Protein AF-A0A660WBM5-F1 (afdb_monomer)

Secondary structure (DSSP, 8-state):
----------------------SSHHHHHHHHHHHHHHHHHHHHHHHHHHTS-TT-HHHHHHHHHHHHHH-TT-HHHHHHHHHHHHHHHHH-TT-HHHHHHHHHHHHHHHHHHHHHHHHS--S--SSPPPGGGS--HHHHHHHHHHT--TTT-TTS-EEE-TTHHHHHHHHHTT-TGGGTTSTTHHHHHHHS-HHHHHHHHHHH-TT-HHHHTTEEE-S--HHHHHIIIIIHHHHHHHTSSTTTTSSSS-GGG------SS--HHHHHHHHHHHHHBEETTEESS-SSSGGG-HHHHTTB-TTT-SSPPPPBTTBPPPPSBSSTTSHHHHHHHHHHHHSSSSS----------STT--B---SSPPPPPPP---TT--

Solvent-accessible surface area (backbone atoms only — not comparable to full-atom values): 22478 Å² total; per-residue (Å²): 134,84,90,86,94,86,92,88,88,80,84,87,84,83,90,80,90,83,87,90,84,86,89,74,64,76,68,63,57,57,62,59,53,56,59,51,53,55,54,51,53,53,50,55,49,51,60,56,53,72,74,48,61,95,80,43,33,66,58,31,37,52,52,28,49,47,40,56,74,77,41,75,81,44,62,66,59,46,50,50,28,47,50,35,25,51,51,20,38,69,73,34,76,81,44,60,70,36,57,54,49,41,55,53,48,54,52,49,45,52,52,52,51,51,53,44,62,74,67,51,87,75,69,95,60,75,88,70,81,59,67,86,65,40,48,52,73,67,48,51,29,48,48,41,52,66,54,53,47,49,91,83,37,65,84,51,50,73,45,73,37,94,58,28,68,56,56,51,50,64,75,38,60,64,32,72,66,95,45,33,55,44,88,62,36,68,62,53,51,72,69,44,58,70,43,57,46,48,47,51,44,52,69,79,44,71,80,43,57,83,52,52,73,31,44,37,42,77,44,80,39,63,70,56,53,46,36,62,72,59,36,44,60,54,43,46,66,69,45,28,34,58,91,34,16,29,25,98,74,36,50,97,65,46,74,38,73,75,69,92,62,93,48,70,46,46,55,52,34,42,51,50,46,43,53,16,27,57,60,96,87,41,36,31,49,29,48,74,48,51,79,72,5,38,61,56,20,38,24,22,33,60,93,76,25,95,49,46,52,76,60,62,95,87,36,81,70,83,49,75,19,89,41,83,81,32,68,64,42,48,51,39,49,53,49,52,69,65,49,49,64,58,55,78,61,52,64,34,56,89,70,65,64,59,93,83,39,66,62,62,46,76,73,71,76,69,57,79,74,80,79,76,84,57,93,83,83,125

Structure (mmCIF, N/CA/C/O backbone):
data_AF-A0A660WBM5-F1
#
_entry.id   AF-A0A660WBM5-F1
#
loop_
_atom_site.group_PDB
_atom_site.id
_atom_site.type_symbol
_atom_site.label_atom_id
_atom_site.label_alt_id
_atom_site.label_comp_id
_atom_site.label_asym_id
_atom_site.label_entity_id
_atom_site.label_seq_id
_atom_site.pdbx_PDB_ins_code
_atom_site.Cartn_x
_atom_site.Cartn_y
_atom_site.Cartn_z
_atom_site.occupancy
_atom_site.B_iso_or_equiv
_atom_site.auth_seq_id
_atom_site.auth_comp_id
_atom_site.auth_asym_id
_atom_site.auth_atom_id
_atom_site.pdbx_PDB_model_num
ATOM 1 N N . MET A 1 1 ? -7.941 -51.339 75.725 1.00 37.44 1 MET A N 1
ATOM 2 C CA . MET A 1 1 ? -7.046 -52.435 76.156 1.00 37.44 1 MET A CA 1
ATOM 3 C C . MET A 1 1 ? -6.690 -53.283 74.933 1.00 37.44 1 MET A C 1
ATOM 5 O O . MET A 1 1 ? -7.613 -53.623 74.214 1.00 37.44 1 MET A O 1
ATOM 9 N N . SER A 1 2 ? -5.383 -53.537 74.729 1.00 32.81 2 SER A N 1
ATOM 10 C CA . SER A 1 2 ? -4.681 -54.521 73.850 1.00 32.81 2 SER A CA 1
ATOM 11 C C . SER A 1 2 ? -5.039 -54.623 72.350 1.00 32.81 2 SER A C 1
ATOM 13 O O . SER A 1 2 ? -6.187 -54.861 72.014 1.00 32.81 2 SER A O 1
ATOM 15 N N . LYS A 1 3 ? -4.131 -54.319 71.392 1.00 39.41 3 LYS A N 1
ATOM 16 C CA . LYS A 1 3 ? -2.927 -55.061 70.876 1.00 39.41 3 LYS A CA 1
ATOM 17 C C . LYS A 1 3 ? -3.311 -56.382 70.165 1.00 39.41 3 LYS A C 1
ATOM 19 O O . LYS A 1 3 ? -4.073 -57.137 70.743 1.00 39.41 3 LYS A O 1
ATOM 24 N N . VAL A 1 4 ? -2.869 -56.710 68.934 1.00 36.50 4 VAL A N 1
ATOM 25 C CA . VAL A 1 4 ? -1.519 -57.175 68.478 1.00 36.50 4 VAL A CA 1
ATOM 26 C C . VAL A 1 4 ? -1.544 -57.285 66.913 1.00 36.50 4 VAL A C 1
ATOM 28 O O . VAL A 1 4 ? -2.536 -57.780 66.397 1.00 36.50 4 VAL A O 1
ATOM 31 N N . ILE A 1 5 ? -0.690 -56.616 66.105 1.00 38.00 5 ILE A N 1
ATOM 32 C CA . ILE A 1 5 ? 0.656 -56.929 65.506 1.00 38.00 5 ILE A CA 1
ATOM 33 C C . ILE A 1 5 ? 0.706 -57.933 64.319 1.00 38.00 5 ILE A C 1
ATOM 35 O O . ILE A 1 5 ? 0.404 -59.104 64.499 1.00 38.00 5 ILE A O 1
ATOM 39 N N . SER A 1 6 ? 1.246 -57.476 63.167 1.00 34.03 6 SER A N 1
ATOM 40 C CA . SER A 1 6 ? 2.278 -58.113 62.289 1.00 34.03 6 SER A CA 1
ATOM 41 C C . SER A 1 6 ? 2.413 -57.283 60.984 1.00 34.03 6 SER A C 1
ATOM 43 O O . SER A 1 6 ? 1.435 -57.161 60.258 1.00 34.03 6 SER A O 1
ATOM 45 N N . VAL A 1 7 ? 3.435 -56.445 60.731 1.00 35.16 7 VAL A N 1
ATOM 46 C CA . VAL A 1 7 ? 4.873 -56.653 60.405 1.00 35.16 7 VAL A CA 1
ATOM 47 C C . VAL A 1 7 ? 5.140 -57.214 58.998 1.00 35.16 7 VAL A C 1
ATOM 49 O O . VAL A 1 7 ? 5.101 -58.419 58.811 1.00 35.16 7 VAL A O 1
ATOM 52 N N . ILE A 1 8 ? 5.594 -56.349 58.072 1.00 36.34 8 ILE A N 1
ATOM 53 C CA . ILE A 1 8 ? 6.678 -56.651 57.111 1.00 36.34 8 ILE A CA 1
ATOM 54 C C . ILE A 1 8 ? 7.597 -55.422 56.990 1.00 36.34 8 ILE A C 1
ATOM 56 O O . ILE A 1 8 ? 7.153 -54.285 56.850 1.00 36.34 8 ILE A O 1
ATOM 60 N N . ARG A 1 9 ? 8.901 -55.696 57.111 1.00 37.91 9 ARG A N 1
ATOM 61 C CA . ARG A 1 9 ? 10.061 -54.791 57.087 1.00 37.91 9 ARG A CA 1
ATOM 62 C C . ARG A 1 9 ? 10.485 -54.429 55.660 1.00 37.91 9 ARG A C 1
ATOM 64 O O . ARG A 1 9 ? 10.399 -55.269 54.773 1.00 37.91 9 ARG A O 1
ATOM 71 N N . GLY A 1 10 ? 11.164 -53.287 55.511 1.00 30.62 10 GLY A N 1
ATOM 72 C CA . GLY A 1 10 ? 12.124 -53.097 54.418 1.00 30.62 10 GLY A CA 1
ATOM 73 C C . GLY A 1 10 ? 12.723 -51.694 54.281 1.00 30.62 10 GLY A C 1
ATOM 74 O O . GLY A 1 10 ? 12.184 -50.903 53.527 1.00 30.62 10 GLY A O 1
ATOM 75 N N . ARG A 1 11 ? 13.832 -51.436 55.004 1.00 35.22 11 ARG A N 1
ATOM 76 C CA . ARG A 1 11 ? 15.016 -50.585 54.675 1.00 35.22 11 ARG A CA 1
ATOM 77 C C . ARG A 1 11 ? 14.768 -49.371 53.745 1.00 35.22 11 ARG A C 1
ATOM 79 O O . ARG A 1 11 ? 14.479 -49.551 52.578 1.00 35.22 11 ARG A O 1
ATOM 86 N N . GLY A 1 12 ? 14.896 -48.107 54.153 1.00 33.94 12 GLY A N 1
ATOM 87 C CA . GLY A 1 12 ? 16.041 -47.476 54.814 1.00 33.94 12 GLY A CA 1
ATOM 88 C C . GLY A 1 12 ? 17.023 -46.922 53.773 1.00 33.94 12 GLY A C 1
ATOM 89 O O . GLY A 1 12 ? 17.743 -47.721 53.196 1.00 33.94 12 GLY A O 1
ATOM 90 N N . PHE A 1 13 ? 17.065 -45.598 53.557 1.00 31.97 13 PHE A N 1
ATOM 91 C CA . PHE A 1 13 ? 18.307 -44.828 53.360 1.00 31.97 13 PHE A CA 1
ATOM 92 C C . PHE A 1 13 ? 18.050 -43.312 53.396 1.00 31.97 13 PHE A C 1
ATOM 94 O O . PHE A 1 13 ? 17.075 -42.811 52.839 1.00 31.97 13 PHE A O 1
ATOM 101 N N . LEU A 1 14 ? 18.941 -42.615 54.104 1.00 33.38 14 LEU A N 1
ATOM 102 C CA . LEU A 1 14 ? 19.004 -41.168 54.273 1.00 33.38 14 LEU A CA 1
ATOM 103 C C . LEU A 1 14 ? 19.520 -40.458 53.015 1.00 33.38 14 LEU A C 1
ATOM 105 O O . LEU A 1 14 ? 20.218 -41.028 52.181 1.00 33.38 14 LEU A O 1
ATOM 109 N N . ALA A 1 15 ? 19.195 -39.170 52.966 1.00 39.78 15 ALA A N 1
ATOM 110 C CA . ALA A 1 15 ? 19.578 -38.189 51.970 1.00 39.78 15 ALA A CA 1
ATOM 111 C C . ALA A 1 15 ? 21.095 -37.986 51.805 1.00 39.78 15 ALA A C 1
ATOM 113 O O . ALA A 1 15 ? 21.861 -37.999 52.767 1.00 39.78 15 ALA A O 1
ATOM 114 N N . THR A 1 16 ? 21.503 -37.642 50.583 1.00 32.66 16 THR A N 1
ATOM 115 C CA . THR A 1 16 ? 22.642 -36.748 50.328 1.00 32.66 16 THR A CA 1
ATOM 116 C C . THR A 1 16 ? 22.390 -35.957 49.043 1.00 32.66 16 THR A C 1
ATOM 118 O O . THR A 1 16 ? 21.911 -36.491 48.046 1.00 32.66 16 THR A O 1
ATOM 121 N N . MET A 1 17 ? 22.654 -34.652 49.114 1.00 34.69 17 MET A N 1
ATOM 122 C CA . MET A 1 17 ? 22.636 -33.701 48.004 1.00 34.69 17 MET A CA 1
ATOM 123 C C . MET A 1 17 ? 23.646 -34.085 46.914 1.00 34.69 17 MET A C 1
ATOM 125 O O . MET A 1 17 ? 24.736 -34.539 47.246 1.00 34.69 17 MET A O 1
ATOM 129 N N . ALA A 1 18 ? 23.325 -33.756 45.658 1.00 34.91 18 ALA A N 1
ATOM 130 C CA . ALA A 1 18 ? 24.152 -32.994 44.703 1.00 34.91 18 ALA A CA 1
ATOM 131 C C . ALA A 1 18 ? 23.901 -33.427 43.245 1.00 34.91 18 ALA A C 1
ATOM 133 O O . ALA A 1 18 ? 23.532 -34.558 42.966 1.00 34.91 18 ALA A O 1
ATOM 134 N N . MET A 1 19 ? 24.182 -32.494 42.330 1.00 35.59 19 MET A N 1
ATOM 135 C CA . MET A 1 19 ? 24.189 -32.608 40.864 1.00 35.59 19 MET A CA 1
ATOM 136 C C . MET A 1 19 ? 22.841 -32.621 40.129 1.00 35.59 19 MET A C 1
ATOM 138 O O . MET A 1 19 ? 22.319 -33.651 39.725 1.00 35.59 19 MET A O 1
ATOM 142 N N . ALA A 1 20 ? 22.387 -31.413 39.783 1.00 30.30 20 ALA A N 1
ATOM 143 C CA . ALA A 1 20 ? 21.717 -31.162 38.507 1.00 30.30 20 ALA A CA 1
ATOM 144 C C . ALA A 1 20 ? 22.039 -29.739 38.013 1.00 30.30 20 ALA A C 1
ATOM 146 O O . ALA A 1 20 ? 21.197 -28.848 37.987 1.00 30.30 20 ALA A O 1
ATOM 147 N N . VAL A 1 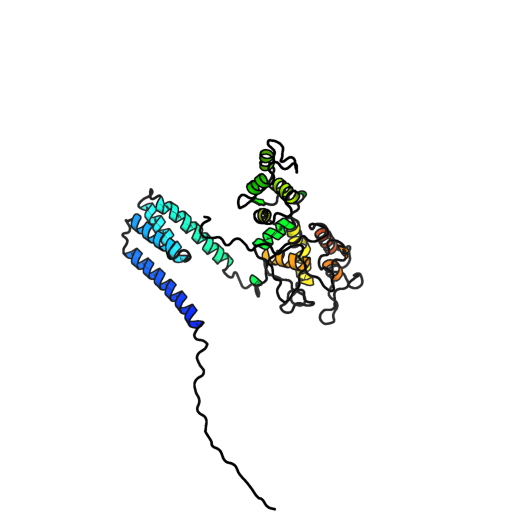21 ? 23.296 -29.518 37.628 1.00 38.28 21 VAL A N 1
ATOM 148 C CA . VAL A 1 21 ? 23.694 -28.432 36.723 1.00 38.28 21 VAL A CA 1
ATOM 149 C C . VAL A 1 21 ? 24.352 -29.124 35.545 1.00 38.28 21 VAL A C 1
ATOM 151 O O . VAL A 1 21 ? 25.392 -29.718 35.758 1.00 38.28 21 VAL A O 1
ATOM 154 N N . VAL A 1 22 ? 23.725 -29.106 34.365 1.00 39.94 22 VAL A N 1
ATOM 155 C CA . VAL A 1 22 ? 24.316 -28.913 33.020 1.00 39.94 22 VAL A CA 1
ATOM 156 C C . VAL A 1 22 ? 23.165 -29.057 32.013 1.00 39.94 22 VAL A C 1
ATOM 158 O O . VAL A 1 22 ? 22.934 -30.126 31.476 1.00 39.94 22 VAL A O 1
ATOM 161 N N . PHE A 1 23 ? 22.420 -27.980 31.752 1.00 36.38 23 PHE A N 1
ATOM 162 C CA . PHE A 1 23 ? 21.722 -27.767 30.465 1.00 36.38 23 PHE A CA 1
ATOM 163 C C . PHE A 1 23 ? 21.546 -26.261 30.167 1.00 36.38 23 PHE A C 1
ATOM 165 O O . PHE A 1 23 ? 20.619 -25.833 29.491 1.00 36.38 23 PHE A O 1
ATOM 172 N N . ALA A 1 24 ? 22.485 -25.441 30.657 1.00 35.47 24 ALA A N 1
ATOM 173 C CA . ALA A 1 24 ? 22.638 -24.023 30.306 1.00 35.47 24 ALA A CA 1
ATOM 174 C C . ALA A 1 24 ? 23.972 -23.741 29.574 1.00 35.47 24 ALA A C 1
ATOM 176 O O . ALA A 1 24 ? 24.355 -22.590 29.388 1.00 35.47 24 ALA A O 1
ATOM 177 N N . GLY A 1 25 ? 24.695 -24.789 29.157 1.00 34.50 25 GLY A N 1
ATOM 178 C CA . GLY A 1 25 ? 26.045 -24.680 28.588 1.00 34.50 25 GLY A CA 1
ATOM 179 C C . GLY A 1 25 ? 26.119 -24.499 27.069 1.00 34.50 25 GLY A C 1
ATOM 180 O O . GLY A 1 25 ? 27.145 -24.055 26.572 1.00 34.50 25 GLY A O 1
ATOM 181 N N . VAL A 1 26 ? 25.057 -24.792 26.309 1.00 36.31 26 VAL A N 1
ATOM 182 C CA . VAL A 1 26 ? 25.146 -24.797 24.830 1.00 36.31 26 VAL A CA 1
ATOM 183 C C . VAL A 1 26 ? 24.845 -23.426 24.210 1.00 36.31 26 VAL A C 1
ATOM 185 O O . VAL A 1 26 ? 25.359 -23.108 23.142 1.00 36.31 26 VAL A O 1
ATOM 188 N N . ILE A 1 27 ? 24.094 -22.553 24.892 1.00 37.69 27 ILE A N 1
ATOM 189 C CA . ILE A 1 27 ? 23.796 -21.207 24.368 1.00 37.69 27 ILE A CA 1
ATOM 190 C C . ILE A 1 27 ? 24.880 -20.193 24.776 1.00 37.69 27 ILE A C 1
ATOM 192 O O . ILE A 1 27 ? 25.253 -19.350 23.960 1.00 37.69 27 ILE A O 1
ATOM 196 N N . PHE A 1 28 ? 25.480 -20.324 25.967 1.00 31.98 28 PHE A N 1
ATOM 197 C CA . PHE A 1 28 ? 26.558 -19.427 26.416 1.00 31.98 28 PHE A CA 1
ATOM 198 C C . PHE A 1 28 ? 27.913 -19.678 25.725 1.00 31.98 28 PHE A C 1
ATOM 200 O O . PHE A 1 28 ? 28.710 -18.749 25.613 1.00 31.98 28 PHE A O 1
ATOM 207 N N . LEU A 1 29 ? 28.155 -20.879 25.180 1.00 33.47 29 LEU A N 1
ATOM 208 C CA . LEU A 1 29 ? 29.366 -21.172 24.395 1.00 33.47 29 LEU A CA 1
ATOM 209 C C . LEU A 1 29 ? 29.358 -20.525 22.994 1.00 33.47 29 LEU A C 1
ATOM 211 O O . LEU A 1 29 ? 30.414 -20.323 22.401 1.00 33.47 29 LEU A O 1
ATOM 215 N N . SER A 1 30 ? 28.179 -20.184 22.461 1.00 41.28 30 SER A N 1
ATOM 216 C CA . SER A 1 30 ? 28.040 -19.667 21.089 1.00 41.28 30 SER A CA 1
ATOM 217 C C . SER A 1 30 ? 28.329 -18.165 20.955 1.00 41.28 30 SER A C 1
ATOM 219 O O . SER A 1 30 ? 28.840 -17.728 19.924 1.00 41.28 30 SER A O 1
ATOM 221 N N . LEU A 1 31 ? 28.074 -17.365 22.002 1.00 40.19 31 LEU A N 1
ATOM 222 C CA . LEU A 1 31 ? 28.387 -15.929 21.993 1.00 40.19 31 LEU A CA 1
ATOM 223 C C . LEU A 1 31 ? 29.866 -15.633 22.293 1.00 40.19 31 LEU A C 1
ATOM 225 O O . LEU A 1 31 ? 30.384 -14.639 21.785 1.00 40.19 31 LEU A O 1
ATOM 229 N N . SER A 1 32 ? 30.570 -16.480 23.058 1.00 49.03 32 SER A N 1
ATOM 230 C CA . SER A 1 32 ? 32.002 -16.261 23.330 1.00 49.03 32 SER A CA 1
ATOM 231 C C . SER A 1 32 ? 32.884 -16.551 22.108 1.00 49.03 32 SER A C 1
ATOM 233 O O . SER A 1 32 ? 33.915 -15.906 21.924 1.00 49.03 32 SER A O 1
ATOM 235 N N . GLN A 1 33 ? 32.462 -17.468 21.229 1.00 46.84 33 GLN A N 1
ATOM 236 C CA . GLN A 1 33 ? 33.197 -17.812 20.007 1.00 46.84 33 GLN A CA 1
ATOM 237 C C . GLN A 1 33 ? 33.145 -16.708 18.938 1.00 46.84 33 GLN A C 1
ATOM 239 O O . GLN A 1 33 ? 34.133 -16.500 18.236 1.00 46.84 33 GLN A O 1
ATOM 244 N N . ALA A 1 34 ? 32.040 -15.959 18.837 1.00 54.53 34 ALA A N 1
ATOM 245 C CA . ALA A 1 34 ? 31.903 -14.882 17.852 1.00 54.53 34 ALA A CA 1
ATOM 246 C C . ALA A 1 34 ? 32.842 -13.694 18.144 1.00 54.53 34 ALA A C 1
ATOM 248 O O . ALA A 1 34 ? 33.523 -13.208 17.244 1.00 54.53 34 ALA A O 1
ATOM 249 N N . GLY A 1 35 ? 32.951 -13.276 19.412 1.00 56.84 35 GLY A N 1
ATOM 250 C CA . GLY A 1 35 ? 33.861 -12.194 19.811 1.00 56.84 35 GLY A CA 1
ATOM 251 C C . GLY A 1 35 ? 35.345 -12.559 19.674 1.00 56.84 35 GLY A C 1
ATOM 252 O O . GLY A 1 35 ? 36.164 -11.712 19.318 1.00 56.84 35 GLY A O 1
ATOM 253 N N . ALA A 1 36 ? 35.695 -13.830 19.899 1.00 63.28 36 ALA A N 1
ATOM 254 C CA . ALA A 1 36 ? 37.061 -14.324 19.727 1.00 63.28 36 ALA A CA 1
ATOM 255 C C . ALA A 1 36 ? 37.495 -14.352 18.247 1.00 63.28 36 ALA A C 1
ATOM 257 O O . ALA A 1 36 ? 38.632 -13.992 17.932 1.00 63.28 36 ALA A O 1
ATOM 258 N N . ALA A 1 37 ? 36.589 -14.719 17.334 1.00 66.38 37 ALA A N 1
ATOM 259 C CA . ALA A 1 37 ? 36.862 -14.754 15.896 1.00 66.38 37 ALA A CA 1
ATOM 260 C C . ALA A 1 37 ? 37.104 -13.352 15.300 1.00 66.38 37 ALA A C 1
ATOM 262 O O . ALA A 1 37 ? 38.019 -13.173 14.490 1.00 66.38 37 ALA A O 1
ATOM 263 N N . ASP A 1 38 ? 36.346 -12.344 15.741 1.00 73.69 38 ASP A N 1
ATOM 264 C CA . ASP A 1 38 ? 36.513 -10.954 15.293 1.00 73.69 38 ASP A CA 1
ATOM 265 C C . ASP A 1 38 ? 37.837 -10.345 15.791 1.00 73.69 38 ASP A C 1
ATOM 267 O O . ASP A 1 38 ? 38.545 -9.663 15.042 1.00 73.69 38 ASP A O 1
ATOM 271 N N . ALA A 1 39 ? 38.229 -10.640 17.036 1.00 78.56 39 ALA A N 1
ATOM 272 C CA . ALA A 1 39 ? 39.524 -10.226 17.580 1.00 78.56 39 ALA A CA 1
ATOM 273 C C . ALA A 1 39 ? 40.699 -10.868 16.819 1.00 78.56 39 ALA A C 1
ATOM 275 O O . ALA A 1 39 ? 41.682 -10.197 16.492 1.00 78.56 39 ALA A O 1
ATOM 276 N N . GLN A 1 40 ? 40.577 -12.150 16.463 1.00 85.44 40 GLN A N 1
ATOM 277 C CA . GLN A 1 40 ? 41.582 -12.865 15.680 1.00 85.44 40 GLN A CA 1
ATOM 278 C C . GLN A 1 40 ? 41.744 -12.277 14.268 1.00 85.44 40 GLN A C 1
ATOM 280 O O . GLN A 1 40 ? 42.871 -12.110 13.796 1.00 85.44 40 GLN A O 1
ATOM 285 N N . ALA A 1 41 ? 40.644 -11.910 13.603 1.00 86.69 41 ALA A N 1
ATOM 286 C CA . ALA A 1 41 ? 40.672 -11.298 12.274 1.00 86.69 41 ALA A CA 1
ATOM 287 C C . ALA A 1 41 ? 41.358 -9.921 12.274 1.00 86.69 41 ALA A C 1
ATOM 289 O O . ALA A 1 41 ? 42.166 -9.623 11.387 1.00 86.69 41 ALA A O 1
ATOM 290 N N . LYS A 1 42 ? 41.087 -9.100 13.297 1.00 90.44 42 LYS A N 1
ATOM 291 C CA . LYS A 1 42 ? 41.729 -7.790 13.487 1.00 90.44 42 LYS A CA 1
ATOM 292 C C . LYS A 1 42 ? 43.230 -7.918 13.746 1.00 90.44 42 LYS A C 1
ATOM 294 O O . LYS A 1 42 ? 44.014 -7.215 13.110 1.00 90.44 42 LYS A O 1
ATOM 299 N N . ASN A 1 43 ? 43.645 -8.860 14.589 1.00 91.31 43 ASN A N 1
ATOM 300 C CA . ASN A 1 43 ? 45.066 -9.112 14.845 1.00 91.31 43 ASN A CA 1
ATOM 301 C C . ASN A 1 43 ? 45.795 -9.613 13.590 1.00 91.31 43 ASN A C 1
ATOM 303 O O . ASN A 1 43 ? 46.857 -9.095 13.248 1.00 91.31 43 ASN A O 1
ATOM 307 N N . ALA A 1 44 ? 45.188 -10.539 12.842 1.00 91.94 44 ALA A N 1
ATOM 308 C CA . ALA A 1 44 ? 45.744 -11.032 11.582 1.00 91.94 44 ALA A CA 1
ATOM 309 C C . ALA A 1 44 ? 45.887 -9.923 10.523 1.00 91.94 44 ALA A C 1
ATOM 311 O O . ALA A 1 44 ? 46.835 -9.932 9.735 1.00 91.94 44 ALA A O 1
ATOM 312 N N . TYR A 1 45 ? 44.965 -8.955 10.500 1.00 95.00 45 TYR A N 1
ATOM 313 C CA . TYR A 1 45 ? 45.082 -7.772 9.649 1.00 95.00 45 TYR A CA 1
ATOM 314 C C . TYR A 1 45 ? 46.288 -6.907 10.042 1.00 95.00 45 TYR A C 1
ATOM 316 O O . TYR A 1 45 ? 47.095 -6.567 9.178 1.00 95.00 45 TYR A O 1
ATOM 324 N N . LEU A 1 46 ? 46.433 -6.580 11.331 1.00 94.25 46 LEU A N 1
ATOM 325 C CA . LEU A 1 46 ? 47.525 -5.737 11.833 1.00 94.25 46 LEU A CA 1
ATOM 326 C C . LEU A 1 46 ? 48.899 -6.372 11.601 1.00 94.25 46 LEU A C 1
ATOM 328 O O . LEU A 1 46 ? 49.816 -5.695 11.142 1.00 94.25 46 LEU A O 1
ATOM 332 N N . GLU A 1 47 ? 49.024 -7.678 11.835 1.00 93.50 47 GLU A N 1
ATOM 333 C CA . GLU A 1 47 ? 50.262 -8.424 11.600 1.00 93.50 47 GLU A CA 1
ATOM 334 C C . GLU A 1 47 ? 50.651 -8.448 10.113 1.00 93.50 47 GLU A C 1
ATOM 336 O O . GLU A 1 47 ? 51.818 -8.309 9.753 1.00 93.50 47 GLU A O 1
ATOM 341 N N . ARG A 1 48 ? 49.675 -8.601 9.209 1.00 95.06 48 ARG A N 1
ATOM 342 C CA . ARG A 1 48 ? 49.937 -8.507 7.765 1.00 95.06 48 ARG A CA 1
ATOM 343 C C . ARG A 1 48 ? 50.304 -7.084 7.366 1.00 95.06 48 ARG A C 1
ATOM 345 O O . ARG A 1 48 ? 51.176 -6.908 6.523 1.00 95.06 48 ARG A O 1
ATOM 352 N N . ARG A 1 49 ? 49.655 -6.080 7.960 1.00 93.88 49 ARG A N 1
ATOM 353 C CA . ARG A 1 49 ? 49.892 -4.669 7.649 1.00 93.88 49 ARG A CA 1
ATOM 354 C C . ARG A 1 49 ? 51.269 -4.189 8.099 1.00 93.88 49 ARG A C 1
ATOM 356 O O . ARG A 1 49 ? 51.855 -3.383 7.379 1.00 93.88 49 ARG A O 1
ATOM 363 N N . SER A 1 50 ? 51.779 -4.677 9.233 1.00 93.81 50 SER A N 1
ATOM 364 C CA . SER A 1 50 ? 53.102 -4.309 9.763 1.00 93.81 50 SER A CA 1
ATOM 365 C C . SER A 1 50 ? 54.260 -4.838 8.914 1.00 93.81 50 SER A C 1
ATOM 367 O O . SER A 1 50 ? 55.328 -4.236 8.892 1.00 93.81 50 SER A O 1
ATOM 369 N N . LYS A 1 51 ? 54.037 -5.924 8.165 1.00 94.00 51 LYS A N 1
ATOM 370 C CA . LYS A 1 51 ? 55.016 -6.514 7.237 1.00 94.00 51 LYS A CA 1
ATOM 371 C C . LYS A 1 51 ? 55.078 -5.804 5.877 1.00 94.00 51 LYS A C 1
ATOM 373 O O . LYS A 1 51 ? 55.913 -6.156 5.050 1.00 94.00 51 LYS A O 1
ATOM 378 N N . ILE A 1 52 ? 54.188 -4.842 5.616 1.00 93.06 52 ILE A N 1
ATOM 379 C CA . ILE A 1 52 ? 54.101 -4.132 4.334 1.00 93.06 52 ILE A CA 1
ATOM 380 C C . ILE A 1 52 ? 54.811 -2.786 4.440 1.00 93.06 52 ILE A C 1
ATOM 382 O O . ILE A 1 52 ? 54.437 -1.941 5.258 1.00 93.06 52 ILE A O 1
ATOM 386 N N . GLN A 1 53 ? 55.790 -2.565 3.562 1.00 84.81 53 GLN A N 1
ATOM 387 C CA . GLN A 1 53 ? 56.448 -1.269 3.422 1.00 84.81 53 GLN A CA 1
ATOM 388 C C . GLN A 1 53 ? 55.451 -0.211 2.938 1.00 84.81 53 GLN A C 1
ATOM 390 O O . GLN A 1 53 ? 54.599 -0.473 2.088 1.00 84.81 53 GLN A O 1
ATOM 395 N N . THR A 1 54 ? 55.559 1.008 3.463 1.00 77.56 54 THR A N 1
ATOM 396 C CA . THR A 1 54 ? 54.641 2.118 3.153 1.00 77.56 54 THR A CA 1
ATOM 397 C C . THR A 1 54 ? 54.700 2.584 1.699 1.00 77.56 54 THR A C 1
ATOM 399 O O . THR A 1 54 ? 53.828 3.336 1.285 1.00 77.56 54 THR A O 1
ATOM 402 N N . THR A 1 55 ? 55.680 2.122 0.923 1.00 86.75 55 THR A N 1
ATOM 403 C CA . THR A 1 55 ? 55.893 2.446 -0.493 1.00 86.75 55 THR A CA 1
ATOM 404 C C . THR A 1 55 ? 55.451 1.338 -1.458 1.00 86.75 55 THR A C 1
ATOM 406 O O . THR A 1 55 ? 55.536 1.529 -2.668 1.00 86.75 55 THR A O 1
ATOM 409 N N . ASP A 1 56 ? 54.947 0.195 -0.976 1.00 93.56 56 ASP A N 1
ATOM 410 C CA . ASP A 1 56 ? 54.516 -0.918 -1.835 1.00 93.56 56 ASP A CA 1
ATOM 411 C C . ASP A 1 56 ? 52.997 -0.880 -2.093 1.00 93.56 56 ASP A C 1
ATOM 413 O O . ASP A 1 56 ? 52.176 -1.390 -1.321 1.00 93.56 56 ASP A O 1
ATOM 417 N N . ALA A 1 57 ? 52.614 -0.274 -3.220 1.00 92.94 57 ALA A N 1
ATOM 418 C CA . ALA A 1 57 ? 51.217 -0.154 -3.631 1.00 92.94 57 ALA A CA 1
ATOM 419 C C . ALA A 1 57 ? 50.534 -1.516 -3.889 1.00 92.94 57 ALA A C 1
ATOM 421 O O . ALA A 1 57 ? 49.348 -1.678 -3.581 1.00 92.94 57 ALA A O 1
ATOM 422 N N . ASP A 1 58 ? 51.262 -2.502 -4.423 1.00 91.69 58 ASP A N 1
ATOM 423 C CA . ASP A 1 58 ? 50.715 -3.821 -4.755 1.00 91.69 58 ASP A CA 1
ATOM 424 C C . ASP A 1 58 ? 50.473 -4.658 -3.491 1.00 91.69 58 ASP A C 1
ATOM 426 O O . ASP A 1 58 ? 49.473 -5.382 -3.399 1.00 91.69 58 ASP A O 1
ATOM 430 N N . ALA A 1 59 ? 51.352 -4.556 -2.493 1.00 93.44 59 ALA A N 1
ATOM 431 C CA . ALA A 1 59 ? 51.167 -5.209 -1.202 1.00 93.44 59 ALA A CA 1
ATOM 432 C C . ALA A 1 59 ? 49.952 -4.651 -0.443 1.00 93.44 59 ALA A C 1
ATOM 434 O O . ALA A 1 59 ? 49.131 -5.432 0.052 1.00 93.44 59 ALA A O 1
ATOM 435 N N . LEU A 1 60 ? 49.768 -3.325 -0.433 1.00 92.75 60 LEU A N 1
ATOM 436 C CA . LEU A 1 60 ? 48.579 -2.675 0.137 1.00 92.75 60 LEU A CA 1
ATOM 437 C C . LEU A 1 60 ? 47.289 -3.122 -0.570 1.00 92.75 60 LEU A C 1
ATOM 439 O O . LEU A 1 60 ? 46.295 -3.464 0.078 1.00 92.75 60 LEU A O 1
ATOM 443 N N . TYR A 1 61 ? 47.310 -3.209 -1.904 1.00 95.06 61 TYR A N 1
ATOM 444 C CA . TYR A 1 61 ? 46.190 -3.751 -2.674 1.00 95.06 61 TYR A CA 1
ATOM 445 C C . TYR A 1 61 ? 45.888 -5.218 -2.319 1.00 95.06 61 TYR A C 1
ATOM 447 O O . TYR A 1 61 ? 44.721 -5.579 -2.125 1.00 95.06 61 TYR A O 1
ATOM 455 N N . LYS A 1 62 ? 46.911 -6.078 -2.209 1.00 93.50 62 LYS A N 1
ATOM 456 C CA . LYS A 1 62 ? 46.750 -7.499 -1.844 1.00 93.50 62 LYS A CA 1
ATOM 457 C C . LYS A 1 62 ? 46.146 -7.662 -0.448 1.00 93.50 62 LYS A C 1
ATOM 459 O O . LYS A 1 62 ? 45.266 -8.508 -0.275 1.00 93.50 62 LYS A O 1
ATOM 464 N N . LEU A 1 63 ? 46.556 -6.839 0.517 1.00 95.31 63 LEU A N 1
ATOM 465 C CA . LEU A 1 63 ? 45.989 -6.845 1.866 1.00 95.31 63 LEU A CA 1
ATOM 466 C C . LEU A 1 63 ? 44.508 -6.439 1.864 1.00 95.31 63 LEU A C 1
ATOM 468 O O . LEU A 1 63 ? 43.666 -7.158 2.407 1.00 95.31 63 LEU A O 1
ATOM 472 N N . ALA A 1 64 ? 44.156 -5.354 1.173 1.00 94.50 64 ALA A N 1
ATOM 473 C CA . ALA A 1 64 ? 42.764 -4.931 1.037 1.00 94.50 64 ALA A CA 1
ATOM 474 C C . ALA A 1 64 ? 41.893 -5.979 0.314 1.00 94.50 64 ALA A C 1
ATOM 476 O O . ALA A 1 64 ? 40.733 -6.199 0.673 1.00 94.50 64 ALA A O 1
ATOM 477 N N . ARG A 1 65 ? 42.452 -6.676 -0.686 1.00 93.75 65 ARG A N 1
ATOM 478 C CA . ARG A 1 65 ? 41.780 -7.791 -1.371 1.00 93.75 65 ARG A CA 1
ATOM 479 C C . ARG A 1 65 ? 41.541 -8.977 -0.438 1.00 93.75 65 ARG A C 1
ATOM 481 O O . ARG A 1 65 ? 40.477 -9.588 -0.517 1.00 93.75 65 ARG A O 1
ATOM 488 N N . TRP A 1 66 ? 42.492 -9.292 0.441 1.00 95.44 66 TRP A N 1
ATOM 489 C CA . TRP A 1 66 ? 42.323 -10.336 1.452 1.00 95.44 66 TRP A CA 1
ATOM 490 C C . TRP A 1 66 ? 41.160 -10.012 2.399 1.00 95.44 66 TRP A C 1
ATOM 492 O O . TRP A 1 66 ? 40.288 -10.864 2.580 1.00 95.44 66 TRP A O 1
ATOM 502 N N . VAL A 1 67 ? 41.068 -8.770 2.898 1.00 95.25 67 VAL A N 1
ATOM 503 C CA . VAL A 1 67 ? 39.924 -8.313 3.713 1.00 95.25 67 VAL A CA 1
ATOM 504 C C . VAL A 1 67 ? 38.608 -8.500 2.962 1.00 95.25 67 VAL A C 1
ATOM 506 O O . VAL A 1 67 ? 37.672 -9.096 3.490 1.00 95.25 67 VAL A O 1
ATOM 509 N N . TRP A 1 68 ? 38.545 -8.052 1.705 1.00 93.50 68 TRP A N 1
ATOM 510 C CA . TRP A 1 68 ? 37.346 -8.181 0.874 1.00 93.50 68 TRP A CA 1
ATOM 511 C C . TRP A 1 68 ? 36.887 -9.638 0.700 1.00 93.50 68 TRP A C 1
ATOM 513 O O . TRP A 1 68 ? 35.689 -9.906 0.652 1.00 93.50 68 TRP A O 1
ATOM 523 N N . GLN A 1 69 ? 37.823 -10.583 0.595 1.00 86.12 69 GLN A N 1
ATOM 524 C CA . GLN A 1 69 ? 37.516 -11.996 0.368 1.00 86.12 69 GLN A CA 1
ATOM 525 C C . GLN A 1 69 ? 37.178 -12.758 1.652 1.00 86.12 69 GLN A C 1
ATOM 527 O O . GLN A 1 69 ? 36.287 -13.605 1.635 1.00 86.12 69 GLN A O 1
ATOM 532 N N . LYS A 1 70 ? 37.908 -12.503 2.741 1.00 91.94 70 LYS A N 1
ATOM 533 C CA . LYS A 1 70 ? 37.809 -13.285 3.983 1.00 91.94 70 LYS A CA 1
ATOM 534 C C . LYS A 1 70 ? 36.870 -12.666 5.013 1.00 91.94 70 LYS A C 1
ATOM 536 O O . LYS A 1 70 ? 36.240 -13.406 5.758 1.00 91.94 70 LYS A O 1
ATOM 541 N N . HIS A 1 71 ? 36.712 -11.343 5.000 1.00 93.25 71 HIS A N 1
ATOM 542 C CA . HIS A 1 71 ? 35.914 -10.602 5.980 1.00 93.25 71 HIS A CA 1
ATOM 543 C C . HIS A 1 71 ? 34.958 -9.595 5.304 1.00 93.25 71 HIS A C 1
ATOM 545 O O . HIS A 1 71 ? 34.948 -8.413 5.646 1.00 93.25 71 HIS A O 1
ATOM 551 N N . PRO A 1 72 ? 34.107 -10.026 4.347 1.00 89.25 72 PRO A N 1
ATOM 552 C CA . PRO A 1 72 ? 33.289 -9.119 3.532 1.00 89.25 72 PRO A CA 1
ATOM 553 C C . PRO A 1 72 ? 32.194 -8.364 4.304 1.00 89.25 72 PRO A C 1
ATOM 555 O O . PRO A 1 72 ? 31.535 -7.501 3.722 1.00 89.25 72 PRO A O 1
ATOM 558 N N . ASN A 1 73 ? 31.944 -8.710 5.569 1.00 89.25 73 ASN A N 1
ATOM 559 C CA . ASN A 1 73 ? 30.893 -8.112 6.394 1.00 89.25 73 ASN A CA 1
ATOM 560 C C . ASN A 1 73 ? 31.432 -7.380 7.638 1.00 89.25 73 ASN A C 1
ATOM 562 O O . ASN A 1 73 ? 30.634 -6.773 8.346 1.00 89.25 73 ASN A O 1
ATOM 566 N N . ASP A 1 74 ? 32.746 -7.396 7.888 1.00 91.75 74 ASP A N 1
ATOM 567 C CA . ASP A 1 74 ? 33.363 -6.648 8.990 1.00 91.75 74 ASP A CA 1
ATOM 568 C C . ASP A 1 74 ? 33.607 -5.197 8.544 1.00 91.75 74 ASP A C 1
ATOM 570 O O . ASP A 1 74 ? 34.441 -4.919 7.677 1.00 91.75 74 ASP A O 1
ATOM 574 N N . VAL A 1 75 ? 32.839 -4.258 9.102 1.00 91.56 75 VAL A N 1
ATOM 575 C CA . VAL A 1 75 ? 32.881 -2.850 8.683 1.00 91.56 75 VAL A CA 1
ATOM 576 C C . VAL A 1 75 ? 34.193 -2.161 9.064 1.00 91.56 75 VAL A C 1
ATOM 578 O O . VAL A 1 75 ? 34.637 -1.273 8.334 1.00 91.56 75 VAL A O 1
ATOM 581 N N . ASP A 1 76 ? 34.829 -2.573 10.161 1.00 93.00 76 ASP A N 1
ATOM 582 C CA . ASP A 1 76 ? 36.070 -1.970 10.647 1.00 93.00 76 ASP A CA 1
ATOM 583 C C . ASP A 1 76 ? 37.232 -2.399 9.753 1.00 93.00 76 ASP A C 1
ATOM 585 O O . ASP A 1 76 ? 38.000 -1.563 9.269 1.00 93.00 76 ASP A O 1
ATOM 589 N N . LEU A 1 77 ? 37.308 -3.694 9.432 1.00 94.12 77 LEU A N 1
ATOM 590 C CA . LEU A 1 77 ? 38.302 -4.201 8.488 1.00 94.12 77 LEU A CA 1
ATOM 591 C C . LEU A 1 77 ? 38.106 -3.603 7.092 1.00 94.12 77 LEU A C 1
ATOM 593 O O . LEU A 1 77 ? 39.081 -3.209 6.450 1.00 94.12 77 LEU A O 1
ATOM 597 N N . LEU A 1 78 ? 36.862 -3.455 6.623 1.00 94.81 78 LEU A N 1
ATOM 598 C CA . LEU A 1 78 ? 36.580 -2.795 5.344 1.00 94.81 78 LEU A CA 1
ATOM 599 C C . LEU A 1 78 ? 36.999 -1.315 5.340 1.00 94.81 78 LEU A C 1
ATOM 601 O O . LEU A 1 78 ? 37.465 -0.817 4.310 1.00 94.81 78 LEU A O 1
ATOM 605 N N . LYS A 1 79 ? 36.867 -0.600 6.466 1.00 95.81 79 LYS A N 1
ATOM 606 C CA . LYS A 1 79 ? 37.368 0.779 6.614 1.00 95.81 79 LYS A CA 1
ATOM 607 C C . LYS A 1 79 ? 38.892 0.833 6.527 1.00 95.81 79 LYS A C 1
ATOM 609 O O . LYS A 1 79 ? 39.410 1.695 5.815 1.00 95.81 79 LYS A O 1
ATOM 614 N N . ASN A 1 80 ? 39.587 -0.114 7.146 1.00 95.19 80 ASN A N 1
ATOM 615 C CA . ASN A 1 80 ? 41.041 -0.212 7.045 1.00 95.19 80 ASN A CA 1
ATOM 616 C C . ASN A 1 80 ? 41.484 -0.541 5.604 1.00 95.19 80 ASN A C 1
ATOM 618 O O . ASN A 1 80 ? 42.311 0.167 5.032 1.00 95.19 80 ASN A O 1
ATOM 622 N N . ALA A 1 81 ? 40.819 -1.494 4.942 1.00 95.62 81 ALA A N 1
ATOM 623 C CA . ALA A 1 81 ? 41.057 -1.813 3.531 1.00 95.62 81 ALA A CA 1
ATOM 624 C C . ALA A 1 81 ? 40.824 -0.607 2.600 1.00 95.62 81 ALA A C 1
ATOM 626 O O . ALA A 1 81 ? 41.559 -0.397 1.637 1.00 95.62 81 ALA A O 1
ATOM 627 N N . LYS A 1 82 ? 39.817 0.229 2.887 1.00 97.31 82 LYS A N 1
ATOM 628 C CA . LYS A 1 82 ? 39.577 1.490 2.165 1.00 97.31 82 LYS A CA 1
ATOM 629 C C . LYS A 1 82 ? 40.745 2.473 2.321 1.00 97.31 82 LYS A C 1
ATOM 631 O O . LYS A 1 82 ? 41.037 3.190 1.363 1.00 97.31 82 LYS A O 1
ATOM 636 N N . MET A 1 83 ? 41.370 2.550 3.497 1.00 96.62 83 MET A N 1
ATOM 637 C CA . MET A 1 83 ? 42.541 3.406 3.729 1.00 96.62 83 MET A CA 1
ATOM 638 C C . MET A 1 83 ? 43.757 2.897 2.955 1.00 96.62 83 MET A C 1
ATOM 640 O O . MET A 1 83 ? 44.349 3.674 2.210 1.00 96.62 83 MET A O 1
ATOM 644 N N . ASP A 1 84 ? 44.049 1.598 3.030 1.00 96.00 84 ASP A N 1
ATOM 645 C CA . ASP A 1 84 ? 45.161 0.985 2.293 1.00 96.00 84 ASP A CA 1
ATOM 646 C C . ASP A 1 84 ? 45.019 1.163 0.775 1.00 96.00 84 ASP A C 1
ATOM 648 O O . ASP A 1 84 ? 45.984 1.495 0.093 1.00 96.00 84 ASP A O 1
ATOM 652 N N . LEU A 1 85 ? 43.803 1.033 0.231 1.00 95.69 85 LEU A N 1
ATOM 653 C CA . LEU A 1 85 ? 43.542 1.268 -1.195 1.00 95.69 85 LEU A CA 1
ATOM 654 C C . LEU A 1 85 ? 43.743 2.727 -1.610 1.00 95.69 85 LEU A C 1
ATOM 656 O O . LEU A 1 85 ? 44.155 2.989 -2.737 1.00 95.69 85 LEU A O 1
ATOM 660 N N . ARG A 1 86 ? 43.442 3.683 -0.725 1.00 96.75 86 ARG A N 1
ATOM 661 C CA . ARG A 1 86 ? 43.718 5.102 -0.986 1.00 96.75 86 ARG A CA 1
ATOM 662 C C . ARG A 1 86 ? 45.213 5.378 -0.976 1.00 96.75 86 ARG A C 1
ATOM 664 O O . ARG A 1 86 ? 45.668 6.131 -1.826 1.00 96.75 86 ARG A O 1
ATOM 671 N N . GLU A 1 87 ? 45.952 4.766 -0.059 1.00 94.31 87 GLU A N 1
ATOM 672 C CA . GLU A 1 87 ? 47.402 4.925 0.030 1.00 94.31 87 GLU A CA 1
ATOM 673 C C . GLU A 1 87 ? 48.111 4.293 -1.175 1.00 94.31 87 GLU A C 1
ATOM 675 O O . GLU A 1 87 ? 48.906 4.956 -1.835 1.00 94.31 87 GLU A O 1
ATOM 680 N N . ALA A 1 88 ? 47.703 3.084 -1.576 1.00 94.44 88 ALA A N 1
ATOM 681 C CA . ALA A 1 88 ? 48.167 2.445 -2.809 1.00 94.44 88 ALA A CA 1
ATOM 682 C C . ALA A 1 88 ? 47.954 3.338 -4.044 1.00 94.44 88 ALA A C 1
ATOM 684 O O . ALA A 1 88 ? 48.807 3.407 -4.924 1.00 94.44 88 ALA A O 1
ATOM 685 N N . MET A 1 89 ? 46.829 4.060 -4.102 1.00 95.06 89 MET A N 1
ATOM 686 C CA . MET A 1 89 ? 46.533 5.001 -5.186 1.00 95.06 89 MET A CA 1
ATOM 687 C C . MET A 1 89 ? 47.312 6.322 -5.104 1.00 95.06 89 MET A C 1
ATOM 689 O O . MET A 1 89 ? 47.427 6.991 -6.127 1.00 95.06 89 MET A O 1
ATOM 693 N N . LYS A 1 90 ? 47.836 6.721 -3.938 1.00 95.00 90 LYS A N 1
ATOM 694 C CA . LYS A 1 90 ? 48.761 7.865 -3.846 1.00 95.00 90 LYS A CA 1
ATOM 695 C C . LYS A 1 90 ? 50.142 7.494 -4.375 1.00 95.00 90 LYS A C 1
ATOM 697 O O . LYS A 1 90 ? 50.733 8.275 -5.107 1.00 95.00 90 LYS A O 1
ATOM 702 N N . ILE A 1 91 ? 50.614 6.295 -4.030 1.00 94.62 91 ILE A N 1
ATOM 703 C CA . ILE A 1 91 ? 51.906 5.755 -4.474 1.00 94.62 91 ILE A CA 1
ATOM 704 C C . ILE A 1 91 ? 51.872 5.462 -5.981 1.00 94.62 91 ILE A C 1
ATOM 706 O O . ILE A 1 91 ? 52.793 5.818 -6.708 1.00 94.62 91 ILE A O 1
ATOM 710 N N . ALA A 1 92 ? 50.786 4.847 -6.463 1.00 94.19 92 ALA A N 1
ATOM 711 C CA . ALA A 1 92 ? 50.593 4.493 -7.866 1.00 94.19 92 ALA A CA 1
ATOM 712 C C . ALA A 1 92 ? 49.219 4.977 -8.381 1.00 94.19 92 ALA A C 1
ATOM 714 O O . ALA A 1 92 ? 48.253 4.203 -8.418 1.00 94.19 92 ALA A O 1
ATOM 715 N N . PRO A 1 93 ? 49.102 6.237 -8.849 1.00 91.69 93 PRO A N 1
ATOM 716 C CA . PRO A 1 93 ? 47.837 6.806 -9.341 1.00 91.69 93 PRO A CA 1
ATOM 717 C C . PRO A 1 93 ? 47.174 6.013 -10.481 1.00 91.69 93 PRO A C 1
ATOM 719 O O . PRO A 1 93 ? 45.948 6.017 -10.623 1.00 91.69 93 PRO A O 1
ATOM 722 N N . GLY A 1 94 ? 47.971 5.283 -11.270 1.00 87.62 94 GLY A N 1
ATOM 723 C CA . GLY A 1 94 ? 47.519 4.409 -12.357 1.00 87.62 94 GLY A CA 1
ATOM 724 C C . GLY A 1 94 ? 47.000 3.029 -11.928 1.00 87.62 94 GLY A C 1
ATOM 725 O O . GLY A 1 94 ? 46.638 2.226 -12.787 1.00 87.62 94 GLY A O 1
ATOM 726 N N . HIS A 1 95 ? 46.938 2.715 -10.628 1.00 91.38 95 HIS A N 1
ATOM 727 C CA . HIS A 1 95 ? 46.592 1.377 -10.137 1.00 91.38 95 HIS A CA 1
ATOM 728 C C . HIS A 1 95 ? 45.092 1.042 -10.319 1.00 91.38 95 HIS A C 1
ATOM 730 O O . HIS A 1 95 ? 44.277 1.072 -9.392 1.00 91.38 95 HIS A O 1
ATOM 736 N N . SER A 1 96 ? 44.713 0.650 -11.540 1.00 79.38 96 SER A N 1
ATOM 737 C CA . SER A 1 96 ? 43.331 0.385 -11.981 1.00 79.38 96 SER A CA 1
ATOM 738 C C . SER A 1 96 ? 42.575 -0.622 -11.099 1.00 79.38 96 SER A C 1
ATOM 740 O O . SER A 1 96 ? 41.411 -0.407 -10.747 1.00 79.38 96 SER A O 1
ATOM 742 N N . ARG A 1 97 ? 43.258 -1.692 -10.674 1.00 82.94 97 ARG A N 1
ATOM 743 C CA . ARG A 1 97 ? 42.707 -2.736 -9.791 1.00 82.94 97 ARG A CA 1
ATOM 744 C C . ARG A 1 97 ? 42.342 -2.204 -8.397 1.00 82.94 97 ARG A C 1
ATOM 746 O O . ARG A 1 97 ? 41.258 -2.514 -7.900 1.00 82.94 97 ARG A O 1
ATOM 753 N N . ALA A 1 98 ? 43.183 -1.353 -7.806 1.00 87.06 98 ALA A N 1
ATOM 754 C CA . ALA A 1 98 ? 42.913 -0.717 -6.518 1.00 87.06 98 ALA A CA 1
ATOM 755 C C . ALA A 1 98 ? 41.718 0.242 -6.611 1.00 87.06 98 ALA A C 1
ATOM 757 O O . ALA A 1 98 ? 40.821 0.195 -5.770 1.00 87.06 98 ALA A O 1
ATOM 758 N N . LYS A 1 99 ? 41.624 1.022 -7.697 1.00 83.06 99 LYS A N 1
ATOM 759 C CA . LYS A 1 99 ? 40.485 1.918 -7.964 1.00 83.06 99 LYS A CA 1
ATOM 760 C C . LYS A 1 99 ? 39.155 1.166 -8.066 1.00 83.06 99 LYS A C 1
ATOM 762 O O . LYS A 1 99 ? 38.148 1.615 -7.513 1.00 83.06 99 LYS A O 1
ATOM 767 N N . LEU A 1 100 ? 39.132 0.026 -8.760 1.00 79.56 100 LEU A N 1
ATOM 768 C CA . LEU A 1 100 ? 37.927 -0.800 -8.880 1.00 79.56 100 LEU A CA 1
ATOM 769 C C . LEU A 1 100 ? 37.520 -1.401 -7.528 1.00 79.56 100 LEU A C 1
ATOM 771 O O . LEU A 1 100 ? 36.347 -1.331 -7.153 1.00 79.56 100 LEU A O 1
ATOM 775 N N . LEU A 1 101 ? 38.480 -1.953 -6.782 1.00 84.31 101 LEU A N 1
ATOM 776 C CA . LEU A 1 101 ? 38.214 -2.541 -5.470 1.00 84.31 101 LEU A CA 1
ATOM 777 C C . LEU A 1 101 ? 37.751 -1.483 -4.458 1.00 84.31 101 LEU A C 1
ATOM 779 O O . LEU A 1 101 ? 36.799 -1.727 -3.720 1.00 84.31 101 LEU A O 1
ATOM 783 N N . LEU A 1 102 ? 38.324 -0.276 -4.493 1.00 91.81 102 LEU A N 1
ATOM 784 C CA . LEU A 1 102 ? 37.920 0.845 -3.641 1.00 91.81 102 LEU A CA 1
ATOM 785 C C . LEU A 1 102 ? 36.443 1.205 -3.839 1.00 91.81 102 LEU A C 1
ATOM 787 O O . LEU A 1 102 ? 35.723 1.398 -2.861 1.00 91.81 102 LEU A O 1
ATOM 791 N N . ARG A 1 103 ? 35.961 1.242 -5.091 1.00 84.62 103 ARG A N 1
ATOM 792 C CA . ARG A 1 103 ? 34.536 1.486 -5.385 1.00 84.62 103 ARG A CA 1
ATOM 793 C C . ARG A 1 103 ? 33.636 0.431 -4.738 1.00 84.62 103 ARG A C 1
ATOM 795 O O . ARG A 1 103 ? 32.624 0.785 -4.136 1.00 84.62 103 ARG A O 1
ATOM 802 N N . ARG A 1 104 ? 34.021 -0.848 -4.826 1.00 90.06 104 ARG A N 1
ATOM 803 C CA . ARG A 1 104 ? 33.267 -1.974 -4.245 1.00 90.06 104 ARG A CA 1
ATOM 804 C C . ARG A 1 104 ? 33.257 -1.926 -2.716 1.00 90.06 104 ARG A C 1
ATOM 806 O O . ARG A 1 104 ? 32.189 -2.030 -2.117 1.00 90.06 104 ARG A O 1
ATOM 813 N N . VAL A 1 105 ? 34.412 -1.681 -2.095 1.00 89.25 105 VAL A N 1
ATOM 814 C CA . VAL A 1 105 ? 34.554 -1.535 -0.636 1.00 89.25 105 VAL A CA 1
ATOM 815 C C . VAL A 1 105 ? 33.702 -0.376 -0.117 1.00 89.25 105 VAL A C 1
ATOM 817 O O . VAL A 1 105 ? 32.931 -0.555 0.822 1.00 89.25 105 VAL A O 1
ATOM 820 N N . VAL A 1 106 ? 33.758 0.797 -0.759 1.00 92.44 106 VAL A N 1
ATOM 821 C CA . VAL A 1 106 ? 32.947 1.963 -0.365 1.00 92.44 106 VAL A CA 1
ATOM 822 C C . VAL A 1 106 ? 31.448 1.673 -0.474 1.00 92.44 106 VAL A C 1
ATOM 824 O O . VAL A 1 106 ? 30.695 2.004 0.443 1.00 92.44 106 VAL A O 1
ATOM 827 N N . ALA A 1 107 ? 31.006 1.032 -1.560 1.00 82.06 107 ALA A N 1
ATOM 828 C CA . ALA A 1 107 ? 29.605 0.648 -1.725 1.00 82.06 107 ALA A CA 1
ATOM 829 C C . ALA A 1 107 ? 29.152 -0.344 -0.640 1.00 82.06 107 ALA A C 1
ATOM 831 O O . ALA A 1 107 ? 28.078 -0.179 -0.062 1.00 82.06 107 ALA A O 1
ATOM 832 N N . LYS A 1 108 ? 29.987 -1.337 -0.312 1.00 91.06 108 LYS A N 1
ATOM 833 C CA . LYS A 1 108 ? 29.696 -2.340 0.718 1.00 91.06 108 LYS A CA 1
ATOM 834 C C . LYS A 1 108 ? 29.630 -1.735 2.120 1.00 91.06 108 LYS A C 1
ATOM 836 O O . LYS A 1 108 ? 28.671 -2.024 2.829 1.00 91.06 108 LYS A O 1
ATOM 841 N N . ILE A 1 109 ? 30.571 -0.856 2.483 1.00 91.81 109 ILE A N 1
ATOM 842 C CA . ILE A 1 109 ? 30.528 -0.095 3.744 1.00 91.81 109 ILE A CA 1
ATOM 843 C C . ILE A 1 109 ? 29.208 0.669 3.831 1.00 91.81 109 ILE A C 1
ATOM 845 O O . ILE A 1 109 ? 28.492 0.519 4.811 1.00 91.81 109 ILE A O 1
ATOM 849 N N . LYS A 1 110 ? 28.813 1.391 2.773 1.00 89.81 110 LYS A N 1
ATOM 850 C CA . LYS A 1 110 ? 27.537 2.122 2.743 1.00 89.81 110 LYS A CA 1
ATOM 851 C C . LYS A 1 110 ? 26.326 1.201 2.926 1.00 89.81 110 LYS A C 1
ATOM 853 O O . LYS A 1 110 ? 25.367 1.577 3.594 1.00 89.81 110 LYS A O 1
ATOM 858 N N . ILE A 1 111 ? 26.339 -0.003 2.352 1.00 85.12 111 ILE A N 1
ATOM 859 C CA . ILE A 1 111 ? 25.265 -0.993 2.541 1.00 85.12 111 ILE A CA 1
ATOM 860 C C . ILE A 1 111 ? 25.229 -1.489 3.992 1.00 85.12 111 ILE A C 1
ATOM 862 O O . ILE A 1 111 ? 24.150 -1.569 4.571 1.00 85.12 111 ILE A O 1
ATOM 866 N N . ILE A 1 112 ? 26.378 -1.811 4.588 1.00 86.88 112 ILE A N 1
ATOM 867 C CA . ILE A 1 112 ? 26.451 -2.282 5.979 1.00 86.88 112 ILE A CA 1
ATOM 868 C C . ILE A 1 112 ? 26.048 -1.162 6.937 1.00 86.88 112 ILE A C 1
ATOM 870 O O . ILE A 1 112 ? 25.203 -1.383 7.791 1.00 86.88 112 ILE A O 1
ATOM 874 N N . GLU A 1 113 ? 26.568 0.050 6.754 1.00 85.94 113 GLU A N 1
ATOM 875 C CA . GLU A 1 113 ? 26.245 1.212 7.583 1.00 85.94 113 GLU A CA 1
ATOM 876 C C . GLU A 1 113 ? 24.799 1.671 7.401 1.00 85.94 113 GLU A C 1
ATOM 878 O O . GLU A 1 113 ? 24.183 2.071 8.374 1.00 85.94 113 GLU A O 1
ATOM 883 N N . SER A 1 114 ? 24.202 1.572 6.207 1.00 75.12 114 SER A N 1
ATOM 884 C CA . SER A 1 114 ? 22.765 1.853 6.035 1.00 75.12 114 SER A CA 1
ATOM 885 C C . SER A 1 114 ? 21.882 0.780 6.671 1.00 75.12 114 SER A C 1
ATOM 887 O O . SER A 1 114 ? 20.853 1.117 7.250 1.00 75.12 114 SER A O 1
ATOM 889 N N . LYS A 1 115 ? 22.296 -0.494 6.640 1.00 76.62 115 LYS A N 1
ATOM 890 C CA . LYS A 1 115 ? 21.639 -1.569 7.398 1.00 76.62 115 LYS A CA 1
ATOM 891 C C . LYS A 1 115 ? 21.807 -1.383 8.907 1.00 76.62 115 LYS A C 1
ATOM 893 O O . LYS A 1 115 ? 20.842 -1.571 9.633 1.00 76.62 115 LYS A O 1
ATOM 898 N N . ALA A 1 116 ? 22.986 -0.972 9.367 1.00 72.19 116 ALA A N 1
ATOM 899 C CA . ALA A 1 116 ? 23.273 -0.690 10.769 1.00 72.19 116 ALA A CA 1
ATOM 900 C C . ALA A 1 116 ? 22.567 0.586 11.247 1.00 72.19 116 ALA A C 1
ATOM 902 O O . ALA A 1 116 ? 22.036 0.599 12.341 1.00 72.19 116 ALA A O 1
ATOM 903 N N . ALA A 1 117 ? 22.457 1.629 10.424 1.00 63.19 117 ALA A N 1
ATOM 904 C CA . ALA A 1 117 ? 21.682 2.834 10.724 1.00 63.19 117 ALA A CA 1
ATOM 905 C C . ALA A 1 117 ? 20.171 2.560 10.720 1.00 63.19 117 ALA A C 1
ATOM 907 O O . ALA A 1 117 ? 19.441 3.158 11.503 1.00 63.19 117 ALA A O 1
ATOM 908 N N . ALA A 1 118 ? 19.705 1.624 9.887 1.00 54.19 118 ALA A N 1
ATOM 909 C CA . ALA A 1 118 ? 18.348 1.091 9.967 1.00 54.19 118 ALA A CA 1
ATOM 910 C C . ALA A 1 118 ? 18.136 0.162 11.182 1.00 54.19 118 ALA A C 1
ATOM 912 O O . ALA A 1 118 ? 16.992 -0.052 11.576 1.00 54.19 118 ALA A O 1
ATOM 913 N N . ALA A 1 119 ? 19.212 -0.376 11.770 1.00 46.44 119 ALA A N 1
ATOM 914 C CA . ALA A 1 119 ? 19.193 -1.283 12.922 1.00 46.44 119 ALA A CA 1
ATOM 915 C C . ALA A 1 119 ? 19.583 -0.622 14.264 1.00 46.44 119 ALA A C 1
ATOM 917 O O . ALA A 1 119 ? 19.343 -1.212 15.315 1.00 46.44 119 ALA A O 1
ATOM 918 N N . SER A 1 120 ? 20.156 0.586 14.262 1.00 34.53 120 SER A N 1
ATOM 919 C CA . SER A 1 120 ? 20.561 1.293 15.478 1.00 34.53 120 SER A CA 1
ATOM 920 C C . SER A 1 120 ? 19.350 1.951 16.147 1.00 34.53 120 SER A C 1
ATOM 922 O O . SER A 1 120 ? 18.596 2.674 15.488 1.00 34.53 120 SER A O 1
ATOM 924 N N . PRO A 1 121 ? 19.154 1.745 17.462 1.00 40.38 121 PRO A N 1
ATOM 925 C CA . PRO A 1 121 ? 17.984 2.217 18.181 1.00 40.38 121 PRO A CA 1
ATOM 926 C C . PRO A 1 121 ? 18.092 3.724 18.431 1.00 40.38 121 PRO A C 1
ATOM 928 O O . PRO A 1 121 ? 18.684 4.187 19.404 1.00 40.38 121 PRO A O 1
ATOM 931 N N . GLY A 1 122 ? 17.481 4.515 17.554 1.00 35.47 122 GLY A N 1
ATOM 932 C CA . GLY A 1 122 ? 17.147 5.897 17.869 1.00 35.47 122 GLY A CA 1
ATOM 933 C C . GLY A 1 122 ? 16.122 5.934 19.004 1.00 35.47 122 GLY A C 1
ATOM 934 O O . GLY A 1 122 ? 15.005 5.465 18.821 1.00 35.47 122 GLY A O 1
ATOM 935 N N . ARG A 1 123 ? 16.533 6.483 20.157 1.00 30.89 123 ARG A N 1
ATOM 936 C CA . ARG A 1 123 ? 15.728 7.081 21.246 1.00 30.89 123 ARG A CA 1
ATOM 937 C C . ARG A 1 123 ? 14.417 6.341 21.583 1.00 30.89 123 ARG A C 1
ATOM 939 O O . ARG A 1 123 ? 13.425 6.458 20.867 1.00 30.89 123 ARG A O 1
ATOM 946 N N . ALA A 1 124 ? 14.429 5.618 22.711 1.00 34.94 124 ALA A N 1
ATOM 947 C CA . ALA A 1 124 ? 13.338 4.811 23.274 1.00 34.94 124 ALA A CA 1
ATOM 948 C C . ALA A 1 124 ? 11.926 5.293 22.878 1.00 34.94 124 ALA A C 1
ATOM 950 O O . ALA A 1 124 ? 11.370 6.228 23.451 1.00 34.94 124 ALA A O 1
ATOM 951 N N . SER A 1 125 ? 11.363 4.628 21.869 1.00 35.16 125 SER A N 1
ATOM 952 C CA . SER A 1 125 ? 10.053 4.903 21.281 1.00 35.16 125 SER A CA 1
ATOM 953 C C . SER A 1 125 ? 9.113 3.737 21.573 1.00 35.16 125 SER A C 1
ATOM 955 O O . SER A 1 125 ? 8.730 3.016 20.660 1.00 35.16 125 SER A O 1
ATOM 957 N N . GLY A 1 126 ? 8.765 3.523 22.845 1.00 43.50 126 GLY A N 1
ATOM 958 C CA . GLY A 1 126 ? 7.869 2.438 23.264 1.00 43.50 126 GLY A CA 1
ATOM 959 C C . GLY A 1 126 ? 8.324 1.027 22.835 1.00 43.50 126 GLY A C 1
ATOM 960 O O . GLY A 1 126 ? 9.386 0.850 22.236 1.00 43.50 126 GLY A O 1
ATOM 961 N N . PRO A 1 127 ? 7.542 -0.017 23.145 1.00 52.66 127 PRO A N 1
ATOM 962 C CA . PRO A 1 127 ? 7.799 -1.343 22.604 1.00 52.66 127 PRO A CA 1
ATOM 963 C C . PRO A 1 127 ? 7.568 -1.314 21.086 1.00 52.66 127 PRO A C 1
ATOM 965 O O . PRO A 1 127 ? 6.433 -1.228 20.617 1.00 52.66 127 PRO A O 1
ATOM 968 N N . GLY A 1 128 ? 8.656 -1.341 20.314 1.00 70.06 128 GLY A N 1
ATOM 969 C CA . GLY A 1 128 ? 8.606 -1.406 18.855 1.00 70.06 128 GLY A CA 1
ATOM 970 C C . GLY A 1 128 ? 7.865 -2.657 18.379 1.00 70.06 128 GLY A C 1
ATOM 971 O O . GLY A 1 128 ? 8.020 -3.744 18.937 1.00 70.06 128 GLY A O 1
ATOM 972 N N . VAL A 1 129 ? 7.038 -2.514 17.341 1.00 85.75 129 VAL A N 1
ATOM 973 C CA . VAL A 1 129 ? 6.360 -3.656 16.718 1.00 85.75 129 VAL A CA 1
ATOM 974 C C . VAL A 1 129 ? 7.407 -4.519 16.021 1.00 85.75 129 VAL A C 1
ATOM 976 O O . VAL A 1 129 ? 8.144 -4.028 15.174 1.00 85.75 129 VAL A O 1
ATOM 979 N N . SER A 1 130 ? 7.477 -5.802 16.380 1.00 89.38 130 SER A N 1
ATOM 980 C CA . SER A 1 130 ? 8.427 -6.733 15.768 1.00 89.38 130 SER A CA 1
ATOM 981 C C . SER A 1 130 ? 8.155 -6.890 14.271 1.00 89.38 130 SER A C 1
ATOM 983 O O . SER A 1 130 ? 7.026 -7.178 13.875 1.00 89.38 130 SER A O 1
ATOM 985 N N . ASP A 1 131 ? 9.204 -6.780 13.454 1.00 88.88 131 ASP A N 1
ATOM 986 C CA . ASP A 1 131 ? 9.134 -6.902 11.992 1.00 88.88 131 ASP A CA 1
ATOM 987 C C . ASP A 1 131 ? 8.506 -8.222 11.516 1.00 88.88 131 ASP A C 1
ATOM 989 O O . ASP A 1 131 ? 7.874 -8.250 10.465 1.00 88.88 131 ASP A O 1
ATOM 993 N N . LYS A 1 132 ? 8.591 -9.298 12.312 1.00 90.06 132 LYS A N 1
ATOM 994 C CA . LYS A 1 132 ? 7.956 -10.594 12.007 1.00 90.06 132 LYS A CA 1
ATOM 995 C C . LYS A 1 132 ? 6.423 -10.538 11.946 1.00 90.06 132 LYS A C 1
ATOM 997 O O . LYS A 1 132 ? 5.795 -11.469 11.458 1.00 90.06 132 LYS A O 1
ATOM 1002 N N . TYR A 1 133 ? 5.822 -9.486 12.502 1.00 92.25 133 TYR A N 1
ATOM 1003 C CA . TYR A 1 133 ? 4.377 -9.251 12.514 1.00 92.25 133 TYR A CA 1
ATOM 1004 C C . TYR A 1 133 ? 3.908 -8.315 11.401 1.00 92.25 133 TYR A C 1
ATOM 1006 O O . TYR A 1 133 ? 2.704 -8.068 11.282 1.00 92.25 133 TYR A O 1
ATOM 1014 N N . LEU A 1 134 ? 4.843 -7.776 10.622 1.00 94.44 134 LEU A N 1
ATOM 1015 C CA . LEU A 1 134 ? 4.593 -6.777 9.598 1.00 94.44 134 LEU A CA 1
ATOM 1016 C C . LEU A 1 134 ? 4.791 -7.367 8.202 1.00 94.44 134 LEU A C 1
ATOM 1018 O O . LEU A 1 134 ? 5.462 -8.382 8.019 1.00 94.44 134 LEU A O 1
ATOM 1022 N N . LEU A 1 135 ? 4.206 -6.705 7.208 1.00 93.62 135 LEU A N 1
ATOM 1023 C CA . LEU A 1 135 ? 4.395 -7.049 5.804 1.00 93.62 135 LEU A CA 1
ATOM 1024 C C . LEU A 1 135 ? 5.866 -6.965 5.386 1.00 93.62 135 LEU A C 1
ATOM 1026 O O . LEU A 1 135 ? 6.610 -6.063 5.794 1.00 93.62 135 LEU A O 1
ATOM 1030 N N . SER A 1 136 ? 6.258 -7.889 4.508 1.00 92.38 136 SER A N 1
ATOM 1031 C CA . SER A 1 136 ? 7.542 -7.828 3.818 1.00 92.38 136 SER A CA 1
ATOM 1032 C C . SER A 1 136 ? 7.577 -6.650 2.836 1.00 92.38 136 SER A C 1
ATOM 1034 O O . SER A 1 136 ? 6.542 -6.127 2.417 1.00 92.38 136 SER A O 1
ATOM 1036 N N . HIS A 1 137 ? 8.776 -6.223 2.432 1.00 92.06 137 HIS A N 1
ATOM 1037 C CA . HIS A 1 137 ? 8.901 -5.174 1.416 1.00 92.06 137 HIS A CA 1
ATOM 1038 C C . HIS A 1 137 ? 8.295 -5.608 0.072 1.00 92.06 137 HIS A C 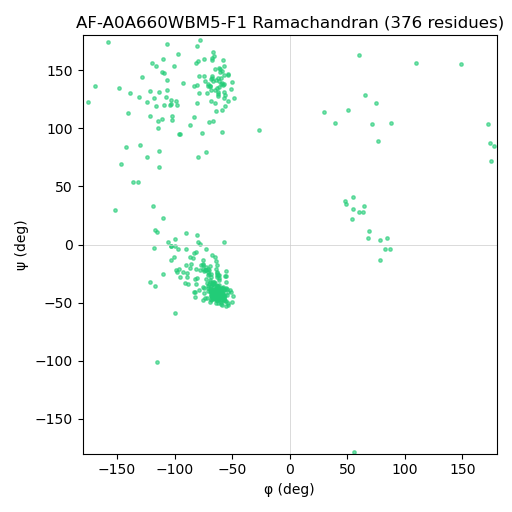1
ATOM 1040 O O . HIS A 1 137 ? 7.606 -4.818 -0.570 1.00 92.06 137 HIS A O 1
ATOM 1046 N N . ARG A 1 138 ? 8.487 -6.878 -0.304 1.00 89.69 138 ARG A N 1
ATOM 1047 C CA . ARG A 1 138 ? 7.867 -7.498 -1.479 1.00 89.69 138 ARG A CA 1
ATOM 1048 C C . ARG A 1 138 ? 6.351 -7.342 -1.471 1.00 89.69 138 ARG A C 1
ATOM 1050 O O . ARG A 1 138 ? 5.774 -6.842 -2.429 1.00 89.69 138 ARG A O 1
ATOM 1057 N N . ASP A 1 139 ? 5.723 -7.732 -0.363 1.00 92.19 139 ASP A N 1
ATOM 1058 C CA . ASP A 1 139 ? 4.273 -7.666 -0.192 1.00 92.19 139 ASP A CA 1
ATOM 1059 C C . ASP A 1 139 ? 3.767 -6.222 -0.314 1.00 92.19 139 ASP A C 1
ATOM 1061 O O . ASP A 1 139 ? 2.746 -5.976 -0.945 1.00 92.19 139 ASP A O 1
ATOM 1065 N N . ILE A 1 140 ? 4.510 -5.242 0.210 1.00 95.31 140 ILE A N 1
ATOM 1066 C CA . ILE A 1 140 ? 4.173 -3.817 0.063 1.00 95.31 140 ILE A CA 1
ATOM 1067 C C . ILE A 1 140 ? 4.205 -3.382 -1.407 1.00 95.31 140 ILE A C 1
ATOM 1069 O O . ILE A 1 140 ? 3.268 -2.729 -1.870 1.00 95.31 140 ILE A O 1
ATOM 1073 N N . LEU A 1 141 ? 5.258 -3.735 -2.150 1.00 94.56 141 LEU A N 1
ATOM 1074 C CA . LEU A 1 141 ? 5.356 -3.420 -3.580 1.00 94.56 141 LEU A CA 1
ATOM 1075 C C . LEU A 1 141 ? 4.219 -4.067 -4.375 1.00 94.56 141 LEU A C 1
ATOM 1077 O O . LEU A 1 141 ? 3.655 -3.429 -5.263 1.00 94.56 141 LEU A O 1
ATOM 1081 N N . TRP A 1 142 ? 3.842 -5.289 -4.004 1.00 92.75 142 TRP A N 1
ATOM 1082 C CA . TRP A 1 142 ? 2.732 -5.998 -4.620 1.00 92.75 142 TRP A CA 1
ATOM 1083 C C . TRP A 1 142 ? 1.383 -5.333 -4.343 1.00 92.75 142 TRP A C 1
ATOM 1085 O O . TRP A 1 142 ? 0.615 -5.079 -5.264 1.00 92.75 142 TRP A O 1
ATOM 1095 N N . ILE A 1 143 ? 1.110 -4.951 -3.093 1.00 94.00 143 ILE A N 1
ATOM 1096 C CA . ILE A 1 143 ? -0.119 -4.227 -2.730 1.00 94.00 143 ILE A CA 1
ATOM 1097 C C . ILE A 1 143 ? -0.222 -2.918 -3.506 1.00 94.00 143 ILE A C 1
ATOM 1099 O O . ILE A 1 143 ? -1.299 -2.570 -3.985 1.00 94.00 143 ILE A O 1
ATOM 1103 N N . ARG A 1 144 ? 0.895 -2.198 -3.666 1.00 95.81 144 ARG A N 1
ATOM 1104 C CA . ARG A 1 144 ? 0.918 -0.983 -4.484 1.00 95.81 144 ARG A CA 1
ATOM 1105 C C . ARG A 1 144 ? 0.506 -1.259 -5.916 1.00 95.81 144 ARG A C 1
ATOM 1107 O O . ARG A 1 144 ? -0.254 -0.462 -6.445 1.00 95.81 144 ARG A O 1
ATOM 1114 N N . LEU A 1 145 ? 1.015 -2.334 -6.517 1.00 94.44 145 LEU A N 1
ATOM 1115 C CA . LEU A 1 145 ? 0.674 -2.739 -7.877 1.00 94.44 145 LEU A CA 1
ATOM 1116 C C . LEU A 1 145 ? -0.811 -3.096 -7.999 1.00 94.44 145 LEU A C 1
ATOM 1118 O O . LEU A 1 145 ? -1.475 -2.598 -8.900 1.00 94.44 145 LEU A O 1
ATOM 1122 N N . MET A 1 146 ? -1.333 -3.890 -7.064 1.00 91.25 146 MET A N 1
ATOM 1123 C CA . MET A 1 146 ? -2.725 -4.355 -7.080 1.00 91.25 146 MET A CA 1
ATOM 1124 C C . MET A 1 146 ? -3.751 -3.238 -6.836 1.00 91.25 146 MET A C 1
ATOM 1126 O O . MET A 1 146 ? -4.879 -3.333 -7.300 1.00 91.25 146 MET A O 1
ATOM 1130 N N . GLU A 1 147 ? -3.382 -2.180 -6.112 1.00 91.44 147 GLU A N 1
ATOM 1131 C CA . GLU A 1 147 ? -4.241 -1.005 -5.870 1.00 91.44 147 GLU A CA 1
ATOM 1132 C C . GLU A 1 147 ? -3.916 0.183 -6.792 1.00 91.44 147 GLU A C 1
ATOM 1134 O O . GLU A 1 147 ? -4.444 1.287 -6.620 1.00 91.44 147 GLU A O 1
ATOM 1139 N N . TYR A 1 148 ? -3.000 0.002 -7.743 1.00 92.31 148 TYR A N 1
ATOM 1140 C CA . TYR A 1 148 ? -2.573 1.067 -8.637 1.00 92.31 148 TYR A CA 1
ATOM 1141 C C . TYR A 1 148 ? -3.657 1.416 -9.649 1.00 92.31 148 TYR A C 1
ATOM 1143 O O . TYR A 1 148 ? -4.139 0.551 -10.375 1.00 92.31 148 TYR A O 1
ATOM 1151 N N . LYS A 1 149 ? -3.959 2.712 -9.788 1.00 90.44 149 LYS A N 1
ATOM 1152 C CA . LYS A 1 149 ? -4.888 3.206 -10.809 1.00 90.44 149 LYS A CA 1
ATOM 1153 C C . LYS A 1 149 ? -4.146 4.072 -11.823 1.00 90.44 149 LYS A C 1
ATOM 1155 O O . LYS A 1 149 ? -3.952 5.262 -11.551 1.00 90.44 149 LYS A O 1
ATOM 1160 N N . PRO A 1 150 ? -3.787 3.547 -13.014 1.00 88.44 150 PRO A N 1
ATOM 1161 C CA . PRO A 1 150 ? -2.965 4.271 -13.986 1.00 88.44 150 PRO A CA 1
ATOM 1162 C C . PRO A 1 150 ? -3.471 5.680 -14.308 1.00 88.44 150 PRO A C 1
ATOM 1164 O O . PRO A 1 150 ? -2.692 6.631 -14.350 1.00 88.44 150 PRO A O 1
ATOM 1167 N N . GLU A 1 151 ? -4.789 5.848 -14.440 1.00 87.38 151 GLU A N 1
ATOM 1168 C CA . GLU A 1 151 ? -5.387 7.145 -14.765 1.00 87.38 151 GLU A CA 1
ATOM 1169 C C . GLU A 1 151 ? -5.313 8.176 -13.631 1.00 87.38 151 GLU A C 1
ATOM 1171 O O . GLU A 1 151 ? -5.306 9.382 -13.887 1.00 87.38 151 GLU A O 1
ATOM 1176 N N . ARG A 1 152 ? -5.229 7.728 -12.374 1.00 89.69 152 ARG A N 1
ATOM 1177 C CA . ARG A 1 152 ? -5.163 8.604 -11.191 1.00 89.69 152 ARG A CA 1
ATOM 1178 C C . ARG A 1 152 ? -3.738 8.798 -10.679 1.00 89.69 152 ARG A C 1
ATOM 1180 O O . ARG A 1 152 ? -3.462 9.811 -10.041 1.00 89.69 152 ARG A O 1
ATOM 1187 N N . ASP A 1 153 ? -2.843 7.872 -11.008 1.00 92.75 153 ASP A N 1
ATOM 1188 C CA . ASP A 1 153 ? -1.492 7.758 -10.460 1.00 92.75 153 ASP A CA 1
ATOM 1189 C C . ASP A 1 153 ? -0.396 7.908 -11.537 1.00 92.75 153 ASP A C 1
ATOM 1191 O O . ASP A 1 153 ? 0.694 7.336 -11.444 1.00 92.75 153 ASP A O 1
ATOM 1195 N N . LYS A 1 154 ? -0.650 8.744 -12.556 1.00 92.50 154 LYS A N 1
ATOM 1196 C CA . LYS A 1 154 ? 0.251 8.996 -13.706 1.00 92.50 154 LYS A CA 1
ATOM 1197 C C . LYS A 1 154 ? 1.666 9.455 -13.329 1.00 92.50 154 LYS A C 1
ATOM 1199 O O . LYS A 1 154 ? 2.588 9.339 -14.132 1.00 92.50 154 LYS A O 1
ATOM 1204 N N . ARG A 1 155 ? 1.834 10.025 -12.129 1.00 92.00 155 ARG A N 1
ATOM 1205 C CA . ARG A 1 155 ? 3.102 10.585 -11.618 1.00 92.00 155 ARG A CA 1
ATOM 1206 C C . ARG A 1 155 ? 3.847 9.650 -10.661 1.00 92.00 155 ARG A C 1
ATOM 1208 O O . ARG A 1 155 ? 4.911 10.016 -10.163 1.00 92.00 155 ARG A O 1
ATOM 1215 N N . VAL A 1 156 ? 3.292 8.479 -10.359 1.00 93.56 156 VAL A N 1
ATOM 1216 C CA . VAL A 1 156 ? 3.944 7.513 -9.472 1.00 93.56 156 VAL A CA 1
ATOM 1217 C C . VAL A 1 156 ? 5.118 6.860 -10.203 1.00 93.56 156 VAL A C 1
ATOM 1219 O O . VAL A 1 156 ? 5.056 6.583 -11.399 1.00 93.56 156 VAL A O 1
ATOM 1222 N N . SER A 1 157 ? 6.222 6.647 -9.486 1.00 94.88 157 SER A N 1
ATOM 1223 C CA . SER A 1 157 ? 7.442 6.082 -10.063 1.00 94.88 157 SER A CA 1
ATOM 1224 C C . SER A 1 157 ? 7.340 4.560 -10.185 1.00 94.88 157 SER A C 1
ATOM 1226 O O . SER A 1 157 ? 7.158 3.862 -9.184 1.00 94.88 157 SER A O 1
ATOM 1228 N N . ILE A 1 158 ? 7.496 4.065 -11.414 1.00 97.19 158 ILE A N 1
ATOM 1229 C CA . ILE A 1 158 ? 7.413 2.647 -11.779 1.00 97.19 158 ILE A CA 1
ATOM 1230 C C . ILE A 1 158 ? 8.794 2.182 -12.239 1.00 97.19 158 ILE A C 1
ATOM 1232 O O . ILE A 1 158 ? 9.425 2.828 -13.080 1.00 97.19 158 ILE A O 1
ATOM 1236 N N . LYS A 1 159 ? 9.256 1.055 -11.701 1.00 97.38 159 LYS A N 1
ATOM 1237 C CA . LYS A 1 159 ? 10.500 0.394 -12.090 1.00 97.38 159 LYS A CA 1
ATOM 1238 C C . LYS A 1 159 ? 10.180 -0.989 -12.646 1.00 97.38 159 LYS A C 1
ATOM 1240 O O . LYS A 1 159 ? 9.566 -1.793 -11.961 1.00 97.38 159 LYS A O 1
ATOM 1245 N N . PHE A 1 160 ? 10.654 -1.262 -13.856 1.00 96.88 160 PHE A N 1
ATOM 1246 C CA . PHE A 1 160 ? 10.590 -2.582 -14.480 1.00 96.88 160 PHE A CA 1
ATOM 1247 C C . PHE A 1 160 ? 11.937 -3.283 -14.265 1.00 96.88 160 PHE A C 1
ATOM 1249 O O . PHE A 1 160 ? 12.974 -2.748 -14.665 1.00 96.88 160 PHE A O 1
ATOM 1256 N N . THR A 1 161 ? 11.946 -4.433 -13.597 1.00 94.19 161 THR A N 1
ATOM 1257 C CA . THR A 1 161 ? 13.147 -5.244 -13.331 1.00 94.19 161 THR A CA 1
ATOM 1258 C C . THR A 1 161 ? 13.171 -6.494 -14.203 1.00 94.19 161 THR A C 1
ATOM 1260 O O . THR A 1 161 ? 12.242 -6.718 -14.968 1.00 94.19 161 THR A O 1
ATOM 1263 N N . ASN A 1 162 ? 14.275 -7.253 -14.178 1.00 94.12 162 ASN A N 1
ATOM 1264 C CA . ASN A 1 162 ? 14.387 -8.583 -14.803 1.00 94.12 162 ASN A CA 1
ATOM 1265 C C . ASN A 1 162 ? 13.878 -8.657 -16.255 1.00 94.12 162 ASN A C 1
ATOM 1267 O O . ASN A 1 162 ? 13.271 -9.629 -16.693 1.00 94.12 162 ASN A O 1
ATOM 1271 N N . ARG A 1 163 ? 14.125 -7.582 -17.018 1.00 96.19 163 ARG A N 1
ATOM 1272 C CA . ARG A 1 163 ? 13.679 -7.423 -18.410 1.00 96.19 163 ARG A CA 1
ATOM 1273 C C . ARG A 1 163 ? 12.160 -7.607 -18.589 1.00 96.19 163 ARG A C 1
ATOM 1275 O O . ARG A 1 163 ? 11.743 -7.990 -19.677 1.00 96.19 163 ARG A O 1
ATOM 1282 N N . ALA A 1 164 ? 11.339 -7.270 -17.589 1.00 97.06 164 ALA A N 1
ATOM 1283 C CA . ALA A 1 164 ? 9.878 -7.403 -17.624 1.00 97.06 164 ALA A CA 1
ATOM 1284 C C . ALA A 1 164 ? 9.253 -6.804 -18.893 1.00 97.06 164 ALA A C 1
ATOM 1286 O O . ALA A 1 164 ? 8.463 -7.460 -19.557 1.00 97.06 164 ALA A O 1
ATOM 1287 N N . LEU A 1 165 ? 9.678 -5.602 -19.312 1.00 97.94 165 LEU A N 1
ATOM 1288 C CA . LEU A 1 165 ? 9.183 -5.002 -20.560 1.00 97.94 165 LEU A CA 1
ATOM 1289 C C . LEU A 1 165 ? 9.484 -5.865 -21.789 1.00 97.94 165 LEU A C 1
ATOM 1291 O O . LEU A 1 165 ? 8.625 -6.004 -22.649 1.00 97.94 165 LEU A O 1
ATOM 1295 N N . LYS A 1 166 ? 10.679 -6.460 -21.863 1.00 97.62 166 LYS A N 1
ATOM 1296 C CA . LYS A 1 166 ? 11.046 -7.344 -22.971 1.00 97.62 166 LYS A CA 1
ATOM 1297 C C . LYS A 1 166 ? 10.239 -8.639 -22.920 1.00 97.62 166 LYS A C 1
ATOM 1299 O O . LYS A 1 166 ? 9.684 -9.015 -23.939 1.00 97.62 166 LYS A O 1
ATOM 1304 N N . ARG A 1 167 ? 10.144 -9.276 -21.746 1.00 97.62 167 ARG A N 1
ATOM 1305 C CA . ARG A 1 167 ? 9.337 -10.490 -21.535 1.00 97.62 167 ARG A CA 1
ATOM 1306 C C . ARG A 1 167 ? 7.885 -10.271 -21.959 1.00 97.62 167 ARG A C 1
ATOM 1308 O O . ARG A 1 167 ? 7.327 -11.106 -22.657 1.00 97.62 167 ARG A O 1
ATOM 1315 N N . TYR A 1 168 ? 7.318 -9.121 -21.602 1.00 97.81 168 TYR A N 1
ATOM 1316 C CA . TYR A 1 168 ? 5.995 -8.707 -22.052 1.00 97.81 168 TYR A CA 1
ATOM 1317 C C . TYR A 1 168 ? 5.916 -8.531 -23.576 1.00 97.81 168 TYR A C 1
ATOM 1319 O O . TYR A 1 168 ? 5.035 -9.092 -24.210 1.00 97.81 168 TYR A O 1
ATOM 1327 N N . CYS A 1 169 ? 6.848 -7.791 -24.188 1.00 97.44 169 CYS A N 1
ATOM 1328 C CA . CYS A 1 169 ? 6.849 -7.601 -25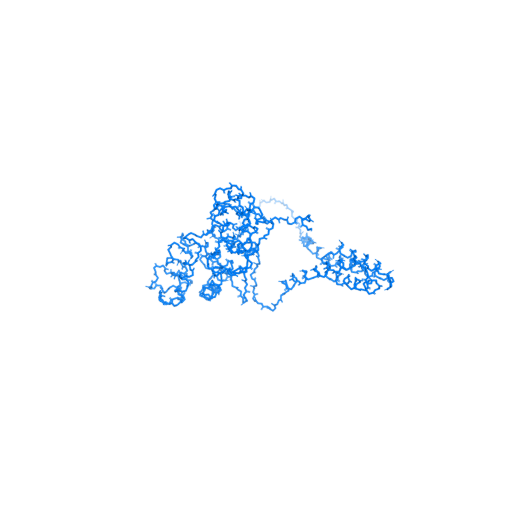.645 1.00 97.44 169 CYS A CA 1
ATOM 1329 C C . CYS A 1 169 ? 6.977 -8.935 -26.393 1.00 97.44 169 CYS A C 1
ATOM 1331 O O . CYS A 1 169 ? 6.292 -9.149 -27.388 1.00 97.44 169 CYS A O 1
ATOM 1333 N N . ASP A 1 170 ? 7.829 -9.839 -25.905 1.00 96.81 170 ASP A N 1
ATOM 1334 C CA . ASP A 1 170 ? 7.991 -11.174 -26.475 1.00 96.81 170 ASP A CA 1
ATOM 1335 C C . ASP A 1 170 ? 6.713 -12.013 -26.316 1.00 96.81 170 ASP A C 1
ATOM 1337 O O . ASP A 1 170 ? 6.347 -12.709 -27.257 1.00 96.81 170 ASP A O 1
ATOM 1341 N N . SER A 1 171 ? 6.007 -11.916 -25.180 1.00 96.00 171 SER A N 1
ATOM 1342 C CA . SER A 1 171 ? 4.753 -12.653 -24.948 1.00 96.00 171 SER A CA 1
ATOM 1343 C C . SER A 1 171 ? 3.545 -12.083 -25.694 1.00 96.00 171 SER A C 1
ATOM 1345 O O . SER A 1 171 ? 2.530 -12.767 -25.819 1.00 96.00 171 SER A O 1
ATOM 1347 N N . MET A 1 172 ? 3.630 -10.842 -26.174 1.00 96.81 172 MET A N 1
ATOM 1348 C CA . MET A 1 172 ? 2.593 -10.212 -26.992 1.00 96.81 172 MET A CA 1
ATOM 1349 C C . MET A 1 172 ? 2.868 -10.316 -28.495 1.00 96.81 172 MET A C 1
ATOM 1351 O O . MET A 1 172 ? 1.943 -10.150 -29.282 1.00 96.81 172 MET A O 1
ATOM 1355 N N . ARG A 1 173 ? 4.117 -10.545 -28.922 1.00 94.62 173 ARG A N 1
ATOM 1356 C CA . ARG A 1 173 ? 4.521 -10.478 -30.336 1.00 94.62 173 ARG A CA 1
ATOM 1357 C C . ARG A 1 173 ? 3.644 -11.373 -31.219 1.00 94.62 173 ARG A C 1
ATOM 1359 O O . ARG A 1 173 ? 3.575 -12.578 -31.007 1.00 94.62 173 ARG A O 1
ATOM 1366 N N . GLY A 1 174 ? 3.017 -10.774 -32.234 1.00 92.69 174 GLY A N 1
ATOM 1367 C CA . GLY A 1 174 ? 2.126 -11.477 -33.163 1.00 92.69 174 GLY A CA 1
ATOM 1368 C C . GLY A 1 174 ? 0.692 -11.664 -32.654 1.00 92.69 174 GLY A C 1
ATOM 1369 O O . GLY A 1 174 ? -0.146 -12.153 -33.406 1.00 92.69 174 GLY A O 1
ATOM 1370 N N . SER A 1 175 ? 0.385 -11.262 -31.416 1.00 93.88 175 SER A N 1
ATOM 1371 C CA . SER A 1 175 ? -0.979 -11.283 -30.884 1.00 93.88 175 SER A CA 1
ATOM 1372 C C . SER A 1 175 ? -1.840 -10.209 -31.548 1.00 93.88 175 SER A C 1
ATOM 1374 O O . SER A 1 175 ? -1.426 -9.060 -31.670 1.00 93.88 175 SER A O 1
ATOM 1376 N N . VAL A 1 176 ? -3.074 -10.553 -31.915 1.00 92.44 176 VAL A N 1
ATOM 1377 C CA . VAL A 1 176 ? -4.067 -9.576 -32.402 1.00 92.44 176 VAL A CA 1
ATOM 1378 C C . VAL A 1 176 ? -4.554 -8.633 -31.296 1.00 92.44 176 VAL A C 1
ATOM 1380 O O . VAL A 1 176 ? -5.075 -7.555 -31.579 1.00 92.44 176 VAL A O 1
ATOM 1383 N N . GLU A 1 177 ? -4.364 -9.011 -30.028 1.00 89.06 177 GLU A N 1
ATOM 1384 C CA . GLU A 1 177 ? -4.664 -8.158 -28.878 1.00 89.06 177 GLU A CA 1
ATOM 1385 C C . GLU A 1 177 ? -3.884 -6.847 -28.999 1.00 89.06 177 GLU A C 1
ATOM 1387 O O . GLU A 1 177 ? -2.676 -6.854 -29.234 1.00 89.06 177 GLU A O 1
ATOM 1392 N N . ASP A 1 178 ? -4.556 -5.705 -28.831 1.00 87.94 178 ASP A N 1
ATOM 1393 C CA . ASP A 1 178 ? -3.920 -4.380 -28.834 1.00 87.94 178 ASP A CA 1
ATOM 1394 C C . ASP A 1 178 ? -3.064 -4.044 -30.072 1.00 87.94 178 ASP A C 1
ATOM 1396 O O . ASP A 1 178 ? -2.225 -3.131 -30.015 1.00 87.94 178 ASP A O 1
ATOM 1400 N N . ASN A 1 179 ? -3.312 -4.728 -31.196 1.00 93.56 179 ASN A N 1
ATOM 1401 C CA . ASN A 1 179 ? -2.580 -4.597 -32.457 1.00 93.56 179 ASN A CA 1
ATOM 1402 C C . ASN A 1 179 ? -1.100 -5.019 -32.371 1.00 93.56 179 ASN A C 1
ATOM 1404 O O . ASN A 1 179 ? -0.244 -4.424 -33.033 1.00 93.56 179 ASN A O 1
ATOM 1408 N N . TRP A 1 180 ? -0.766 -6.011 -31.538 1.00 95.50 180 TRP A N 1
ATOM 1409 C CA . TRP A 1 180 ? 0.592 -6.571 -31.449 1.00 95.50 180 TRP A CA 1
ATOM 1410 C C . TRP A 1 180 ? 1.009 -7.442 -32.652 1.00 95.50 180 TRP A C 1
ATOM 1412 O O . TRP A 1 180 ? 2.180 -7.817 -32.762 1.00 95.50 180 TRP A O 1
ATOM 1422 N N . ASP A 1 181 ? 0.096 -7.672 -33.596 1.00 95.00 181 ASP A N 1
ATOM 1423 C CA . ASP A 1 181 ? 0.320 -8.212 -34.938 1.00 95.00 181 ASP A CA 1
ATOM 1424 C C . ASP A 1 181 ? 0.871 -7.149 -35.906 1.00 95.00 181 ASP A C 1
ATOM 1426 O O . ASP A 1 181 ? 1.506 -7.477 -36.910 1.00 95.00 181 ASP A O 1
ATOM 1430 N N . LYS A 1 182 ? 0.658 -5.858 -35.615 1.00 95.31 182 LYS A N 1
ATOM 1431 C CA . LYS A 1 182 ? 1.071 -4.761 -36.495 1.00 95.31 182 LYS A CA 1
ATOM 1432 C C . LYS A 1 182 ? 2.552 -4.427 -36.352 1.00 95.31 182 LYS A C 1
ATOM 1434 O O . LYS A 1 182 ? 3.097 -4.258 -35.255 1.00 95.31 182 LYS A O 1
ATOM 1439 N N . ILE A 1 183 ? 3.192 -4.210 -37.501 1.00 93.25 183 ILE A N 1
ATOM 1440 C CA . ILE A 1 183 ? 4.583 -3.764 -37.584 1.00 93.25 183 ILE A CA 1
ATOM 1441 C C . ILE A 1 183 ? 4.752 -2.455 -36.800 1.00 93.25 183 ILE A C 1
ATOM 1443 O O . ILE A 1 183 ? 4.023 -1.482 -36.985 1.00 93.25 183 ILE A O 1
ATOM 1447 N N . GLY A 1 184 ? 5.748 -2.421 -35.914 1.00 93.88 184 GLY A N 1
ATOM 1448 C CA . GLY A 1 184 ? 6.109 -1.226 -35.152 1.00 93.88 184 GLY A CA 1
ATOM 1449 C C . GLY A 1 184 ? 5.348 -1.020 -33.838 1.00 93.88 184 GLY A C 1
ATOM 1450 O O . GLY A 1 184 ? 5.726 -0.111 -33.095 1.00 93.88 184 GLY A O 1
ATOM 1451 N N . LYS A 1 185 ? 4.363 -1.862 -33.488 1.00 96.00 185 LYS A N 1
ATOM 1452 C CA . LYS A 1 185 ? 3.663 -1.787 -32.191 1.00 96.00 185 LYS A CA 1
ATOM 1453 C C . LYS A 1 185 ? 4.622 -1.871 -30.999 1.00 96.00 185 LYS A C 1
ATOM 1455 O O . LYS A 1 185 ? 4.535 -1.041 -30.097 1.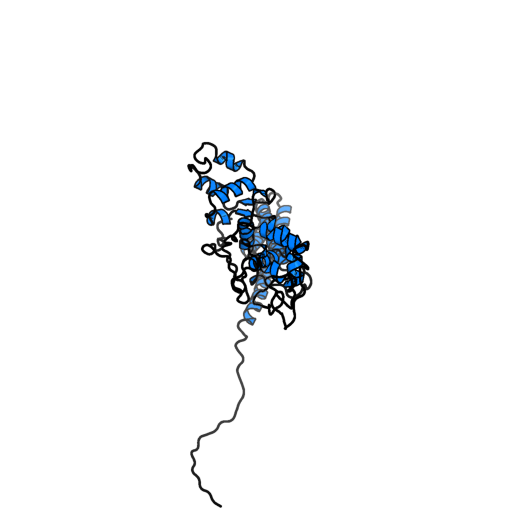00 96.00 185 LYS A O 1
ATOM 1460 N N . GLU A 1 186 ? 5.608 -2.771 -31.028 1.00 96.56 186 GLU A N 1
ATOM 1461 C CA . GLU A 1 186 ? 6.631 -2.877 -29.971 1.00 96.56 186 GLU A CA 1
ATOM 1462 C C . GLU A 1 186 ? 7.381 -1.541 -29.773 1.00 96.56 186 GLU A C 1
ATOM 1464 O O . GLU A 1 186 ? 7.533 -1.040 -28.656 1.00 96.56 186 GLU A O 1
ATOM 1469 N N . LYS A 1 187 ? 7.772 -0.883 -30.873 1.00 97.06 187 LYS A N 1
ATOM 1470 C CA . LYS A 1 187 ? 8.417 0.440 -30.837 1.00 97.06 187 LYS A CA 1
ATOM 1471 C C . LYS A 1 187 ? 7.482 1.517 -30.281 1.00 97.06 187 LYS A C 1
ATOM 1473 O O . LYS A 1 187 ? 7.945 2.406 -29.564 1.00 97.06 187 LYS A O 1
ATOM 1478 N N . GLN A 1 188 ? 6.188 1.465 -30.600 1.00 97.19 188 GLN A N 1
ATOM 1479 C CA . GLN A 1 188 ? 5.192 2.379 -30.032 1.00 97.19 188 GLN A CA 1
ATOM 1480 C C . GLN A 1 188 ? 5.046 2.171 -28.520 1.00 97.19 188 GLN A C 1
ATOM 1482 O O . GLN A 1 188 ? 5.069 3.150 -27.775 1.00 97.19 188 GLN A O 1
ATOM 1487 N N . PHE A 1 189 ? 4.985 0.919 -28.060 1.00 97.69 189 PHE A N 1
ATOM 1488 C CA . PHE A 1 189 ? 4.907 0.567 -26.643 1.00 97.69 189 PHE A CA 1
ATOM 1489 C C . PHE A 1 189 ? 6.086 1.139 -25.841 1.00 97.69 189 PHE A C 1
ATOM 1491 O O . PHE A 1 189 ? 5.883 1.814 -24.829 1.00 97.69 189 PHE A O 1
ATOM 1498 N N . TYR A 1 190 ? 7.324 0.981 -26.320 1.00 97.75 190 TYR A N 1
ATOM 1499 C CA . TYR A 1 190 ? 8.498 1.536 -25.630 1.00 97.75 190 TYR A CA 1
ATOM 1500 C C . TYR A 1 190 ? 8.504 3.069 -25.539 1.00 97.75 190 TYR A C 1
ATOM 1502 O O . TYR A 1 190 ? 9.049 3.621 -24.579 1.00 97.75 190 TYR A O 1
ATOM 1510 N N . LYS A 1 191 ? 7.873 3.764 -26.494 1.00 97.88 191 LYS A N 1
ATOM 1511 C CA . LYS A 1 191 ? 7.726 5.230 -26.479 1.00 97.88 191 LYS A CA 1
ATOM 1512 C C . LYS A 1 191 ? 6.674 5.724 -25.487 1.00 97.88 191 LYS A C 1
ATOM 1514 O O . LYS A 1 191 ? 6.673 6.906 -25.145 1.00 97.88 191 LYS A O 1
ATOM 1519 N N . MET A 1 192 ? 5.777 4.859 -25.015 1.00 97.31 192 MET A N 1
ATOM 1520 C CA . MET A 1 192 ? 4.756 5.257 -24.052 1.00 97.31 192 MET A CA 1
ATOM 1521 C C . MET A 1 192 ? 5.386 5.677 -22.712 1.00 97.31 192 MET A C 1
ATOM 1523 O O . MET A 1 192 ? 6.431 5.148 -22.313 1.00 97.31 192 MET A O 1
ATOM 1527 N N . PRO A 1 193 ? 4.754 6.588 -21.952 1.00 96.88 193 PRO A N 1
ATOM 1528 C CA . PRO A 1 193 ? 5.156 6.842 -20.575 1.00 96.88 193 PRO A CA 1
ATOM 1529 C C . PRO A 1 193 ? 4.991 5.572 -19.712 1.00 96.88 193 PRO A C 1
ATOM 1531 O O . PRO A 1 193 ? 4.114 4.752 -20.000 1.00 96.88 193 PRO A O 1
ATOM 1534 N N . PRO A 1 194 ? 5.785 5.400 -18.635 1.00 96.81 194 PRO A N 1
ATOM 1535 C CA . PRO A 1 194 ? 5.772 4.188 -17.807 1.00 96.81 194 PRO A CA 1
ATOM 1536 C C . PRO A 1 194 ? 4.388 3.754 -17.311 1.00 96.81 194 PRO A C 1
ATOM 1538 O O . PRO A 1 194 ? 4.082 2.567 -17.326 1.00 96.81 194 PRO A O 1
ATOM 1541 N N . TRP A 1 195 ? 3.530 4.703 -16.924 1.00 96.50 195 TRP A N 1
ATOM 1542 C CA . TRP A 1 195 ? 2.178 4.400 -16.446 1.00 96.50 195 TRP A CA 1
ATOM 1543 C C . TRP A 1 195 ? 1.271 3.828 -17.543 1.00 96.50 195 TRP A C 1
ATOM 1545 O O . TRP A 1 195 ? 0.464 2.953 -17.250 1.00 96.50 195 TRP A O 1
ATOM 1555 N N . LYS A 1 196 ? 1.427 4.265 -18.805 1.00 96.56 196 LYS A N 1
ATOM 1556 C CA . LYS A 1 196 ? 0.687 3.696 -19.945 1.00 96.56 196 LYS A 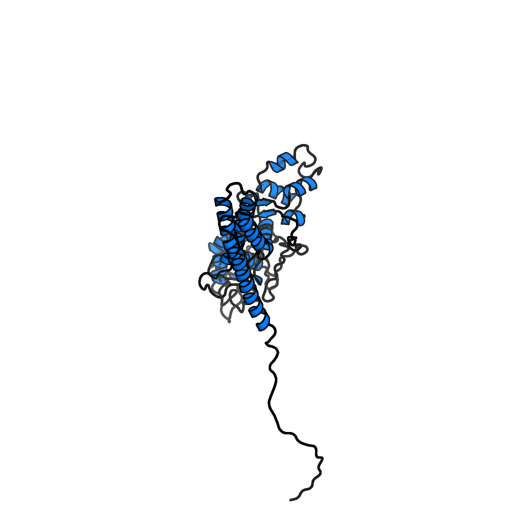CA 1
ATOM 1557 C C . LYS A 1 196 ? 1.177 2.292 -20.272 1.00 96.56 196 LYS A C 1
ATOM 1559 O O . LYS A 1 196 ? 0.357 1.417 -20.508 1.00 96.56 196 LYS A O 1
ATOM 1564 N N . ARG A 1 197 ? 2.496 2.062 -20.209 1.00 97.19 197 ARG A N 1
ATOM 1565 C CA . ARG A 1 197 ? 3.063 0.711 -20.365 1.00 97.19 197 ARG A CA 1
ATOM 1566 C C . ARG A 1 197 ? 2.512 -0.239 -19.311 1.00 97.19 197 ARG A C 1
ATOM 1568 O O . ARG A 1 197 ? 2.065 -1.323 -19.653 1.00 97.19 197 ARG A O 1
ATOM 1575 N N . LEU A 1 198 ? 2.501 0.185 -18.046 1.00 96.12 198 LEU A N 1
ATOM 1576 C CA . LEU A 1 198 ? 1.928 -0.612 -16.966 1.00 96.12 198 LEU A CA 1
ATOM 1577 C C . LEU A 1 198 ? 0.419 -0.840 -17.158 1.00 96.12 198 LEU A C 1
ATOM 1579 O O . LEU A 1 198 ? -0.038 -1.960 -16.978 1.00 96.12 198 LEU A O 1
ATOM 1583 N N . ALA A 1 199 ? -0.344 0.179 -17.562 1.00 94.38 199 ALA A N 1
ATOM 1584 C CA . ALA A 1 199 ? -1.772 0.023 -17.847 1.00 94.38 199 ALA A CA 1
ATOM 1585 C C . ALA A 1 199 ? -2.043 -1.023 -18.940 1.00 94.38 199 ALA A C 1
ATOM 1587 O O . ALA A 1 199 ? -2.969 -1.816 -18.816 1.00 94.38 199 ALA A O 1
ATOM 1588 N N . GLU A 1 200 ? -1.233 -1.031 -20.000 1.00 95.38 200 GLU A N 1
ATOM 1589 C CA . GLU A 1 200 ? -1.324 -2.018 -21.078 1.00 95.38 200 GLU A CA 1
ATOM 1590 C C . GLU A 1 200 ? -0.923 -3.426 -20.608 1.00 95.38 200 GLU A C 1
ATOM 1592 O O . GLU A 1 200 ? -1.643 -4.384 -20.882 1.00 95.38 200 GLU A O 1
ATOM 1597 N N . ILE A 1 201 ? 0.138 -3.551 -19.801 1.00 95.38 201 ILE A N 1
ATOM 1598 C CA . ILE A 1 201 ? 0.527 -4.833 -19.190 1.00 95.38 201 ILE A CA 1
ATOM 1599 C C . ILE A 1 201 ? -0.593 -5.385 -18.299 1.00 95.38 201 ILE A C 1
ATOM 1601 O O . ILE A 1 201 ? -0.993 -6.528 -18.482 1.00 95.38 201 ILE A O 1
ATOM 1605 N N . LEU A 1 202 ? -1.125 -4.584 -17.369 1.00 91.38 202 LEU A N 1
ATOM 1606 C CA . LEU A 1 202 ? -2.173 -5.025 -16.437 1.00 91.38 202 LEU A CA 1
ATOM 1607 C C . LEU A 1 202 ? -3.457 -5.445 -17.155 1.00 91.38 202 LEU A C 1
ATOM 1609 O O . LEU A 1 202 ? -4.170 -6.315 -16.673 1.00 91.38 202 LEU A O 1
ATOM 1613 N N . ARG A 1 203 ? -3.754 -4.832 -18.300 1.00 89.94 203 ARG A N 1
ATOM 1614 C CA . ARG A 1 203 ? -4.942 -5.139 -19.095 1.00 89.94 203 ARG A CA 1
ATOM 1615 C C . ARG A 1 203 ? -4.781 -6.405 -19.937 1.00 89.94 203 ARG A C 1
ATOM 1617 O O . ARG A 1 203 ? -5.731 -7.169 -20.029 1.00 89.94 203 ARG A O 1
ATOM 1624 N N . ASN A 1 204 ? -3.602 -6.633 -20.518 1.00 92.00 204 ASN A N 1
ATOM 1625 C CA . ASN A 1 204 ? -3.366 -7.767 -21.426 1.00 92.00 204 ASN A CA 1
ATOM 1626 C C . ASN A 1 204 ? -2.825 -9.010 -20.708 1.00 92.00 204 ASN A C 1
ATOM 1628 O O . ASN A 1 204 ? -2.929 -10.123 -21.220 1.00 92.00 204 ASN A O 1
ATOM 1632 N N . ARG A 1 205 ? -2.193 -8.832 -19.545 1.00 90.44 205 ARG A N 1
ATOM 1633 C CA . ARG A 1 205 ? -1.580 -9.898 -18.743 1.00 90.44 205 ARG A CA 1
ATOM 1634 C C . ARG A 1 205 ? -1.908 -9.729 -17.244 1.00 90.44 205 ARG A C 1
ATOM 1636 O O . ARG A 1 205 ? -0.986 -9.700 -16.429 1.00 90.44 205 ARG A O 1
ATOM 1643 N N . PRO A 1 206 ? -3.196 -9.614 -16.854 1.00 85.44 206 PRO A N 1
ATOM 1644 C CA . PRO A 1 206 ? -3.592 -9.440 -15.449 1.00 85.44 206 PRO A CA 1
ATOM 1645 C C . PRO A 1 206 ? -3.184 -10.619 -14.551 1.00 85.44 206 PRO A C 1
ATOM 1647 O O . PRO A 1 206 ? -2.965 -10.430 -13.356 1.00 85.44 206 PRO A O 1
ATOM 1650 N N . ASP A 1 207 ? -3.048 -11.816 -15.129 1.00 84.81 207 ASP A N 1
ATOM 1651 C CA . ASP A 1 207 ? -2.767 -13.060 -14.404 1.00 84.81 207 ASP A CA 1
ATOM 1652 C C . ASP A 1 207 ? -1.306 -13.535 -14.507 1.00 84.81 207 ASP A C 1
ATOM 1654 O O . ASP A 1 207 ? -0.945 -14.545 -13.899 1.00 84.81 207 ASP A O 1
ATOM 1658 N N . ASP A 1 208 ? -0.442 -12.818 -15.234 1.00 89.56 208 ASP A N 1
ATOM 1659 C CA . ASP A 1 208 ? 0.978 -13.170 -15.384 1.00 89.56 208 ASP A CA 1
ATOM 1660 C C . ASP A 1 208 ? 1.778 -12.723 -14.151 1.00 89.56 208 ASP A C 1
ATOM 1662 O O . ASP A 1 208 ? 2.482 -11.712 -14.146 1.00 89.56 208 ASP A O 1
ATOM 1666 N N . ILE A 1 209 ? 1.635 -13.470 -13.056 1.00 86.62 209 ILE A N 1
ATOM 1667 C CA . ILE A 1 209 ? 2.255 -13.141 -11.764 1.00 86.62 209 ILE A CA 1
ATOM 1668 C C . ILE A 1 209 ? 3.778 -13.063 -11.871 1.00 86.62 209 ILE A C 1
ATOM 1670 O O . ILE A 1 209 ? 4.391 -12.189 -11.257 1.00 86.62 209 ILE A O 1
ATOM 1674 N N . GLU A 1 210 ? 4.392 -13.932 -12.676 1.00 88.69 210 GLU A N 1
ATOM 1675 C CA . GLU A 1 210 ? 5.840 -13.940 -12.862 1.00 88.69 210 GLU A CA 1
ATOM 1676 C C . GLU A 1 210 ? 6.354 -12.691 -13.574 1.00 88.69 210 GLU A C 1
ATOM 1678 O O . GLU A 1 210 ? 7.490 -12.275 -13.342 1.00 88.69 210 GLU A O 1
ATOM 1683 N N . LEU A 1 211 ? 5.562 -12.113 -14.476 1.00 93.25 211 LEU A N 1
ATOM 1684 C CA . LEU A 1 211 ? 5.854 -10.824 -15.091 1.00 93.25 211 LEU A CA 1
ATOM 1685 C C . LEU A 1 211 ? 5.578 -9.677 -14.119 1.00 93.25 211 LEU A C 1
ATOM 1687 O O . LEU A 1 211 ? 6.401 -8.773 -13.971 1.00 93.25 211 LEU A O 1
ATOM 1691 N N . LEU A 1 212 ? 4.415 -9.698 -13.467 1.00 91.81 212 LEU A N 1
ATOM 1692 C CA . LEU A 1 212 ? 3.949 -8.612 -12.611 1.00 91.81 212 LEU A CA 1
ATOM 1693 C C . LEU A 1 212 ? 4.837 -8.422 -11.376 1.00 91.81 212 LEU A C 1
ATOM 1695 O O . LEU A 1 212 ? 5.033 -7.284 -10.949 1.00 91.81 212 LEU A O 1
ATOM 1699 N N . GLN A 1 213 ? 5.418 -9.494 -10.822 1.00 91.62 213 GLN A N 1
ATOM 1700 C CA . GLN A 1 213 ? 6.306 -9.399 -9.652 1.00 91.62 213 GLN A CA 1
ATOM 1701 C C . GLN A 1 213 ? 7.580 -8.599 -9.950 1.00 91.62 213 GLN A C 1
ATOM 1703 O O . GLN A 1 213 ? 8.185 -8.046 -9.039 1.00 91.62 213 GLN A O 1
ATOM 1708 N N . ASP A 1 214 ? 7.948 -8.481 -11.228 1.00 95.06 214 ASP A N 1
ATOM 1709 C CA . ASP A 1 214 ? 9.087 -7.695 -11.696 1.00 95.06 214 ASP A CA 1
ATOM 1710 C C . ASP A 1 214 ? 8.715 -6.236 -12.023 1.00 95.06 214 ASP A C 1
ATOM 1712 O O . ASP A 1 214 ? 9.509 -5.489 -12.612 1.00 95.06 214 ASP A O 1
ATOM 1716 N N . ILE A 1 215 ? 7.504 -5.801 -11.660 1.00 96.25 215 ILE A N 1
ATOM 1717 C CA . ILE A 1 215 ? 7.046 -4.426 -11.830 1.00 96.25 215 ILE A CA 1
ATOM 1718 C C . ILE A 1 215 ? 6.830 -3.784 -10.466 1.00 96.25 215 ILE A C 1
ATOM 1720 O O . ILE A 1 215 ? 5.859 -4.028 -9.756 1.00 96.25 215 ILE A O 1
ATOM 1724 N N . HIS A 1 216 ? 7.746 -2.892 -10.106 1.00 96.25 216 HIS A N 1
ATOM 1725 C CA . HIS A 1 216 ? 7.757 -2.258 -8.799 1.00 96.25 216 HIS A CA 1
ATOM 1726 C C . HIS A 1 216 ? 7.236 -0.832 -8.859 1.00 96.25 216 HIS A C 1
ATOM 1728 O O . HIS A 1 216 ? 7.827 0.056 -9.482 1.00 96.25 216 HIS A O 1
ATOM 1734 N N . ILE A 1 217 ? 6.179 -0.582 -8.098 1.00 95.94 217 ILE A N 1
ATOM 1735 C CA . ILE A 1 217 ? 5.712 0.765 -7.808 1.00 95.94 217 ILE A CA 1
ATOM 1736 C C . ILE A 1 217 ? 6.473 1.283 -6.583 1.00 95.94 217 ILE A C 1
ATOM 1738 O O . ILE A 1 217 ? 6.239 0.891 -5.440 1.00 95.94 217 ILE A O 1
ATOM 1742 N N . THR A 1 218 ? 7.457 2.143 -6.832 1.00 92.50 218 THR A N 1
ATOM 1743 C CA . THR A 1 218 ? 8.473 2.513 -5.827 1.00 92.50 218 THR A CA 1
ATOM 1744 C C . THR A 1 218 ? 8.050 3.661 -4.913 1.00 92.50 218 THR A C 1
ATOM 1746 O O . THR A 1 218 ? 8.633 3.840 -3.845 1.00 92.50 218 THR A O 1
ATOM 1749 N N . ARG A 1 219 ? 7.022 4.424 -5.300 1.00 92.81 219 ARG A N 1
ATOM 1750 C CA . ARG A 1 219 ? 6.394 5.469 -4.478 1.00 92.81 219 ARG A CA 1
ATOM 1751 C C . ARG A 1 219 ? 4.946 5.104 -4.191 1.00 92.81 219 ARG A C 1
ATOM 1753 O O . ARG A 1 219 ? 4.327 4.408 -4.982 1.00 92.81 219 ARG A O 1
ATOM 1760 N N . ASP A 1 220 ? 4.404 5.602 -3.087 1.00 95.88 220 ASP A N 1
ATOM 1761 C CA . ASP A 1 220 ? 3.018 5.316 -2.724 1.00 95.88 220 ASP A CA 1
ATOM 1762 C C . ASP A 1 220 ? 2.024 5.852 -3.763 1.00 95.88 220 ASP A C 1
ATOM 1764 O O . ASP A 1 220 ? 2.054 7.050 -4.071 1.00 95.88 220 ASP A O 1
ATOM 1768 N N . PRO A 1 221 ? 1.111 5.001 -4.260 1.00 96.62 221 PRO A N 1
ATOM 1769 C CA . PRO A 1 221 ? -0.044 5.456 -5.013 1.00 96.62 221 PRO A CA 1
ATOM 1770 C C . PRO A 1 221 ? -1.015 6.246 -4.138 1.00 96.62 221 PRO A C 1
ATOM 1772 O O . PRO A 1 221 ? -0.969 6.211 -2.899 1.00 96.62 221 PRO A O 1
ATOM 1775 N N . ARG A 1 222 ? -1.941 6.951 -4.787 1.00 96.25 222 ARG A N 1
ATOM 1776 C CA . ARG A 1 222 ? -2.876 7.858 -4.125 1.00 96.25 222 ARG A CA 1
ATOM 1777 C C . ARG A 1 222 ? -3.697 7.193 -3.023 1.00 96.25 222 ARG A C 1
ATOM 1779 O O . ARG A 1 222 ? -3.911 7.839 -1.998 1.00 96.25 222 ARG A O 1
ATOM 1786 N N . PHE A 1 223 ? -4.124 5.937 -3.186 1.00 96.31 223 PHE A N 1
ATOM 1787 C CA . PHE A 1 223 ? -4.926 5.249 -2.163 1.00 96.31 223 PHE A CA 1
ATOM 1788 C C . PHE A 1 223 ? -4.199 5.202 -0.812 1.00 96.31 223 PHE A C 1
ATOM 1790 O O . PHE A 1 223 ? -4.819 5.426 0.228 1.00 96.31 223 PHE A O 1
ATOM 1797 N N . MET A 1 224 ? -2.879 4.983 -0.820 1.00 97.69 224 MET A N 1
ATOM 1798 C CA . MET A 1 224 ? -2.097 4.879 0.405 1.00 97.69 224 MET A CA 1
ATOM 1799 C C . MET A 1 224 ? -1.738 6.252 0.975 1.00 97.69 224 MET A C 1
ATOM 1801 O O . MET A 1 224 ? -1.736 6.444 2.193 1.00 97.69 224 MET A O 1
ATOM 1805 N N . VAL A 1 225 ? -1.502 7.243 0.108 1.00 96.94 225 VAL A N 1
ATOM 1806 C CA . VAL A 1 225 ? -1.350 8.647 0.526 1.00 96.94 225 VAL A CA 1
ATOM 1807 C C . VAL A 1 225 ? -2.615 9.127 1.246 1.00 96.94 225 VAL A C 1
ATOM 1809 O O . VAL A 1 225 ? -2.536 9.735 2.317 1.00 96.94 225 VAL A O 1
ATOM 1812 N N . GLU A 1 226 ? -3.793 8.824 0.698 1.00 97.19 226 GLU A N 1
ATOM 1813 C CA . GLU A 1 226 ? -5.085 9.152 1.304 1.00 97.19 226 GLU A CA 1
ATOM 1814 C C . GLU A 1 226 ? -5.343 8.344 2.578 1.00 97.19 226 GLU A C 1
ATOM 1816 O O . GLU A 1 226 ? -5.780 8.926 3.572 1.00 97.19 226 GLU A O 1
ATOM 1821 N N . PHE A 1 227 ? -5.000 7.052 2.601 1.00 97.75 227 PHE A N 1
ATOM 1822 C CA . PHE A 1 227 ? -5.094 6.241 3.812 1.00 97.75 227 PHE A CA 1
ATOM 1823 C C . PHE A 1 227 ? -4.307 6.881 4.960 1.00 97.75 227 PHE A C 1
ATOM 1825 O O . PHE A 1 227 ? -4.881 7.170 6.008 1.00 97.75 227 PHE A O 1
ATOM 1832 N N . ARG A 1 228 ? -3.024 7.202 4.757 1.00 96.06 228 ARG A N 1
ATOM 1833 C CA . ARG A 1 228 ? -2.181 7.775 5.820 1.00 96.06 228 ARG A CA 1
ATOM 1834 C C . ARG A 1 228 ? -2.600 9.169 6.264 1.00 96.06 228 ARG A C 1
ATOM 1836 O O . ARG A 1 228 ? -2.413 9.509 7.427 1.00 96.06 228 ARG A O 1
ATOM 1843 N N . SER A 1 229 ? -3.108 9.992 5.350 1.00 95.56 229 SER A N 1
ATOM 1844 C CA . SER A 1 229 ? -3.437 11.392 5.653 1.00 95.56 229 SER A CA 1
ATOM 1845 C C . SER A 1 229 ? -4.865 11.590 6.161 1.00 95.56 229 SER A C 1
ATOM 1847 O O . SER A 1 229 ? -5.105 12.532 6.910 1.00 95.56 229 SER A O 1
ATOM 1849 N N . LYS A 1 230 ? -5.814 10.727 5.775 1.00 95.44 230 LYS A N 1
ATOM 1850 C CA . LYS A 1 230 ? -7.251 10.930 6.039 1.00 95.44 230 LYS A CA 1
ATOM 1851 C C . LYS A 1 230 ? -7.896 9.815 6.855 1.00 95.44 230 LYS A C 1
ATOM 1853 O O . LYS A 1 230 ? -8.828 10.095 7.601 1.00 95.44 230 LYS A O 1
ATOM 1858 N N . VAL A 1 231 ? -7.437 8.573 6.711 1.00 97.25 231 VAL A N 1
ATOM 1859 C CA . VAL A 1 231 ? -8.083 7.397 7.320 1.00 97.25 231 VAL A CA 1
ATOM 1860 C C . VAL A 1 231 ? -7.359 6.992 8.593 1.00 97.25 231 VAL A C 1
ATOM 1862 O O . VAL A 1 231 ? -7.936 7.002 9.678 1.00 97.25 231 VAL A O 1
ATOM 1865 N N . TRP A 1 232 ? -6.069 6.690 8.473 1.00 96.50 232 TRP A N 1
ATOM 1866 C CA . TRP A 1 232 ? -5.253 6.172 9.556 1.00 96.50 232 TRP A CA 1
ATOM 1867 C C . TRP A 1 232 ? -5.208 7.072 10.794 1.00 96.50 232 TRP A C 1
ATOM 1869 O O . TRP A 1 232 ? -5.317 6.522 11.884 1.00 96.50 232 TRP A O 1
ATOM 1879 N N . PRO A 1 233 ? -5.141 8.416 10.708 1.00 95.06 233 PRO A N 1
ATOM 1880 C CA . PRO A 1 233 ? -5.168 9.258 11.904 1.00 95.06 233 PRO A CA 1
ATOM 1881 C C . PRO A 1 233 ? -6.442 9.065 12.737 1.00 95.06 233 PRO A C 1
ATOM 1883 O O . PRO A 1 233 ? -6.373 9.001 13.962 1.00 95.06 233 PRO A O 1
ATOM 1886 N N . VAL A 1 234 ? -7.592 8.898 12.074 1.00 95.94 234 VAL A N 1
ATOM 1887 C CA . VAL A 1 234 ? -8.876 8.632 12.736 1.00 95.94 234 VAL A CA 1
ATOM 1888 C C . VAL A 1 234 ? -8.870 7.236 13.356 1.00 95.94 234 VAL A C 1
ATOM 1890 O O . VAL A 1 234 ? -9.176 7.090 14.536 1.00 95.94 234 VAL A O 1
ATOM 1893 N N . VAL A 1 235 ? -8.471 6.218 12.586 1.00 96.38 235 VAL A N 1
ATOM 1894 C CA . VAL A 1 235 ? -8.443 4.821 13.049 1.00 96.38 235 VAL A CA 1
ATOM 1895 C C . VAL A 1 235 ? -7.473 4.636 14.210 1.00 96.38 235 VAL A C 1
ATOM 1897 O O . VAL A 1 235 ? -7.832 4.044 15.223 1.00 96.38 235 VAL A O 1
ATOM 1900 N N . LYS A 1 236 ? -6.255 5.168 14.093 1.00 94.69 236 LYS A N 1
ATOM 1901 C CA . LYS A 1 236 ? -5.217 5.102 15.124 1.00 94.69 236 LYS A CA 1
ATOM 1902 C C . LYS A 1 236 ? -5.709 5.705 16.436 1.00 94.69 236 LYS A C 1
ATOM 1904 O O . LYS A 1 236 ? -5.521 5.090 17.479 1.00 94.69 236 LYS A O 1
ATOM 1909 N N . LEU A 1 237 ? -6.336 6.881 16.377 1.00 92.56 237 LEU A N 1
ATOM 1910 C CA . LEU A 1 237 ? -6.792 7.595 17.568 1.00 92.56 237 LEU A CA 1
ATOM 1911 C C . LEU A 1 237 ? -8.003 6.919 18.223 1.00 92.56 237 LEU A C 1
ATOM 1913 O O . LEU A 1 237 ? -8.027 6.755 19.439 1.00 92.56 237 LEU A O 1
ATOM 1917 N N . GLN A 1 238 ? -9.000 6.530 17.426 1.00 92.69 238 GLN A N 1
ATOM 1918 C CA . GLN A 1 238 ? -10.294 6.083 17.952 1.00 92.69 238 GLN A CA 1
ATOM 1919 C C . GLN A 1 238 ? -10.354 4.572 18.200 1.00 92.69 238 GLN A C 1
ATOM 1921 O O . GLN A 1 238 ? -10.992 4.130 19.148 1.00 92.69 238 GLN A O 1
ATOM 1926 N N . CYS A 1 239 ? -9.666 3.770 17.388 1.00 93.50 239 CYS A N 1
ATOM 1927 C CA . CYS A 1 239 ? -9.763 2.307 17.424 1.00 93.50 239 CYS A CA 1
ATOM 1928 C C . CYS A 1 239 ? -8.429 1.648 17.805 1.00 93.50 239 CYS A C 1
ATOM 1930 O O . CYS A 1 239 ? -8.396 0.637 18.504 1.00 93.50 239 CYS A O 1
ATOM 1932 N N . GLY A 1 240 ? -7.314 2.229 17.357 1.00 92.25 240 GLY A N 1
ATOM 1933 C CA . GLY A 1 240 ? -5.958 1.717 17.549 1.00 92.25 240 GLY A CA 1
ATOM 1934 C C . GLY A 1 240 ? -5.340 2.013 18.915 1.00 92.25 240 GLY A C 1
ATOM 1935 O O . GLY A 1 240 ? -4.153 1.765 19.091 1.00 92.25 240 GLY A O 1
ATOM 1936 N N . ASN A 1 241 ? -6.095 2.540 19.880 1.00 88.94 241 ASN A N 1
ATOM 1937 C CA . ASN A 1 241 ? -5.575 2.768 21.227 1.00 88.94 241 ASN A CA 1
ATOM 1938 C C . ASN A 1 241 ? -5.275 1.437 21.952 1.00 88.94 241 ASN A C 1
ATOM 1940 O O . ASN A 1 241 ? -5.812 0.379 21.607 1.00 88.94 241 ASN A O 1
ATOM 1944 N N . ALA A 1 242 ? -4.416 1.490 22.974 1.00 89.50 242 ALA A N 1
ATOM 1945 C CA . ALA A 1 242 ? -3.963 0.304 23.702 1.00 89.50 242 ALA A CA 1
ATOM 1946 C C . ALA A 1 242 ? -5.089 -0.447 24.439 1.00 89.50 242 ALA A C 1
ATOM 1948 O O . ALA A 1 242 ? -4.973 -1.649 24.651 1.00 89.50 242 ALA A O 1
ATOM 1949 N N . ASN A 1 243 ? -6.190 0.226 24.775 1.00 87.50 243 ASN A N 1
ATOM 1950 C CA . ASN A 1 243 ? -7.320 -0.380 25.484 1.00 87.50 243 ASN A CA 1
ATOM 1951 C C . ASN A 1 243 ? -8.302 -1.094 24.539 1.00 87.50 243 ASN A C 1
ATOM 1953 O O . ASN A 1 243 ? -9.174 -1.823 24.999 1.00 87.50 243 ASN A O 1
ATOM 1957 N N . CYS A 1 244 ? -8.168 -0.884 23.226 1.00 91.81 244 CYS A N 1
ATOM 1958 C CA . CYS A 1 244 ? -9.046 -1.446 22.205 1.00 91.81 244 CYS A CA 1
ATOM 1959 C C . CYS A 1 244 ? -8.264 -2.414 21.305 1.00 91.81 244 CYS A C 1
ATOM 1961 O O . CYS A 1 244 ? -7.992 -3.553 21.687 1.00 91.81 244 CYS A O 1
ATOM 1963 N N . HIS A 1 245 ? -7.875 -1.972 20.106 1.00 94.12 245 HIS A N 1
ATOM 1964 C CA . HIS A 1 245 ? -7.224 -2.829 19.112 1.00 94.12 245 HIS A CA 1
ATOM 1965 C C . HIS A 1 245 ? -5.701 -2.665 19.063 1.00 94.12 245 HIS A C 1
ATOM 1967 O O . HIS A 1 245 ? -5.029 -3.473 18.430 1.00 94.12 245 HIS A O 1
ATOM 1973 N N . GLY A 1 246 ? -5.129 -1.652 19.720 1.00 91.44 246 GLY A N 1
ATOM 1974 C CA . GLY A 1 246 ? -3.686 -1.384 19.715 1.00 91.44 246 GLY A CA 1
ATOM 1975 C C . GLY A 1 246 ? -2.885 -2.143 20.772 1.00 91.44 246 GLY A C 1
ATOM 1976 O O . GLY A 1 246 ? -1.673 -2.306 20.622 1.00 91.44 246 GLY A O 1
ATOM 1977 N N . GLY A 1 247 ? -3.535 -2.637 21.829 1.00 87.75 247 GLY A N 1
ATOM 1978 C CA . GLY A 1 247 ? -2.871 -3.223 22.998 1.00 87.75 247 GLY A CA 1
ATOM 1979 C C . GLY A 1 247 ? -2.406 -4.666 22.827 1.00 87.75 247 GLY A C 1
ATOM 1980 O O . GLY A 1 247 ? -2.739 -5.320 21.838 1.00 87.75 247 GLY A O 1
ATOM 1981 N N . PRO A 1 248 ? -1.630 -5.203 23.784 1.00 84.56 248 PRO A N 1
ATOM 1982 C CA . PRO A 1 248 ? -1.147 -6.586 23.743 1.00 84.56 248 PRO A CA 1
ATOM 1983 C C . PRO A 1 248 ? -2.282 -7.622 23.774 1.00 84.56 248 PRO A C 1
ATOM 1985 O O . PRO A 1 248 ? -2.115 -8.714 23.241 1.00 84.56 248 PRO A O 1
ATOM 1988 N N . LYS A 1 249 ? -3.440 -7.267 24.348 1.00 84.19 249 LYS A N 1
ATOM 1989 C CA . LYS A 1 249 ? -4.663 -8.079 24.378 1.00 84.19 249 LYS A CA 1
ATOM 1990 C C . LYS A 1 249 ? -5.758 -7.388 23.549 1.00 84.19 249 LYS A C 1
ATOM 1992 O O . LYS A 1 249 ? -6.575 -6.671 24.118 1.00 84.19 249 LYS A O 1
ATOM 1997 N N . PRO A 1 250 ? -5.737 -7.521 22.213 1.00 84.12 250 PRO A N 1
ATOM 1998 C CA . PRO A 1 250 ? -6.679 -6.824 21.344 1.00 84.12 250 PRO A CA 1
ATOM 1999 C C . PRO A 1 250 ? -8.123 -7.290 21.564 1.00 84.12 250 PRO A C 1
ATOM 2001 O O . PRO A 1 250 ? -8.411 -8.490 21.549 1.00 84.12 250 PRO A O 1
ATOM 2004 N N . ALA A 1 251 ? -9.051 -6.343 21.696 1.00 81.00 251 ALA A N 1
ATOM 2005 C CA . ALA A 1 251 ? -10.474 -6.642 21.802 1.00 81.00 251 ALA A CA 1
ATOM 2006 C C . ALA A 1 251 ? -11.038 -7.220 20.489 1.00 81.00 251 ALA A C 1
ATOM 2008 O O . ALA A 1 251 ? -10.649 -6.841 19.380 1.00 81.00 251 ALA A O 1
ATOM 2009 N N . GLY A 1 252 ? -11.991 -8.149 20.604 1.00 84.44 252 GLY A N 1
ATOM 2010 C CA . GLY A 1 252 ? -12.793 -8.629 19.473 1.00 84.44 252 GLY A CA 1
ATOM 2011 C C . GLY A 1 252 ? -12.048 -9.448 18.411 1.00 84.44 252 GLY A C 1
ATOM 2012 O O . GLY A 1 252 ? -12.674 -9.805 17.407 1.00 84.44 252 GLY A O 1
ATOM 2013 N N . GLY A 1 253 ? -10.771 -9.772 18.640 1.00 89.25 253 GLY A N 1
ATOM 2014 C CA . GLY A 1 253 ? -9.912 -10.530 17.727 1.00 89.25 253 GLY A CA 1
ATOM 2015 C C . GLY A 1 253 ? -9.231 -9.690 16.644 1.00 89.25 253 GLY A C 1
ATOM 2016 O O . GLY A 1 253 ? -8.581 -10.265 15.784 1.00 89.25 253 GLY A O 1
ATOM 2017 N N . LEU A 1 254 ? -9.366 -8.358 16.665 1.00 94.12 254 LEU A N 1
ATOM 2018 C CA . LEU A 1 254 ? -8.722 -7.444 15.714 1.00 94.12 254 LEU A CA 1
ATOM 2019 C C . LEU A 1 254 ? -7.537 -6.741 16.382 1.00 94.12 254 LEU A C 1
ATOM 2021 O O . LEU A 1 254 ? -7.731 -6.000 17.345 1.00 94.12 254 LEU A O 1
ATOM 2025 N N . LYS A 1 255 ? -6.332 -6.916 15.833 1.00 95.12 255 LYS A N 1
ATOM 2026 C CA . LYS A 1 255 ? -5.105 -6.242 16.273 1.00 95.12 255 LYS A CA 1
ATOM 2027 C C . LYS A 1 255 ? -4.680 -5.187 15.258 1.00 95.12 255 LYS A C 1
ATOM 2029 O O . LYS A 1 255 ? -4.476 -5.499 14.092 1.00 95.12 255 LYS A O 1
ATOM 2034 N N . LEU A 1 256 ? -4.474 -3.963 15.727 1.00 95.88 256 LEU A N 1
ATOM 2035 C CA . LEU A 1 256 ? -3.842 -2.882 14.980 1.00 95.88 256 LEU A CA 1
ATOM 2036 C C . LEU A 1 256 ? -2.456 -2.590 15.557 1.00 95.88 256 LEU A C 1
ATOM 2038 O O . LEU A 1 256 ? -2.206 -2.729 16.757 1.00 95.88 256 LEU A O 1
ATOM 2042 N N . PHE A 1 257 ? -1.547 -2.177 14.684 1.00 94.81 257 PHE A N 1
ATOM 2043 C CA . PHE A 1 257 ? -0.184 -1.819 15.043 1.00 94.81 257 PHE A CA 1
ATOM 2044 C C . PHE A 1 257 ? -0.035 -0.307 15.070 1.00 94.81 257 PHE A C 1
ATOM 2046 O O . PHE A 1 257 ? -0.294 0.370 14.081 1.00 94.81 257 PHE A O 1
ATOM 2053 N N . THR A 1 258 ? 0.409 0.242 16.192 1.00 91.50 258 THR A N 1
ATOM 2054 C CA . THR A 1 258 ? 0.633 1.682 16.325 1.00 91.50 258 THR A CA 1
ATOM 2055 C C . THR A 1 258 ? 2.077 1.956 16.693 1.00 91.50 258 THR A C 1
ATOM 2057 O O . THR A 1 258 ? 2.599 1.364 17.633 1.00 91.50 258 THR A O 1
ATOM 2060 N N . THR A 1 259 ? 2.704 2.891 15.987 1.00 88.94 259 THR A N 1
ATOM 2061 C CA . THR A 1 259 ? 4.052 3.388 16.281 1.00 88.94 259 THR A CA 1
ATOM 2062 C C . THR A 1 259 ? 4.025 4.888 16.562 1.00 88.94 259 THR A C 1
ATOM 2064 O O . THR A 1 259 ? 3.101 5.597 16.142 1.00 88.94 259 THR A O 1
ATOM 2067 N N . ALA A 1 260 ? 5.028 5.379 17.293 1.00 81.06 260 ALA A N 1
ATOM 2068 C CA . ALA A 1 260 ? 5.187 6.807 17.571 1.00 81.06 260 ALA A CA 1
ATOM 2069 C C . ALA A 1 260 ? 5.526 7.591 16.291 1.00 81.06 260 ALA A C 1
ATOM 2071 O O . ALA A 1 260 ? 4.920 8.623 16.011 1.00 81.06 260 ALA A O 1
ATOM 2072 N N . SER A 1 261 ? 6.436 7.056 15.477 1.00 82.88 261 SER A N 1
ATOM 2073 C CA . SER A 1 261 ? 6.847 7.620 14.191 1.00 82.88 261 SER A CA 1
ATOM 2074 C C . SER A 1 261 ? 6.113 6.975 13.012 1.00 82.88 261 SER A C 1
ATOM 2076 O O . SER A 1 261 ? 5.509 5.903 13.131 1.00 82.88 261 SER A O 1
ATOM 2078 N N . LYS A 1 262 ? 6.164 7.645 11.854 1.00 85.25 262 LYS A N 1
ATOM 2079 C CA . LYS A 1 262 ? 5.671 7.099 10.582 1.00 85.25 262 LYS A CA 1
ATOM 2080 C C . LYS A 1 262 ? 6.472 5.848 10.226 1.00 85.25 262 LYS A C 1
ATOM 2082 O O . LYS A 1 262 ? 7.699 5.895 10.213 1.00 85.25 262 LYS A O 1
ATOM 2087 N N . ASN A 1 263 ? 5.781 4.760 9.909 1.00 92.88 263 ASN A N 1
ATOM 2088 C CA . ASN A 1 263 ? 6.407 3.510 9.503 1.00 92.88 263 ASN A CA 1
ATOM 2089 C C . ASN A 1 263 ? 5.584 2.888 8.371 1.00 92.88 263 ASN A C 1
ATOM 2091 O O . ASN A 1 263 ? 4.445 2.472 8.569 1.00 92.88 263 ASN A O 1
ATOM 2095 N N . GLU A 1 264 ? 6.183 2.826 7.182 1.00 94.44 264 GLU A N 1
ATOM 2096 C CA . GLU A 1 264 ? 5.536 2.311 5.976 1.00 94.44 264 GLU A CA 1
ATOM 2097 C C . GLU A 1 264 ? 5.025 0.879 6.161 1.00 94.44 264 GLU A C 1
ATOM 2099 O O . GLU A 1 264 ? 3.875 0.598 5.820 1.00 94.44 264 GLU A O 1
ATOM 2104 N N . LYS A 1 265 ? 5.840 -0.008 6.747 1.00 95.75 265 LYS A N 1
ATOM 2105 C CA . LYS A 1 265 ? 5.444 -1.400 6.979 1.00 95.75 265 LYS A CA 1
ATOM 2106 C C . LYS A 1 265 ? 4.214 -1.474 7.870 1.00 95.75 265 LYS A C 1
ATOM 2108 O O . LYS A 1 265 ? 3.291 -2.222 7.567 1.00 95.75 265 LYS A O 1
ATOM 2113 N N . VAL A 1 266 ? 4.175 -0.678 8.937 1.00 96.38 266 VAL A N 1
ATOM 2114 C CA . VAL A 1 266 ? 3.027 -0.608 9.853 1.00 96.38 266 VAL A CA 1
ATOM 2115 C C . VAL A 1 266 ? 1.786 -0.101 9.128 1.00 96.38 266 VAL A C 1
ATOM 2117 O O . VAL A 1 266 ? 0.730 -0.719 9.234 1.00 96.38 266 VAL A O 1
ATOM 2120 N N . ASP A 1 267 ? 1.905 0.973 8.348 1.00 96.69 267 ASP A N 1
ATOM 2121 C CA . ASP A 1 267 ? 0.767 1.559 7.639 1.00 96.69 267 ASP A CA 1
ATOM 2122 C C . ASP A 1 267 ? 0.156 0.571 6.631 1.00 96.69 267 ASP A C 1
ATOM 2124 O O . ASP A 1 267 ? -1.059 0.369 6.637 1.00 96.69 267 ASP A O 1
ATOM 2128 N N . TYR A 1 268 ? 0.979 -0.088 5.806 1.00 97.62 268 TYR A N 1
ATOM 2129 C CA . TYR A 1 268 ? 0.499 -1.110 4.865 1.00 97.62 268 TYR A CA 1
ATOM 2130 C C . TYR A 1 268 ? -0.048 -2.345 5.584 1.00 97.62 268 TYR A C 1
ATOM 2132 O O . TYR A 1 268 ? -1.062 -2.901 5.166 1.00 97.62 268 TYR A O 1
ATOM 2140 N N . THR A 1 269 ? 0.581 -2.762 6.688 1.00 97.25 269 THR A N 1
ATOM 2141 C CA . THR A 1 269 ? 0.102 -3.908 7.476 1.00 97.25 269 THR A CA 1
ATOM 2142 C C . THR A 1 269 ? -1.290 -3.618 8.028 1.00 97.25 269 THR A C 1
ATOM 2144 O O . THR A 1 269 ? -2.195 -4.433 7.879 1.00 97.25 269 THR A O 1
ATOM 2147 N N . ASN A 1 270 ? -1.503 -2.426 8.591 1.00 97.56 270 ASN A N 1
ATOM 2148 C CA . ASN A 1 270 ? -2.821 -2.016 9.068 1.00 97.56 270 ASN A CA 1
ATOM 2149 C C . ASN A 1 270 ? -3.835 -1.883 7.931 1.00 97.56 270 ASN A C 1
ATOM 2151 O O . ASN A 1 270 ? -4.983 -2.275 8.111 1.00 97.56 270 ASN A O 1
ATOM 2155 N N . PHE A 1 271 ? -3.435 -1.373 6.764 1.00 97.50 271 PHE A N 1
ATOM 2156 C CA . PHE A 1 271 ? -4.309 -1.345 5.591 1.00 97.50 271 PHE A CA 1
ATOM 2157 C C . PHE A 1 271 ? -4.795 -2.753 5.208 1.00 97.50 271 PHE A C 1
ATOM 2159 O O . PHE A 1 271 ? -5.996 -2.948 5.012 1.00 97.50 271 PHE A O 1
ATOM 2166 N N . ILE A 1 272 ? -3.899 -3.744 5.164 1.00 96.25 272 ILE A N 1
ATOM 2167 C CA . ILE A 1 272 ? -4.254 -5.135 4.845 1.00 96.25 272 ILE A CA 1
ATOM 2168 C C . ILE A 1 272 ? -5.105 -5.778 5.930 1.00 96.25 272 ILE A C 1
ATOM 2170 O O . ILE A 1 272 ? -6.084 -6.452 5.612 1.00 96.25 272 ILE A O 1
ATOM 2174 N N . ILE A 1 273 ? -4.800 -5.529 7.203 1.00 95.94 273 ILE A N 1
ATOM 2175 C CA . ILE A 1 273 ? -5.632 -6.006 8.309 1.00 95.94 273 ILE A CA 1
ATOM 2176 C C . ILE A 1 273 ? -7.050 -5.445 8.183 1.00 95.94 273 ILE A C 1
ATOM 2178 O O . ILE A 1 273 ? -8.010 -6.206 8.221 1.00 95.94 273 ILE A O 1
ATOM 2182 N N . LEU A 1 274 ? -7.206 -4.136 7.972 1.00 96.19 274 LEU A N 1
ATOM 2183 C CA . LEU A 1 274 ? -8.525 -3.513 7.818 1.00 96.19 274 LEU A CA 1
ATOM 2184 C C . LEU A 1 274 ? -9.247 -3.977 6.543 1.00 96.19 274 LEU A C 1
ATOM 2186 O O . LEU A 1 274 ? -10.471 -4.066 6.534 1.00 96.19 274 LEU A O 1
ATOM 2190 N N . SER A 1 275 ? -8.513 -4.278 5.473 1.00 94.06 275 SER A N 1
ATOM 2191 C CA . SER A 1 275 ? -9.103 -4.747 4.214 1.00 94.06 275 SER A CA 1
ATOM 2192 C C . SER A 1 275 ? -9.555 -6.206 4.285 1.00 94.06 275 SER A C 1
ATOM 2194 O O . SER A 1 275 ? -10.585 -6.552 3.716 1.00 94.06 275 SER A O 1
ATOM 2196 N N . GLY A 1 276 ? -8.805 -7.060 4.988 1.00 92.69 276 GLY A N 1
ATOM 2197 C CA . GLY A 1 276 ? -9.060 -8.499 5.040 1.00 92.69 276 GLY A CA 1
ATOM 2198 C C . GLY A 1 276 ? -9.837 -8.975 6.267 1.00 92.69 276 GLY A C 1
ATOM 2199 O O . GLY A 1 276 ? -10.459 -10.038 6.221 1.00 92.69 276 GLY A O 1
ATOM 2200 N N . PHE A 1 277 ? -9.814 -8.242 7.383 1.00 94.19 277 PHE A N 1
ATOM 2201 C CA . PHE A 1 277 ? -10.451 -8.699 8.615 1.00 94.19 277 PHE A CA 1
ATOM 2202 C C . PHE A 1 277 ? -11.975 -8.657 8.504 1.00 94.19 277 PHE A C 1
ATOM 2204 O O . PHE A 1 277 ? -12.573 -7.691 8.015 1.00 94.19 277 PHE A O 1
ATOM 2211 N N . ARG A 1 278 ? -12.617 -9.712 9.014 1.00 93.25 278 ARG A N 1
ATOM 2212 C CA . ARG A 1 278 ? -14.074 -9.823 9.079 1.00 93.25 278 ARG A CA 1
ATOM 2213 C C . ARG A 1 278 ? -14.523 -10.173 10.490 1.00 93.25 278 ARG A C 1
ATOM 2215 O O . ARG A 1 278 ? -13.890 -10.975 11.172 1.00 93.25 278 ARG A O 1
ATOM 2222 N N . LYS A 1 279 ? -15.665 -9.627 10.905 1.00 92.50 279 LYS A N 1
ATOM 2223 C CA . LYS A 1 279 ? -16.333 -9.970 12.165 1.00 92.50 279 LYS A CA 1
ATOM 2224 C C . LYS A 1 279 ? -17.756 -10.422 11.870 1.00 92.50 279 LYS A C 1
ATOM 2226 O O . LYS A 1 279 ? -18.511 -9.690 11.238 1.00 92.50 279 LYS A O 1
ATOM 2231 N N . GLY A 1 280 ? -18.107 -11.641 12.288 1.00 90.38 280 GLY A N 1
ATOM 2232 C CA . GLY A 1 280 ? -19.430 -12.218 12.007 1.00 90.38 280 GLY A CA 1
ATOM 2233 C C . GLY A 1 280 ? -19.760 -12.227 10.508 1.00 90.38 280 GLY A C 1
ATOM 2234 O O . GLY A 1 280 ? -20.845 -11.816 10.114 1.00 90.38 280 GLY A O 1
ATOM 2235 N N . GLY A 1 281 ? -18.778 -12.563 9.661 1.00 90.25 281 GLY A N 1
ATOM 2236 C CA . GLY A 1 281 ? -18.906 -12.561 8.196 1.00 90.25 281 GLY A CA 1
ATOM 2237 C C . GLY A 1 281 ? -18.816 -11.185 7.515 1.00 90.25 281 GLY A C 1
ATOM 2238 O O . GLY A 1 281 ? -18.607 -11.115 6.302 1.00 90.25 281 GLY A O 1
ATOM 2239 N N . ARG A 1 282 ? -18.896 -10.080 8.266 1.00 92.88 282 ARG A N 1
ATOM 2240 C CA . ARG A 1 282 ? -18.899 -8.711 7.721 1.00 92.88 282 ARG A CA 1
ATOM 2241 C C . ARG A 1 282 ? -17.499 -8.115 7.660 1.00 92.88 282 ARG A C 1
ATOM 2243 O O . ARG A 1 282 ? -16.721 -8.288 8.594 1.00 92.88 282 ARG A O 1
ATOM 2250 N N . ALA A 1 283 ? -17.193 -7.409 6.576 1.00 94.00 283 ALA A N 1
ATOM 2251 C CA . ALA A 1 283 ? -15.885 -6.800 6.368 1.00 94.00 283 ALA A CA 1
ATOM 2252 C C . ALA A 1 283 ? -15.719 -5.499 7.163 1.00 94.00 283 ALA A C 1
ATOM 2254 O O . ALA A 1 283 ? -16.660 -4.714 7.308 1.00 94.00 283 ALA A O 1
ATOM 2255 N N . ILE A 1 284 ? -14.498 -5.251 7.643 1.00 96.19 284 ILE A N 1
ATOM 2256 C CA . ILE A 1 284 ? -14.138 -3.941 8.195 1.00 96.19 284 ILE A CA 1
ATOM 2257 C C . ILE A 1 284 ? -14.179 -2.878 7.095 1.00 96.19 284 ILE A C 1
ATOM 2259 O O . ILE A 1 284 ? -14.800 -1.832 7.289 1.00 96.19 284 ILE A O 1
ATOM 2263 N N . ILE A 1 285 ? -13.598 -3.180 5.934 1.00 95.69 285 ILE A N 1
ATOM 2264 C CA . ILE A 1 285 ? -13.737 -2.408 4.699 1.00 95.69 285 ILE A CA 1
ATOM 2265 C C . ILE A 1 285 ? -14.548 -3.239 3.703 1.00 95.69 285 ILE A C 1
ATOM 2267 O O . ILE A 1 285 ? -14.060 -4.227 3.161 1.00 95.69 285 ILE A O 1
ATOM 2271 N N . ASP A 1 286 ? -15.789 -2.832 3.461 1.00 93.06 286 ASP A N 1
ATOM 2272 C CA . ASP A 1 286 ? -16.664 -3.407 2.444 1.00 93.06 286 ASP A CA 1
ATOM 2273 C C . ASP A 1 286 ? -16.687 -2.478 1.223 1.00 93.06 286 ASP A C 1
ATOM 2275 O O . ASP A 1 286 ? -17.197 -1.362 1.289 1.00 93.06 286 ASP A O 1
ATOM 2279 N N . ARG A 1 287 ? -16.091 -2.914 0.110 1.00 90.69 287 ARG A N 1
ATOM 2280 C CA . ARG A 1 287 ? -16.021 -2.121 -1.129 1.00 90.69 287 ARG A CA 1
ATOM 2281 C C . ARG A 1 287 ? -17.310 -2.204 -1.956 1.00 90.69 287 ARG A C 1
ATOM 2283 O O . ARG A 1 287 ? -17.570 -1.301 -2.744 1.00 90.69 287 ARG A O 1
ATOM 2290 N N . GLN A 1 288 ? -18.129 -3.242 -1.758 1.00 88.75 288 GLN A N 1
ATOM 2291 C CA . GLN A 1 288 ? -19.394 -3.433 -2.480 1.00 88.75 288 GLN A CA 1
ATOM 2292 C C . GLN A 1 288 ? -20.518 -2.623 -1.842 1.00 88.75 2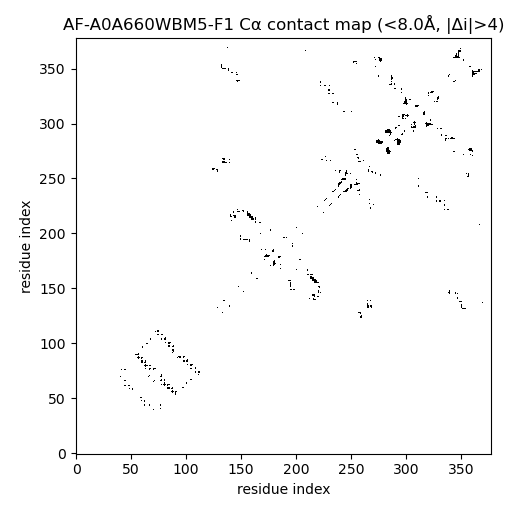88 GLN A C 1
ATOM 2294 O O . GLN A 1 288 ? -21.342 -2.029 -2.533 1.00 88.75 288 GLN A O 1
ATOM 2299 N N . LYS A 1 289 ? -20.548 -2.597 -0.509 1.00 93.50 289 LYS A N 1
ATOM 2300 C CA . LYS A 1 289 ? -21.516 -1.842 0.284 1.00 93.50 289 LYS A CA 1
ATOM 2301 C C . LYS A 1 289 ? -20.752 -0.920 1.218 1.00 93.50 289 LYS A C 1
ATOM 2303 O O . LYS A 1 289 ? -20.637 -1.177 2.414 1.00 93.50 289 LYS A O 1
ATOM 2308 N N . VAL A 1 290 ? -20.220 0.163 0.653 1.00 95.94 290 VAL A N 1
ATOM 2309 C CA . VAL A 1 290 ? -19.310 1.090 1.342 1.00 95.94 290 VAL A CA 1
ATOM 2310 C C . VAL A 1 290 ? -19.864 1.528 2.690 1.00 95.94 290 VAL A C 1
ATOM 2312 O O . VAL A 1 290 ? -19.177 1.416 3.702 1.00 95.94 290 VAL A O 1
ATOM 2315 N N . GLU A 1 291 ? -21.117 1.968 2.728 1.00 96.50 291 GLU A N 1
ATOM 2316 C CA . GLU A 1 291 ? -21.792 2.427 3.937 1.00 96.50 291 GLU A CA 1
ATOM 2317 C C . GLU A 1 291 ? -21.951 1.318 4.982 1.00 96.50 291 GLU A C 1
ATOM 2319 O O . GLU A 1 291 ? -22.001 1.626 6.168 1.00 96.50 291 GLU A O 1
ATOM 2324 N N . ASP A 1 292 ? -21.992 0.049 4.575 1.00 96.25 292 ASP A N 1
ATOM 2325 C CA . ASP A 1 292 ? -22.106 -1.113 5.460 1.00 96.25 292 ASP A CA 1
ATOM 2326 C C . ASP A 1 292 ? -20.766 -1.582 6.046 1.00 96.25 292 ASP A C 1
ATOM 2328 O O . ASP A 1 292 ? -20.777 -2.418 6.956 1.00 96.25 292 ASP A O 1
ATOM 2332 N N . SER A 1 293 ? -19.641 -1.012 5.594 1.00 97.62 293 SER A N 1
ATOM 2333 C CA . SER A 1 293 ? -18.311 -1.234 6.172 1.00 97.62 293 SER A CA 1
ATOM 2334 C C . SER A 1 293 ? -18.346 -1.073 7.689 1.00 97.62 293 SER A C 1
ATOM 2336 O O . SER A 1 293 ? -18.743 -0.014 8.192 1.00 97.62 293 SER A O 1
ATOM 2338 N N . LEU A 1 294 ? -17.873 -2.076 8.438 1.00 97.50 294 LEU A N 1
ATOM 2339 C CA . LEU A 1 294 ? -17.841 -1.966 9.900 1.00 97.50 294 LEU A CA 1
ATOM 2340 C C . LEU A 1 294 ? -16.959 -0.799 10.356 1.00 97.50 294 LEU A C 1
ATOM 2342 O O . LEU A 1 294 ? -17.275 -0.182 11.362 1.00 97.50 294 LEU A O 1
ATOM 2346 N N . LEU A 1 295 ? -15.927 -0.419 9.593 1.00 97.81 295 LEU A N 1
ATOM 2347 C CA . LEU A 1 295 ? -15.129 0.776 9.878 1.00 97.81 295 LEU A CA 1
ATOM 2348 C C . LEU A 1 295 ? -15.985 2.054 9.966 1.00 97.81 295 LEU A C 1
ATOM 2350 O O . LEU A 1 295 ? -15.727 2.920 10.800 1.00 97.81 295 LEU A O 1
ATOM 2354 N N . LEU A 1 296 ? -17.004 2.176 9.113 1.00 98.31 296 LEU A N 1
ATOM 2355 C CA . LEU A 1 296 ? -17.927 3.309 9.126 1.00 98.31 296 LEU A CA 1
ATOM 2356 C C . LEU A 1 296 ? -19.021 3.128 10.181 1.00 98.31 296 LEU A C 1
ATOM 2358 O O . LEU A 1 296 ? -19.300 4.064 10.925 1.00 98.31 296 LEU A O 1
ATOM 2362 N N . GLN A 1 297 ? -19.622 1.937 10.263 1.00 98.00 297 GLN A N 1
ATOM 2363 C CA . GLN A 1 297 ? -20.733 1.662 11.180 1.00 98.00 297 GLN A CA 1
ATOM 2364 C C . GLN A 1 297 ? -20.306 1.691 12.650 1.00 98.00 297 GLN A C 1
ATOM 2366 O O . GLN A 1 297 ? -20.976 2.312 13.470 1.00 98.00 297 GLN A O 1
ATOM 2371 N N . TYR A 1 298 ? -19.166 1.096 12.987 1.00 97.19 298 TYR A N 1
ATOM 2372 C CA . TYR A 1 298 ? -18.640 1.104 14.350 1.00 97.19 298 TYR A CA 1
ATOM 2373 C C . TYR A 1 298 ? -18.075 2.462 14.765 1.00 97.19 298 TYR A C 1
ATOM 2375 O O . TYR A 1 298 ? -17.994 2.757 15.952 1.00 97.19 298 TYR A O 1
ATOM 2383 N N . GLY A 1 299 ? -17.697 3.306 13.804 1.00 96.00 299 GLY A N 1
ATOM 2384 C CA . GLY A 1 299 ? -17.284 4.675 14.093 1.00 96.00 299 GLY A CA 1
ATOM 2385 C C . GLY A 1 299 ? -18.453 5.623 14.377 1.00 96.00 299 GLY A C 1
ATOM 2386 O O . GLY A 1 299 ? -18.227 6.698 14.925 1.00 96.00 299 GLY A O 1
ATOM 2387 N N . LEU A 1 300 ? -19.686 5.273 14.000 1.00 97.12 300 LEU A N 1
ATOM 2388 C CA . LEU A 1 300 ? -20.871 6.103 14.235 1.00 97.12 300 LEU A CA 1
ATOM 2389 C C . LEU A 1 300 ? -21.383 5.974 15.675 1.00 97.12 300 LEU A C 1
ATOM 2391 O O . LEU A 1 300 ? -21.166 4.971 16.349 1.00 97.12 300 LEU A O 1
ATOM 2395 N N . ASN A 1 301 ? -22.128 6.986 16.124 1.00 93.75 301 ASN A N 1
ATOM 2396 C CA . ASN A 1 301 ? -22.900 6.901 17.362 1.00 93.75 301 ASN A CA 1
ATOM 2397 C C . ASN A 1 301 ? -23.877 5.711 17.311 1.00 93.75 301 ASN A C 1
ATOM 2399 O O . ASN A 1 301 ? -24.546 5.510 16.294 1.00 93.75 301 ASN A O 1
ATOM 2403 N N . ALA A 1 302 ? -23.992 4.964 18.413 1.00 92.69 302 ALA A N 1
ATOM 2404 C CA . ALA A 1 302 ? -24.833 3.772 18.503 1.00 92.69 302 ALA A CA 1
ATOM 2405 C C . ALA A 1 302 ? -26.306 4.022 18.131 1.00 92.69 302 ALA A C 1
ATOM 2407 O O . ALA A 1 302 ? -26.929 3.155 17.532 1.00 92.69 302 ALA A O 1
ATOM 2408 N N . LYS A 1 303 ? -26.838 5.224 18.396 1.00 91.94 303 LYS A N 1
ATOM 2409 C CA . LYS A 1 303 ? -28.219 5.611 18.052 1.00 91.94 303 LYS A CA 1
ATOM 2410 C C . LYS A 1 303 ? -28.459 5.801 16.550 1.00 91.94 303 LYS A C 1
ATOM 2412 O O . LYS A 1 303 ? -29.599 5.789 16.107 1.00 91.94 303 LYS A O 1
ATOM 2417 N N . VAL A 1 304 ? -27.399 6.040 15.778 1.00 93.25 304 VAL A N 1
ATOM 2418 C CA . VAL A 1 304 ? -27.470 6.332 14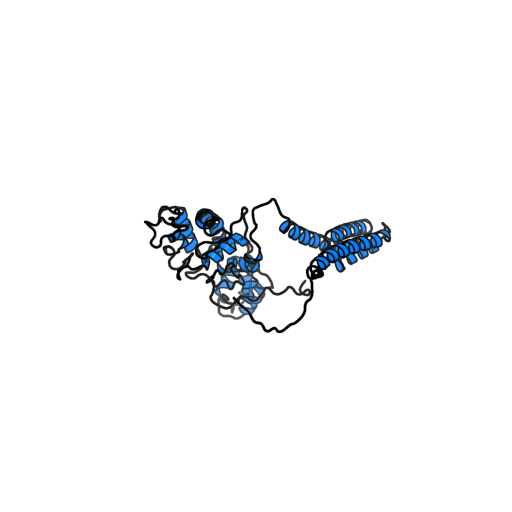.331 1.00 93.25 304 VAL A CA 1
ATOM 2419 C C . VAL A 1 304 ? -26.919 5.170 13.505 1.00 93.25 304 VAL A C 1
ATOM 2421 O O . VAL A 1 304 ? -27.261 5.004 12.334 1.00 93.25 304 VAL A O 1
ATOM 2424 N N . SER A 1 305 ? -26.031 4.376 14.095 1.00 95.75 305 SER A N 1
ATOM 2425 C CA . SER A 1 305 ? -25.434 3.227 13.437 1.00 95.75 305 SER A CA 1
ATOM 2426 C C . SER A 1 305 ? -26.462 2.122 13.225 1.00 95.75 305 SER A C 1
ATOM 2428 O O . SER A 1 305 ? -27.190 1.751 14.140 1.00 95.75 305 SER A O 1
ATOM 2430 N N . LYS A 1 306 ? -26.460 1.515 12.034 1.00 96.44 306 LYS A N 1
ATOM 2431 C CA . LYS A 1 306 ? -27.216 0.276 11.795 1.00 96.44 306 LYS A CA 1
ATOM 2432 C C . LYS A 1 306 ? -26.590 -0.902 12.540 1.00 96.44 306 LYS A C 1
ATOM 2434 O O . LYS A 1 306 ? -27.228 -1.935 12.716 1.00 96.44 306 LYS A O 1
ATOM 2439 N N . ARG A 1 307 ? -25.301 -0.788 12.875 1.00 95.38 307 ARG A N 1
ATOM 2440 C CA . ARG A 1 307 ? -24.486 -1.831 13.501 1.00 95.38 307 ARG A CA 1
ATOM 2441 C C . ARG A 1 307 ? -23.556 -1.153 14.506 1.00 95.38 307 ARG A C 1
ATOM 2443 O O . ARG A 1 307 ? -22.433 -0.814 14.130 1.00 95.38 307 ARG A O 1
ATOM 2450 N N . PRO A 1 308 ? -24.022 -0.881 15.734 1.00 95.25 308 PRO A N 1
ATOM 2451 C CA . PRO A 1 308 ? -23.205 -0.217 16.740 1.00 95.25 308 PRO A CA 1
ATOM 2452 C C . PRO A 1 308 ? -21.955 -1.041 17.068 1.00 95.25 308 PRO A C 1
ATOM 2454 O O . PRO A 1 308 ? -21.956 -2.270 16.955 1.00 95.25 308 PRO A O 1
ATOM 2457 N N . HIS A 1 309 ? -20.877 -0.359 17.463 1.00 95.44 309 HIS A N 1
ATOM 2458 C CA . HIS A 1 309 ? -19.678 -1.034 17.954 1.00 95.44 309 HIS A CA 1
ATOM 2459 C C . HIS A 1 309 ? -20.033 -1.852 19.214 1.00 95.44 309 HIS A C 1
ATOM 2461 O O . HIS A 1 309 ? -20.711 -1.317 20.091 1.00 95.44 309 HIS A O 1
ATOM 2467 N N . PRO A 1 310 ? -19.572 -3.112 19.349 1.00 93.19 310 PRO A N 1
ATOM 2468 C CA . PRO A 1 310 ? -19.754 -3.882 20.579 1.00 93.19 310 PRO A CA 1
ATOM 2469 C C . PRO A 1 310 ? -19.168 -3.168 21.801 1.00 93.19 310 PRO A C 1
ATOM 2471 O O . PRO A 1 310 ? -18.121 -2.528 21.699 1.00 93.19 310 PRO A O 1
ATOM 2474 N N . GLN A 1 311 ? -19.789 -3.314 22.966 1.00 91.50 311 GLN A N 1
ATOM 2475 C CA . GLN A 1 311 ? -19.248 -2.731 24.192 1.00 91.50 311 GLN A CA 1
ATOM 2476 C C . GLN A 1 311 ? -17.872 -3.320 24.531 1.00 91.50 311 GLN A C 1
ATOM 2478 O O . GLN A 1 311 ? -17.619 -4.512 24.330 1.00 91.50 311 GLN A O 1
ATOM 2483 N N . VAL A 1 312 ? -16.979 -2.487 25.064 1.00 86.06 312 VAL A N 1
ATOM 2484 C CA . VAL A 1 312 ? -15.666 -2.917 25.570 1.00 86.06 312 VAL A CA 1
ATOM 2485 C C . VAL A 1 312 ? -15.645 -2.636 27.064 1.00 86.06 312 VAL A C 1
ATOM 2487 O O . VAL A 1 312 ? -15.834 -1.500 27.484 1.00 86.06 312 VAL A O 1
ATOM 2490 N N . GLY A 1 313 ? -15.477 -3.683 27.875 1.00 84.75 313 GLY A N 1
ATOM 2491 C CA . GLY A 1 313 ? -15.566 -3.560 29.334 1.00 84.75 313 GLY A CA 1
ATOM 2492 C C . GLY A 1 313 ? -16.956 -3.145 29.837 1.00 84.75 313 GLY A C 1
ATOM 2493 O O . GLY A 1 313 ? -17.048 -2.491 30.866 1.00 84.75 313 GLY A O 1
ATOM 2494 N N . GLY A 1 314 ? -18.023 -3.476 29.096 1.00 85.38 314 GLY A N 1
ATOM 2495 C CA . GLY A 1 314 ? -19.408 -3.133 29.454 1.00 85.38 314 GLY A CA 1
ATOM 2496 C C . GLY A 1 314 ? -19.819 -1.687 29.155 1.00 85.38 314 GLY A C 1
ATOM 2497 O O . GLY A 1 314 ? -20.938 -1.303 29.476 1.00 85.38 314 GLY A O 1
ATOM 2498 N N . ALA A 1 315 ? -18.945 -0.889 28.533 1.00 86.25 315 ALA A N 1
ATOM 2499 C CA . ALA A 1 315 ? -19.230 0.495 28.172 1.00 86.25 315 ALA A CA 1
ATOM 2500 C C . ALA A 1 315 ? -19.337 0.692 26.655 1.00 86.25 315 ALA A C 1
ATOM 2502 O O . ALA A 1 315 ? -18.644 0.039 25.863 1.00 86.25 315 ALA A O 1
ATOM 2503 N N . ASP A 1 316 ? -20.182 1.647 26.266 1.00 88.00 316 ASP A N 1
ATOM 2504 C CA . ASP A 1 316 ? -20.272 2.124 24.891 1.00 88.00 316 ASP A CA 1
ATOM 2505 C C . ASP A 1 316 ? -18.998 2.873 24.490 1.00 88.00 316 ASP A C 1
ATOM 2507 O O . ASP A 1 316 ? -18.399 3.623 25.265 1.00 88.00 316 ASP A O 1
ATOM 2511 N N . ILE A 1 317 ? -18.593 2.692 23.236 1.00 90.50 317 ILE A N 1
ATOM 2512 C CA . ILE A 1 317 ? -17.405 3.346 22.693 1.00 90.50 317 ILE A CA 1
ATOM 2513 C C . ILE A 1 317 ? -17.753 4.752 22.227 1.00 90.50 317 ILE A C 1
ATOM 2515 O O . ILE A 1 317 ? -18.760 4.980 21.552 1.00 90.50 317 ILE A O 1
ATOM 2519 N N . ARG A 1 318 ? -16.875 5.706 22.549 1.00 91.56 318 ARG A N 1
ATOM 2520 C CA . ARG A 1 318 ? -16.983 7.072 22.040 1.00 91.56 318 ARG A CA 1
ATOM 2521 C C . ARG A 1 318 ? -16.986 7.044 20.503 1.00 91.56 318 ARG A C 1
ATOM 2523 O O . ARG A 1 318 ? -16.051 6.509 19.909 1.00 91.56 318 ARG A O 1
ATOM 2530 N N . PRO A 1 319 ? -17.982 7.654 19.842 1.00 94.62 319 PRO A N 1
ATOM 2531 C CA . PRO A 1 319 ? -18.062 7.607 18.392 1.00 94.62 319 PRO A CA 1
ATOM 2532 C C . PRO A 1 319 ? -16.943 8.422 17.736 1.00 94.62 319 PRO A C 1
ATOM 2534 O O . PRO A 1 319 ? -16.683 9.569 18.107 1.00 94.62 319 PRO A O 1
ATOM 2537 N N . ALA A 1 320 ? -16.333 7.846 16.700 1.00 95.25 320 ALA A N 1
ATOM 2538 C CA . ALA A 1 320 ? -15.391 8.528 15.814 1.00 95.25 320 ALA A CA 1
ATOM 2539 C C . ALA A 1 320 ? -16.089 9.559 14.906 1.00 95.25 320 ALA A C 1
ATOM 2541 O O . ALA A 1 320 ? -15.473 10.530 14.460 1.00 95.25 320 ALA A O 1
ATOM 2542 N N . PHE A 1 321 ? -17.379 9.350 14.628 1.00 96.06 321 PHE A N 1
ATOM 2543 C CA . PHE A 1 321 ? -18.216 10.175 13.768 1.00 96.06 321 PHE A CA 1
ATOM 2544 C C . PHE A 1 321 ? -19.530 10.497 14.477 1.00 96.06 321 PHE A C 1
ATOM 2546 O O . PHE A 1 321 ? -20.262 9.601 14.893 1.00 96.06 321 PHE A O 1
ATOM 2553 N N . MET A 1 322 ? -19.874 11.781 14.556 1.00 92.50 322 MET A N 1
ATOM 2554 C CA . MET A 1 322 ? -21.160 12.195 15.127 1.00 92.50 322 MET A CA 1
ATOM 2555 C C . MET A 1 322 ? -22.329 11.818 14.210 1.00 92.50 322 MET A C 1
ATOM 2557 O O . MET A 1 322 ? -23.411 11.490 14.683 1.00 92.50 322 MET A O 1
ATOM 2561 N N . SER A 1 323 ? -22.116 11.854 12.891 1.00 95.88 323 SER A N 1
ATOM 2562 C CA . SER A 1 323 ? -23.107 11.449 11.895 1.00 95.88 323 SER A CA 1
ATOM 2563 C C . SER A 1 323 ? -22.454 11.084 10.561 1.00 95.88 323 SER A C 1
ATOM 2565 O O . SER A 1 323 ? -21.263 11.312 10.332 1.00 95.88 323 SER A O 1
ATOM 2567 N N . THR A 1 324 ? -23.261 10.595 9.620 1.00 96.50 324 THR A N 1
ATOM 2568 C CA . THR A 1 324 ? -22.847 10.357 8.226 1.00 96.50 324 THR A CA 1
ATOM 2569 C C . THR A 1 324 ? -22.470 11.647 7.479 1.00 96.50 324 THR A C 1
ATOM 2571 O O . THR A 1 324 ? -21.820 11.606 6.433 1.00 96.50 324 THR A O 1
ATOM 2574 N N . LYS A 1 325 ? -22.826 12.818 8.030 1.00 96.75 325 LYS A N 1
ATOM 2575 C CA . LYS A 1 325 ? -22.459 14.141 7.505 1.00 96.75 325 LYS A CA 1
ATOM 2576 C C . LYS A 1 325 ? -21.134 14.661 8.080 1.00 96.75 325 LYS A C 1
ATOM 2578 O O . LYS A 1 325 ? -20.673 15.718 7.656 1.00 96.75 325 LYS A O 1
ATOM 2583 N N . SER A 1 326 ? -20.491 13.964 9.017 1.00 96.38 326 SER A N 1
ATOM 2584 C CA . SER A 1 326 ? -19.191 14.393 9.546 1.00 96.38 326 SER A CA 1
ATOM 2585 C C . SER A 1 326 ? -18.098 14.314 8.468 1.00 96.38 326 SER A C 1
ATOM 2587 O O . SER A 1 326 ? -18.046 13.368 7.680 1.00 96.38 326 SER A O 1
ATOM 2589 N N . ALA A 1 327 ? -17.188 15.295 8.431 1.00 96.06 327 ALA A N 1
ATOM 2590 C CA . ALA A 1 327 ? -16.110 15.322 7.437 1.00 96.06 327 ALA A CA 1
ATOM 2591 C C . ALA A 1 327 ? -15.211 14.061 7.465 1.00 96.06 327 ALA A C 1
ATOM 2593 O O . ALA A 1 327 ? -14.954 13.518 6.386 1.00 96.06 327 ALA A O 1
ATOM 2594 N N . PRO A 1 328 ? -14.802 13.521 8.636 1.00 95.94 328 PRO A N 1
ATOM 2595 C CA . PRO A 1 328 ? -14.040 12.271 8.699 1.00 95.94 328 PRO A CA 1
ATOM 2596 C C . PRO A 1 328 ? -14.792 11.070 8.105 1.00 95.94 328 PRO A C 1
ATOM 2598 O O . PRO A 1 328 ? -14.207 10.321 7.325 1.00 95.94 328 PRO A O 1
ATOM 2601 N N . TYR A 1 329 ? -16.099 10.944 8.374 1.00 97.94 329 TYR A N 1
ATOM 2602 C CA . TYR A 1 329 ? -16.943 9.889 7.800 1.00 97.94 329 TYR A CA 1
ATOM 2603 C C . TYR A 1 329 ? -16.943 9.957 6.270 1.00 97.94 329 TYR A C 1
ATOM 2605 O O . TYR A 1 329 ? -16.618 8.982 5.594 1.00 97.94 329 TYR A O 1
ATOM 2613 N N . ARG A 1 330 ? -17.237 11.138 5.703 1.00 97.94 330 ARG A N 1
ATOM 2614 C CA . ARG A 1 330 ? -17.263 11.326 4.243 1.00 97.94 330 ARG A CA 1
ATOM 2615 C C . ARG A 1 330 ? -15.902 11.081 3.599 1.00 97.94 330 ARG A C 1
ATOM 2617 O O . ARG A 1 330 ? -15.845 10.571 2.483 1.00 97.94 330 ARG A O 1
ATOM 2624 N N . ASN A 1 331 ? -14.814 11.451 4.274 1.00 97.25 331 ASN A N 1
ATOM 2625 C CA . ASN A 1 331 ? -13.460 11.231 3.775 1.00 97.25 331 ASN A CA 1
ATOM 2626 C C . ASN A 1 331 ? -13.114 9.744 3.711 1.00 97.25 331 ASN A C 1
ATOM 2628 O O . ASN A 1 331 ? -12.631 9.299 2.673 1.00 97.25 331 ASN A O 1
ATOM 2632 N N . ILE A 1 332 ? -13.411 8.984 4.767 1.00 98.25 332 ILE A N 1
ATOM 2633 C CA . ILE A 1 332 ? -13.167 7.538 4.803 1.00 98.25 332 ILE A CA 1
ATOM 2634 C C . ILE A 1 332 ? -14.080 6.823 3.806 1.00 98.25 332 ILE A C 1
ATOM 2636 O O . ILE A 1 332 ? -13.589 6.036 3.008 1.00 98.25 332 ILE A O 1
ATOM 2640 N N . ARG A 1 333 ? -15.374 7.165 3.752 1.00 98.12 333 ARG A N 1
ATOM 2641 C CA . ARG A 1 333 ? -16.317 6.634 2.752 1.00 98.12 333 ARG A CA 1
ATOM 2642 C C . ARG A 1 333 ? -15.810 6.835 1.321 1.00 98.12 333 ARG A C 1
ATOM 2644 O O . ARG A 1 333 ? -15.764 5.892 0.534 1.00 98.12 333 ARG A O 1
ATOM 2651 N N . ARG A 1 334 ? -15.404 8.063 0.981 1.00 97.62 334 ARG A N 1
ATOM 2652 C CA . ARG A 1 334 ? -14.863 8.398 -0.345 1.00 97.62 334 ARG A CA 1
ATOM 2653 C C . ARG A 1 334 ? -13.568 7.650 -0.647 1.00 97.62 334 ARG A C 1
ATOM 2655 O O . ARG A 1 334 ? -13.364 7.274 -1.793 1.00 97.62 334 ARG A O 1
ATOM 2662 N N . TRP A 1 335 ? -12.717 7.449 0.355 1.00 97.62 335 TRP A N 1
ATOM 2663 C CA . TRP A 1 335 ? -11.507 6.647 0.208 1.00 97.62 335 TRP A CA 1
ATOM 2664 C C . TRP A 1 335 ? -11.828 5.168 -0.040 1.00 97.62 335 TRP A C 1
ATOM 2666 O O . TRP A 1 335 ? -11.306 4.607 -0.989 1.00 97.62 335 TRP A O 1
ATOM 2676 N N . ILE A 1 336 ? -12.749 4.553 0.712 1.00 96.25 336 ILE A N 1
ATOM 2677 C CA . ILE A 1 336 ? -13.171 3.160 0.461 1.00 96.25 336 ILE A CA 1
ATOM 2678 C C . ILE A 1 336 ? -13.717 3.019 -0.968 1.00 96.25 336 ILE A C 1
ATOM 2680 O O . ILE A 1 336 ? -13.340 2.099 -1.684 1.00 96.25 336 ILE A O 1
ATOM 2684 N N . THR A 1 337 ? -14.532 3.983 -1.413 1.00 94.31 337 THR A N 1
ATOM 2685 C CA . THR A 1 337 ? -15.068 4.031 -2.788 1.00 94.31 337 THR A CA 1
ATOM 2686 C C . THR A 1 337 ? -13.963 4.194 -3.844 1.00 94.31 337 THR A C 1
ATOM 2688 O O . THR A 1 337 ? -14.156 3.865 -5.011 1.00 94.31 337 THR A O 1
ATOM 2691 N N . SER A 1 338 ? -12.808 4.759 -3.474 1.00 92.56 338 SER A N 1
ATOM 2692 C CA . SER A 1 338 ? -11.709 5.011 -4.405 1.00 92.56 338 SER A CA 1
ATOM 2693 C C . SER A 1 338 ? -10.764 3.822 -4.579 1.00 92.56 338 SER A C 1
ATOM 2695 O O . SER A 1 338 ? -9.967 3.876 -5.520 1.00 92.56 338 SER A O 1
ATOM 2697 N N . LEU A 1 339 ? -10.873 2.776 -3.751 1.00 90.12 339 LEU A N 1
ATOM 2698 C CA . LEU A 1 339 ? -10.072 1.547 -3.828 1.00 90.12 339 LEU A CA 1
ATOM 2699 C C . LEU A 1 339 ? -10.348 0.744 -5.107 1.00 90.12 339 LEU A C 1
ATOM 2701 O O . LEU A 1 339 ? -11.325 0.999 -5.817 1.00 90.12 339 LEU A O 1
ATOM 2705 N N . GLU A 1 340 ? -9.442 -0.168 -5.458 1.00 78.44 340 GLU A N 1
ATOM 2706 C CA . GLU A 1 340 ? -9.573 -0.993 -6.664 1.00 78.44 340 GLU A CA 1
ATOM 2707 C C . GLU A 1 340 ? -10.723 -2.002 -6.552 1.00 78.44 340 GLU A C 1
ATOM 2709 O O . GLU A 1 340 ? -10.847 -2.683 -5.533 1.00 78.44 340 GLU A O 1
ATOM 2714 N N . GLY A 1 341 ? -11.544 -2.081 -7.605 1.00 69.62 341 GLY A N 1
ATOM 2715 C CA . GLY A 1 341 ? -12.669 -3.010 -7.728 1.00 69.62 341 GLY A CA 1
ATOM 2716 C C . GLY A 1 341 ? -13.787 -2.919 -6.664 1.00 69.62 341 GLY A C 1
ATOM 2717 O O . GLY A 1 341 ? -13.623 -2.367 -5.574 1.00 69.62 341 GLY A O 1
ATOM 2718 N N . PRO A 1 342 ? -14.963 -3.510 -6.949 1.00 61.84 342 PRO A N 1
ATOM 2719 C CA . PRO A 1 342 ? -15.975 -3.779 -5.927 1.00 61.84 342 PRO A CA 1
ATOM 2720 C C . PRO A 1 342 ? -15.530 -4.903 -4.977 1.00 61.84 342 PRO A C 1
ATOM 2722 O O . PRO A 1 342 ? -15.982 -4.966 -3.840 1.00 61.84 342 PRO A O 1
ATOM 27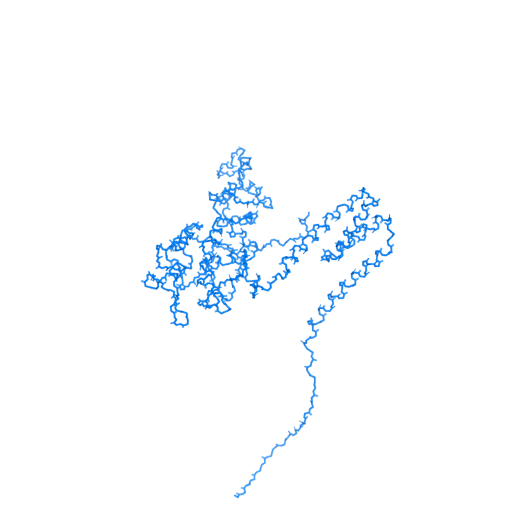25 N N . MET A 1 343 ? -14.632 -5.784 -5.419 1.00 66.94 343 MET A N 1
ATOM 2726 C CA . MET A 1 343 ? -13.971 -6.786 -4.585 1.00 66.94 343 MET A CA 1
ATOM 2727 C C . MET A 1 343 ? -12.526 -6.358 -4.361 1.00 66.94 343 MET A C 1
ATOM 2729 O O . MET A 1 343 ? -11.895 -5.828 -5.272 1.00 66.94 343 MET A O 1
ATOM 2733 N N . ALA A 1 344 ? -12.004 -6.578 -3.152 1.00 72.38 344 ALA A N 1
ATOM 2734 C CA . ALA A 1 344 ? -10.584 -6.359 -2.915 1.00 72.38 344 ALA A CA 1
ATOM 2735 C C . ALA A 1 344 ? -9.764 -7.265 -3.853 1.00 72.38 344 ALA A C 1
ATOM 2737 O O . ALA A 1 344 ? -10.138 -8.432 -4.011 1.00 72.38 344 ALA A O 1
ATOM 2738 N N . PRO A 1 345 ? -8.668 -6.765 -4.453 1.00 73.94 345 PRO A N 1
ATOM 2739 C CA . PRO A 1 345 ? -7.761 -7.600 -5.221 1.00 73.94 345 PRO A CA 1
ATOM 2740 C C . PRO A 1 345 ? -7.295 -8.792 -4.390 1.00 73.94 345 PRO A C 1
ATOM 2742 O O . PRO A 1 345 ? -7.068 -8.664 -3.182 1.00 73.94 345 PRO A O 1
ATOM 2745 N N . ASN A 1 346 ? -7.079 -9.936 -5.038 1.00 77.12 346 ASN A N 1
ATOM 2746 C CA . ASN A 1 346 ? -6.313 -10.982 -4.384 1.00 77.12 346 ASN A CA 1
ATOM 2747 C C . ASN A 1 346 ? -4.853 -10.542 -4.296 1.00 77.12 346 ASN A C 1
ATOM 2749 O O . ASN A 1 346 ? -4.105 -10.593 -5.272 1.00 77.12 346 ASN A O 1
ATOM 2753 N N . TYR A 1 347 ? -4.441 -10.155 -3.098 1.00 83.06 347 TYR A N 1
ATOM 2754 C CA . TYR A 1 347 ? -3.080 -9.712 -2.869 1.00 83.06 347 TYR A CA 1
ATOM 2755 C C . TYR A 1 347 ? -2.061 -10.857 -2.838 1.00 83.06 347 TYR A C 1
ATOM 2757 O O . TYR A 1 347 ? -0.876 -10.563 -2.873 1.00 83.06 347 TYR A O 1
ATOM 2765 N N . ARG A 1 348 ? -2.462 -12.137 -2.754 1.00 79.75 348 ARG A N 1
ATOM 2766 C CA . ARG A 1 348 ? -1.541 -13.301 -2.789 1.00 79.75 348 ARG A CA 1
ATOM 2767 C C . ARG A 1 348 ? -0.336 -13.174 -1.836 1.00 79.75 348 ARG A C 1
ATOM 2769 O O . ARG A 1 348 ? 0.785 -13.572 -2.154 1.00 79.75 348 ARG A O 1
ATOM 2776 N N . LEU A 1 349 ? -0.554 -12.554 -0.677 1.00 84.56 349 LEU A N 1
ATOM 2777 C CA . LEU A 1 349 ? 0.514 -12.188 0.252 1.00 84.56 349 LEU A CA 1
ATOM 2778 C C . LEU A 1 349 ? 1.032 -13.419 0.983 1.00 84.56 349 LEU A C 1
ATOM 2780 O O . LEU A 1 349 ? 0.254 -14.249 1.434 1.00 84.56 349 LEU A O 1
ATOM 2784 N N . THR A 1 350 ? 2.334 -13.449 1.256 1.00 83.56 350 THR A N 1
ATOM 2785 C CA . THR A 1 350 ? 2.921 -14.424 2.198 1.00 83.56 350 THR A CA 1
ATOM 2786 C C . THR A 1 350 ? 2.701 -14.040 3.664 1.00 83.56 350 THR A C 1
ATOM 2788 O O . THR A 1 350 ? 3.174 -14.713 4.582 1.00 83.56 350 THR A O 1
ATOM 2791 N N . TYR A 1 351 ? 2.024 -12.918 3.895 1.00 88.50 351 TYR A N 1
ATOM 2792 C CA . TYR A 1 351 ? 1.794 -12.356 5.211 1.00 88.50 351 TYR A CA 1
ATOM 2793 C C . TYR A 1 351 ? 0.927 -13.261 6.075 1.00 88.50 351 TYR A C 1
ATOM 2795 O O . TYR A 1 351 ? -0.231 -13.529 5.757 1.00 88.50 351 TYR A O 1
ATOM 2803 N N . LYS A 1 352 ? 1.473 -13.658 7.225 1.00 89.50 352 LYS A N 1
ATOM 2804 C CA . LYS A 1 352 ? 0.734 -14.396 8.244 1.00 89.50 352 LYS A CA 1
ATOM 2805 C C . LYS A 1 352 ? 0.355 -13.438 9.370 1.00 89.50 352 LYS A C 1
ATOM 2807 O O . LYS A 1 352 ? 1.236 -13.018 10.126 1.00 89.50 352 LYS A O 1
ATOM 2812 N N . PRO A 1 353 ? -0.929 -13.064 9.488 1.00 89.56 353 PRO A N 1
ATOM 2813 C CA . PRO A 1 353 ? -1.365 -12.164 10.539 1.00 89.56 353 PRO A CA 1
ATOM 2814 C C . PRO A 1 353 ? -1.141 -12.821 11.914 1.00 89.56 353 PRO A C 1
ATOM 2816 O O . PRO A 1 353 ? -1.441 -14.004 12.100 1.00 89.56 353 PRO A O 1
ATOM 2819 N N . PRO A 1 354 ? -0.593 -12.093 12.897 1.00 87.44 354 PRO A N 1
ATOM 2820 C CA . PRO A 1 354 ? -0.312 -12.667 14.207 1.00 87.44 354 PRO A CA 1
ATOM 2821 C C . PRO A 1 354 ? -1.574 -12.790 15.066 1.00 87.44 354 PRO A C 1
ATOM 2823 O O . PRO A 1 354 ? -2.659 -12.338 14.699 1.00 87.44 354 PRO A O 1
ATOM 2826 N N . PHE A 1 355 ? -1.415 -13.377 16.255 1.00 86.62 355 PHE A N 1
ATOM 2827 C CA . PHE A 1 355 ? -2.463 -13.463 17.283 1.00 86.62 355 PHE A CA 1
ATOM 2828 C C . PHE A 1 355 ? -3.729 -14.216 16.836 1.00 86.62 355 PHE A C 1
ATOM 2830 O O . PHE A 1 355 ? -4.822 -13.930 17.313 1.00 86.62 355 PHE A O 1
ATOM 2837 N N . GLY A 1 356 ? -3.593 -15.165 15.903 1.00 84.38 356 GLY A N 1
ATOM 2838 C CA . GLY A 1 356 ? -4.711 -15.980 15.415 1.00 84.38 356 GLY A CA 1
ATOM 2839 C C . GLY A 1 356 ? -5.738 -15.211 14.578 1.00 84.38 356 GLY A C 1
ATOM 2840 O O . GLY A 1 356 ? -6.819 -15.737 14.307 1.00 84.38 356 GLY A O 1
ATOM 2841 N N . MET A 1 357 ? -5.423 -13.979 14.163 1.00 90.00 357 MET A N 1
ATOM 2842 C CA . MET A 1 357 ? -6.261 -13.220 13.240 1.00 90.00 357 MET A CA 1
ATOM 2843 C C . MET A 1 357 ? -6.445 -13.991 11.934 1.00 90.00 357 MET A C 1
ATOM 2845 O O . MET A 1 357 ? -5.494 -14.530 11.376 1.00 90.00 357 MET A O 1
ATOM 2849 N N . LYS A 1 358 ? -7.671 -13.997 11.413 1.00 88.56 358 LYS A N 1
ATOM 2850 C CA . LYS A 1 358 ? -7.975 -14.540 10.088 1.00 88.56 358 LYS A CA 1
ATOM 2851 C C . LYS A 1 358 ? -8.297 -13.381 9.159 1.00 88.56 358 LYS A C 1
ATOM 2853 O O . LYS A 1 358 ? -9.230 -12.621 9.421 1.00 88.56 358 LYS A O 1
ATOM 2858 N N . LEU A 1 359 ? -7.510 -13.240 8.099 1.00 88.12 359 LEU A N 1
ATOM 2859 C CA . LEU A 1 359 ? -7.742 -12.252 7.053 1.00 88.12 359 LEU A CA 1
ATOM 2860 C C . LEU A 1 359 ? -8.258 -12.970 5.810 1.00 88.12 359 LEU A C 1
ATOM 2862 O O . LEU A 1 359 ? -7.706 -13.989 5.407 1.00 88.12 359 LEU A O 1
ATOM 2866 N N . ASN A 1 360 ? -9.321 -12.438 5.218 1.00 82.50 360 ASN A N 1
ATOM 2867 C CA . ASN A 1 360 ? -9.776 -12.847 3.902 1.00 82.50 360 ASN A CA 1
ATOM 2868 C C . ASN A 1 360 ? -9.181 -11.886 2.869 1.00 82.50 360 ASN A C 1
ATOM 2870 O O . ASN A 1 360 ? -9.712 -10.799 2.649 1.00 82.50 360 ASN A O 1
ATOM 2874 N N . THR A 1 361 ? -8.050 -12.281 2.292 1.00 69.50 361 THR A N 1
ATOM 2875 C CA . THR A 1 361 ? -7.338 -11.528 1.249 1.00 69.50 361 THR A CA 1
ATOM 2876 C C . THR A 1 361 ? -7.267 -12.294 -0.076 1.00 69.50 361 THR A C 1
ATOM 2878 O O . THR A 1 361 ? -6.453 -11.928 -0.918 1.00 69.50 361 THR A O 1
ATOM 2881 N N . SER A 1 362 ? -8.037 -13.380 -0.240 1.00 54.56 362 SER A N 1
ATOM 2882 C CA . SER A 1 362 ? -7.784 -14.436 -1.231 1.00 54.56 362 SER A CA 1
ATOM 2883 C C . SER A 1 362 ? -8.629 -14.378 -2.513 1.00 54.56 362 SER A C 1
ATOM 2885 O O . SER A 1 362 ? -9.768 -13.917 -2.526 1.00 54.56 362 SER A O 1
ATOM 2887 N N . GLY A 1 363 ? -8.034 -14.950 -3.572 1.00 38.06 363 GLY A N 1
ATOM 2888 C CA . GLY A 1 363 ? -8.614 -15.319 -4.871 1.00 38.06 363 GLY A CA 1
ATOM 2889 C C . GLY A 1 363 ? -7.538 -15.839 -5.848 1.00 38.06 363 GLY A C 1
ATOM 2890 O O . GLY A 1 363 ? -7.153 -15.078 -6.733 1.00 38.06 363 GLY A O 1
ATOM 2891 N N . LEU A 1 364 ? -6.997 -17.061 -5.620 1.00 35.06 364 LEU A N 1
ATOM 2892 C CA . LEU A 1 364 ? -5.838 -17.781 -6.249 1.00 35.06 364 LEU A CA 1
ATOM 2893 C C . LEU A 1 364 ? -4.568 -17.946 -5.354 1.00 35.06 364 LEU A C 1
ATOM 2895 O O . LEU A 1 364 ? -4.427 -17.173 -4.403 1.00 35.06 364 LEU A O 1
ATOM 2899 N N . PRO A 1 365 ? -3.690 -18.958 -5.612 1.00 40.97 365 PRO A N 1
ATOM 2900 C CA . PRO A 1 365 ? -2.618 -19.423 -4.706 1.00 40.97 365 PRO A CA 1
ATOM 2901 C C . PRO A 1 365 ? -1.588 -18.357 -4.299 1.00 40.97 365 PRO A C 1
ATOM 2903 O O . PRO A 1 365 ? -1.418 -17.357 -5.001 1.00 40.97 365 PRO A O 1
ATOM 2906 N N . ASP A 1 366 ? -0.892 -18.606 -3.181 1.00 46.69 366 ASP A N 1
ATOM 2907 C CA . ASP A 1 366 ? 0.184 -17.758 -2.642 1.00 46.69 366 ASP A CA 1
ATOM 2908 C C . ASP A 1 366 ? 1.231 -17.423 -3.716 1.00 46.69 366 ASP A C 1
ATOM 2910 O O . ASP A 1 366 ? 1.603 -18.279 -4.522 1.00 46.69 366 ASP A O 1
ATOM 2914 N N . MET A 1 367 ? 1.731 -16.179 -3.728 1.00 46.09 367 MET A N 1
ATOM 2915 C CA . MET A 1 367 ? 2.825 -15.827 -4.634 1.00 46.09 367 MET A CA 1
ATOM 2916 C C . MET A 1 367 ? 4.069 -16.669 -4.332 1.00 46.09 367 MET A C 1
ATOM 2918 O O . MET A 1 367 ? 4.403 -16.836 -3.149 1.00 46.09 367 MET A O 1
ATOM 2922 N N . PRO A 1 368 ? 4.809 -17.115 -5.367 1.00 45.78 368 PRO A N 1
ATOM 2923 C CA . PRO A 1 368 ? 6.075 -17.799 -5.166 1.00 45.78 368 PRO A CA 1
ATOM 2924 C C . PRO A 1 368 ? 7.013 -16.948 -4.288 1.00 45.78 368 PRO A C 1
ATOM 2926 O O . PRO A 1 368 ? 6.940 -15.711 -4.301 1.00 45.78 368 PRO A O 1
ATOM 2929 N N . PRO A 1 369 ? 7.853 -17.584 -3.451 1.00 50.94 369 PRO A N 1
ATOM 2930 C CA . PRO A 1 369 ? 8.806 -16.866 -2.610 1.00 50.94 369 PRO A CA 1
ATOM 2931 C C . PRO A 1 369 ? 9.719 -15.984 -3.472 1.00 50.94 369 PRO A C 1
ATOM 2933 O O . PRO A 1 369 ? 9.928 -16.285 -4.647 1.00 50.94 369 PR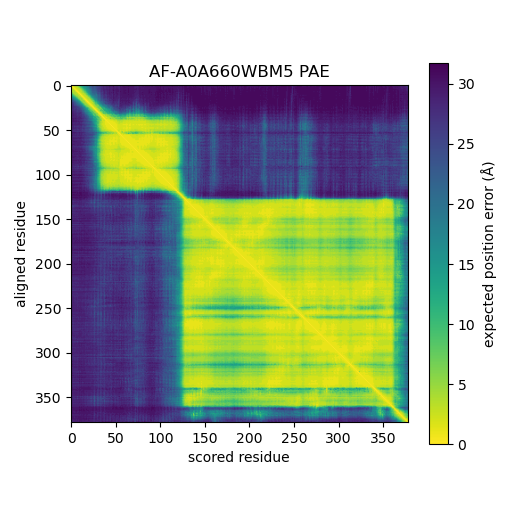O A O 1
ATOM 2936 N N . GLU A 1 370 ? 10.265 -14.896 -2.902 1.00 48.19 370 GLU A N 1
ATOM 2937 C CA . GLU A 1 370 ? 11.276 -14.116 -3.631 1.00 48.19 370 GLU A CA 1
ATOM 2938 C C . GLU A 1 370 ? 12.362 -15.068 -4.148 1.00 48.19 370 GLU A C 1
ATOM 2940 O O . GLU A 1 370 ? 12.823 -15.917 -3.373 1.00 48.19 370 GLU A O 1
ATOM 2945 N N . PRO A 1 371 ? 12.786 -14.942 -5.418 1.00 44.56 371 PRO A N 1
ATOM 2946 C CA . PRO A 1 371 ? 13.899 -15.726 -5.912 1.00 44.56 371 PRO A CA 1
ATOM 2947 C C . PRO A 1 371 ? 15.094 -15.462 -4.999 1.00 44.56 371 PRO A C 1
ATOM 2949 O O . PRO A 1 371 ? 15.535 -14.320 -4.820 1.00 44.56 371 PRO A O 1
ATOM 2952 N N . VAL A 1 372 ? 15.587 -16.527 -4.367 1.00 40.19 372 VAL A N 1
ATOM 2953 C CA . VAL A 1 372 ? 16.799 -16.464 -3.558 1.00 40.19 372 VAL A CA 1
ATOM 2954 C C . VAL A 1 372 ? 17.889 -15.980 -4.496 1.00 40.19 372 VAL A C 1
ATOM 2956 O O . VAL A 1 372 ? 18.204 -16.665 -5.463 1.00 40.19 372 VAL A O 1
ATOM 2959 N N . LYS A 1 373 ? 18.444 -14.791 -4.238 1.00 37.44 373 LYS A N 1
ATOM 2960 C CA . LYS A 1 373 ? 19.573 -14.277 -5.014 1.00 37.44 373 LYS A CA 1
ATOM 2961 C C . LYS A 1 373 ? 20.730 -15.263 -4.890 1.00 37.44 373 LYS A C 1
ATOM 2963 O O . LYS A 1 373 ? 21.470 -15.241 -3.905 1.00 37.44 373 LYS A O 1
ATOM 2968 N N . THR A 1 374 ? 20.869 -16.148 -5.866 1.00 34.41 374 THR A N 1
ATOM 2969 C CA . THR A 1 374 ? 22.044 -16.991 -6.016 1.00 34.41 374 THR A CA 1
ATOM 2970 C C . THR A 1 374 ? 23.208 -16.097 -6.411 1.00 34.41 374 THR A C 1
ATOM 2972 O O . THR A 1 374 ? 23.040 -15.135 -7.156 1.00 34.41 374 THR A O 1
ATOM 2975 N N . LYS A 1 375 ? 24.404 -16.390 -5.892 1.00 40.91 375 LYS A N 1
ATOM 2976 C CA . LYS A 1 375 ? 25.640 -15.602 -6.073 1.00 40.91 375 LYS A CA 1
ATOM 2977 C C . LYS A 1 375 ? 26.080 -15.375 -7.535 1.00 40.91 375 LYS A C 1
ATOM 2979 O O . LYS A 1 375 ? 27.121 -14.764 -7.736 1.00 40.91 375 LYS A O 1
ATOM 2984 N N . ASN A 1 376 ? 25.324 -15.856 -8.517 1.00 37.66 376 ASN A N 1
ATOM 2985 C CA . ASN A 1 376 ? 25.715 -15.919 -9.920 1.00 37.66 376 ASN A CA 1
ATOM 2986 C C . ASN A 1 376 ? 25.020 -14.877 -10.820 1.00 37.66 376 ASN A C 1
ATOM 2988 O O . ASN A 1 376 ? 25.308 -14.870 -12.009 1.00 37.66 376 ASN A O 1
ATOM 2992 N N . ASP A 1 377 ? 24.169 -13.995 -10.275 1.00 36.19 377 ASP A N 1
ATOM 2993 C CA . ASP A 1 377 ? 23.455 -12.959 -11.054 1.00 36.19 377 ASP A CA 1
ATOM 2994 C C . ASP A 1 377 ? 23.936 -11.510 -10.778 1.00 36.19 377 ASP A C 1
ATOM 2996 O O . ASP A 1 377 ? 23.193 -10.548 -10.993 1.00 36.19 377 ASP A O 1
ATOM 3000 N N . GLU A 1 378 ? 25.171 -11.334 -10.290 1.00 35.00 378 GLU A N 1
ATOM 3001 C CA . GLU A 1 378 ? 25.915 -10.053 -10.333 1.00 35.00 378 GLU A CA 1
ATOM 3002 C C . GLU A 1 378 ? 26.974 -10.093 -11.436 1.00 35.00 378 GLU A C 1
ATOM 3004 O O . GLU A 1 378 ? 27.183 -9.032 -12.075 1.00 35.00 378 GLU A O 1
#

Radius of gyration: 31.17 Å; Cα contacts (8 Å, |Δi|>4): 416; chains: 1; bounding box: 85×73×114 Å

Sequence (378 aa):
MSKVISVIRGRGFLATMAMAVVFAGVIFLSLSQAGAADAQAKNAYLERRSKIQTTDADALYKLARWVWQKHPNDVDLLKNAKMDLREAMKIAPGHSRAKLLLRRVVAKIKIIESKAAAASPGRASGPGVSDKYLLSHRDILWIRLMEYKPERDKRVSIKFTNRALKRYCDSMRGSVEDNWDKIGKEKQFYKMPPWKRLAEILRNRPDDIELLQDIHITRDPRFMVEFRSKVWPVVKLQCGNANCHGGPKPAGGLKLFTTASKNEKVDYTNFIILSGFRKGGRAIIDRQKVEDSLLLQYGLNAKVSKRPHPQVGGADIRPAFMSTKSAPYRNIRRWITSLEGPMAPNYRLTYKPPFGMKLNTSGLPDMPPEPVKTKNDE

Foldseek 3Di:
DDDDDDDDDDDDDDDDDDDDDDDVPPVVVVVVVVVVVVVVVVVVLVVQVVPDDLLDLVSLQVSLVCCCVPPVQDLVSLVVNLVSLVSSCVNPVPPPSSVVSNVVSVVSNVVNVVVVVVVDDDDDFDDDDDCLQWADPLLLQLLQLLFDDLVQFVPFDKDAPPPLLVVQLVVCQCPPVVPNVDPCVSVVLVPDRPSVVSVSCCVVPVPPLVSSSRMGRPDHGPLLVLCVPQPCVLCCVQACDCLAQVHPDHPQLHHQHDTPDDDSRRSVRNVQSQQFADHPNAGCQQLLCLCSRCVLQCLEDPVAHPDHNDDRPPDGGDHSDPYCPDPSNVSSSVSSPSTPDSHRAQSLGPRDRPPPTGTHSDDDHHRDDDPDPDPPPD

Mean predicted aligned error: 15.76 Å

pLDDT: mean 82.93, std 20.42, range [30.3, 98.31]

Nearest PDB structures (foldseek):
  1t98-assembly1_B  TM=3.324E-01  e=9.724E+00  Escherichia coli